Protein AF-A0A939VZP8-F1 (afdb_monomer_lite)

Structure (mmCIF, N/CA/C/O backbone):
data_AF-A0A939VZP8-F1
#
_entry.id   AF-A0A939VZP8-F1
#
loop_
_atom_site.group_PDB
_atom_site.id
_atom_site.type_symbol
_atom_site.label_atom_id
_atom_site.label_alt_id
_atom_site.label_comp_id
_atom_site.label_asym_id
_atom_site.label_entity_id
_atom_site.label_seq_id
_atom_site.pdbx_PDB_ins_code
_atom_site.Cartn_x
_atom_site.Cartn_y
_atom_site.Cartn_z
_atom_site.occupancy
_atom_site.B_iso_or_equiv
_atom_site.auth_seq_id
_atom_site.auth_comp_id
_atom_site.auth_asym_id
_atom_site.auth_atom_id
_atom_site.pdbx_PDB_model_num
ATOM 1 N N . MET A 1 1 ? -38.531 -3.475 15.238 1.00 26.56 1 MET A N 1
ATOM 2 C CA . MET A 1 1 ? -37.245 -4.009 14.740 1.00 26.56 1 MET A CA 1
ATOM 3 C C . MET A 1 1 ? -37.173 -3.787 13.235 1.00 26.56 1 MET A C 1
ATOM 5 O O . MET A 1 1 ? -37.754 -4.555 12.481 1.00 26.56 1 MET A O 1
ATOM 9 N N . LYS A 1 2 ? -36.566 -2.677 12.797 1.00 20.72 2 LYS A N 1
ATOM 10 C CA . LYS A 1 2 ? -36.339 -2.378 11.374 1.00 20.72 2 LYS A CA 1
ATOM 11 C C . LYS A 1 2 ? -34.938 -2.865 11.003 1.00 20.72 2 LYS A C 1
ATOM 13 O O . LYS A 1 2 ? -33.983 -2.537 11.697 1.00 20.72 2 LYS A O 1
ATOM 18 N N . LYS A 1 3 ? -34.860 -3.680 9.948 1.00 22.08 3 LYS A N 1
ATOM 19 C CA . LYS A 1 3 ? -33.626 -4.169 9.321 1.00 22.08 3 LYS A CA 1
ATOM 20 C C . LYS A 1 3 ? -32.741 -2.976 8.938 1.00 22.08 3 LYS A C 1
ATOM 22 O O . LYS A 1 3 ? -33.220 -2.079 8.250 1.00 22.08 3 LYS A O 1
ATOM 27 N N . SER A 1 4 ? -31.482 -2.981 9.372 1.00 24.23 4 SER A N 1
ATOM 28 C CA . SER A 1 4 ? -30.448 -2.058 8.899 1.00 24.23 4 SER A CA 1
ATOM 29 C C . SER A 1 4 ? -30.115 -2.394 7.443 1.00 24.23 4 SER A C 1
ATOM 31 O O . SER A 1 4 ? -29.445 -3.386 7.159 1.00 24.23 4 SER A O 1
ATOM 33 N N . SER A 1 5 ? -30.633 -1.607 6.505 1.00 23.59 5 SER A N 1
ATOM 34 C CA . SER A 1 5 ? -30.216 -1.654 5.108 1.00 23.59 5 SER A CA 1
ATOM 35 C C . SER A 1 5 ? -28.930 -0.841 4.951 1.00 23.59 5 SER A C 1
ATOM 37 O O . SER A 1 5 ? -28.985 0.381 4.851 1.00 23.59 5 SER A O 1
ATOM 39 N N . CYS A 1 6 ? -27.777 -1.514 4.913 1.00 29.03 6 CYS A N 1
ATOM 40 C CA . CYS A 1 6 ? -26.582 -0.971 4.263 1.00 29.03 6 CYS A CA 1
ATOM 41 C C . CYS A 1 6 ? -26.843 -0.983 2.754 1.00 29.03 6 CYS A C 1
ATOM 43 O O . CYS A 1 6 ? -26.518 -1.936 2.048 1.00 29.03 6 CYS A O 1
ATOM 45 N N . THR A 1 7 ? -27.506 0.056 2.267 1.00 28.31 7 THR A N 1
ATOM 46 C CA . THR A 1 7 ? -27.626 0.341 0.841 1.00 28.31 7 THR A CA 1
ATOM 47 C C . THR A 1 7 ? -27.040 1.713 0.609 1.00 28.31 7 THR A C 1
ATOM 49 O O . THR A 1 7 ? -27.760 2.695 0.707 1.00 28.31 7 THR A O 1
ATOM 52 N N . ASP A 1 8 ? -25.753 1.754 0.285 1.00 28.25 8 ASP A N 1
ATOM 53 C CA . ASP A 1 8 ? -25.244 2.772 -0.620 1.00 28.25 8 ASP A CA 1
ATOM 54 C C . ASP A 1 8 ? -24.133 2.175 -1.482 1.00 28.25 8 ASP A C 1
ATOM 56 O O . ASP A 1 8 ? -23.032 1.855 -1.039 1.00 28.25 8 ASP A O 1
ATOM 60 N N . ARG A 1 9 ? -24.480 1.971 -2.756 1.00 32.31 9 ARG A N 1
ATOM 61 C CA . ARG A 1 9 ? -23.527 1.775 -3.846 1.00 32.31 9 ARG A CA 1
ATOM 62 C C . ARG A 1 9 ? -22.980 3.155 -4.207 1.00 32.31 9 ARG A C 1
ATOM 64 O O . ARG A 1 9 ? -23.351 3.710 -5.236 1.00 32.31 9 ARG A O 1
ATOM 71 N N . THR A 1 10 ? -22.146 3.734 -3.349 1.00 28.09 10 THR A N 1
ATOM 72 C CA . THR A 1 10 ? -21.361 4.914 -3.715 1.00 28.09 10 THR A CA 1
ATOM 73 C C . THR A 1 10 ? -20.030 4.447 -4.291 1.00 28.09 10 THR A C 1
ATOM 75 O O . THR A 1 10 ? -19.220 3.765 -3.663 1.00 28.09 10 THR A O 1
ATOM 78 N N . SER A 1 11 ? -19.828 4.782 -5.559 1.00 32.97 11 SER A N 1
ATOM 79 C CA . SER A 1 11 ? -18.558 4.668 -6.258 1.00 32.97 11 SER A CA 1
ATOM 80 C C . SER A 1 11 ? -17.462 5.411 -5.476 1.00 32.97 11 SER A C 1
ATOM 82 O O . SER A 1 11 ? -17.441 6.638 -5.474 1.00 32.97 11 SER A O 1
ATOM 84 N N . GLY A 1 12 ? -16.557 4.673 -4.820 1.00 44.28 12 GLY A N 1
ATOM 85 C CA . GLY A 1 12 ? -15.256 5.181 -4.352 1.00 44.28 12 GLY A CA 1
ATOM 86 C C . GLY A 1 12 ? -14.894 4.951 -2.877 1.00 44.28 12 GLY A C 1
ATOM 87 O O . GLY A 1 12 ? -13.707 4.900 -2.574 1.00 44.28 12 GLY A O 1
ATOM 88 N N . GLY A 1 13 ? -15.863 4.761 -1.973 1.00 66.06 13 GLY A N 1
ATOM 89 C CA . GLY A 1 13 ? -15.610 4.677 -0.521 1.00 66.06 13 GLY A CA 1
ATOM 90 C C . GLY A 1 13 ? -15.287 3.274 0.017 1.00 66.06 13 GLY A C 1
ATOM 91 O O . GLY A 1 13 ? -15.599 2.253 -0.607 1.00 66.06 13 GLY A O 1
ATOM 92 N N . PHE A 1 14 ? -14.660 3.207 1.196 1.00 85.25 14 PHE A N 1
ATOM 93 C CA . PHE A 1 14 ? -14.549 1.966 1.975 1.00 85.25 14 PHE A CA 1
ATOM 94 C C . PHE A 1 14 ? -15.890 1.616 2.639 1.00 85.25 14 PHE A C 1
ATOM 96 O O . PHE A 1 14 ? -16.567 2.525 3.100 1.00 85.25 14 PHE A O 1
ATOM 103 N N . PRO A 1 15 ? -16.269 0.324 2.740 1.00 82.12 15 PRO A N 1
ATOM 104 C CA . PRO A 1 15 ? -17.435 -0.119 3.500 1.00 82.12 15 PRO A CA 1
ATOM 105 C C . PRO A 1 15 ? -17.515 0.507 4.894 1.00 82.12 15 PRO A C 1
ATOM 107 O O . PRO A 1 15 ? -16.595 0.357 5.709 1.00 82.12 15 PRO A O 1
ATOM 110 N N . GLU A 1 16 ? -18.636 1.169 5.159 1.00 88.94 16 GLU A N 1
ATOM 111 C CA . GLU A 1 16 ? -18.912 1.865 6.411 1.00 88.94 16 GLU A CA 1
ATOM 112 C C . GLU A 1 16 ? -19.887 1.082 7.286 1.00 88.94 16 GLU A C 1
ATOM 114 O O . GLU A 1 16 ? -20.702 0.292 6.804 1.00 88.94 16 GLU A O 1
ATOM 119 N N . TYR A 1 17 ? -19.809 1.321 8.590 1.00 91.88 17 TYR A N 1
ATOM 120 C CA . TYR A 1 17 ? -20.759 0.803 9.561 1.00 91.88 17 TYR A CA 1
ATOM 121 C C . TYR A 1 17 ? -21.048 1.850 10.636 1.00 91.88 17 TYR A C 1
ATOM 123 O O . TYR A 1 17 ? -20.248 2.757 10.892 1.00 91.88 17 TYR A O 1
ATOM 131 N N . GLU A 1 18 ? -22.219 1.719 11.254 1.00 94.06 18 GLU A N 1
ATOM 132 C CA . GLU A 1 18 ? -22.702 2.635 12.281 1.00 94.06 18 GLU A CA 1
ATOM 133 C C . GLU A 1 18 ? -22.386 2.106 13.687 1.00 94.06 18 GLU A C 1
ATOM 135 O O . GLU A 1 18 ? -22.563 0.924 13.988 1.00 94.06 18 GLU A O 1
ATOM 140 N N . ARG A 1 19 ? -21.969 3.011 14.576 1.00 94.00 19 ARG A N 1
ATOM 141 C CA . ARG A 1 19 ? -21.853 2.798 16.024 1.00 94.00 19 ARG A CA 1
ATOM 142 C C . ARG A 1 19 ? -22.579 3.916 16.765 1.00 94.00 19 ARG A C 1
ATOM 144 O O . ARG A 1 19 ? -22.535 5.070 16.343 1.00 94.00 19 ARG A O 1
ATOM 151 N N . ILE A 1 20 ? -23.174 3.597 17.912 1.00 97.31 20 ILE A N 1
ATOM 152 C CA . ILE A 1 20 ? -23.727 4.603 18.826 1.00 97.31 20 ILE A CA 1
ATOM 153 C C . ILE A 1 20 ? -22.775 4.785 20.003 1.00 97.31 20 ILE A C 1
ATOM 155 O O . ILE A 1 20 ? -22.608 3.879 20.816 1.00 97.31 20 ILE A O 1
ATOM 159 N N . LEU A 1 21 ? -22.170 5.967 20.091 1.00 98.19 21 LEU A N 1
ATOM 160 C CA . LEU A 1 21 ? -21.396 6.424 21.235 1.00 98.19 21 LEU A CA 1
ATOM 161 C C . LEU A 1 21 ? -22.333 7.077 22.257 1.00 98.19 21 LEU A C 1
ATOM 163 O O . LEU A 1 21 ? -23.021 8.049 21.957 1.00 98.19 21 LEU A O 1
ATOM 167 N N . ILE A 1 22 ? -22.309 6.577 23.484 1.00 98.44 22 ILE A N 1
ATOM 168 C CA . ILE A 1 22 ? -23.006 7.148 24.635 1.00 98.44 22 ILE A CA 1
ATOM 169 C C . ILE A 1 22 ? -21.953 7.783 25.537 1.00 98.44 22 ILE A C 1
ATOM 171 O O . ILE A 1 22 ? -21.051 7.086 26.008 1.00 98.44 22 ILE A O 1
ATOM 175 N N . VAL A 1 23 ? -22.069 9.088 25.782 1.00 98.56 23 VAL A N 1
ATOM 176 C CA . VAL A 1 23 ? -21.157 9.856 26.641 1.00 98.56 23 VAL A CA 1
ATOM 177 C C . VAL A 1 23 ? -21.916 10.381 27.850 1.00 98.56 23 VAL A C 1
ATOM 179 O O . VAL A 1 23 ? -22.925 11.067 27.711 1.00 98.56 23 VAL A O 1
ATOM 182 N N . GLU A 1 24 ? -21.431 10.053 29.040 1.00 98.31 24 GLU A N 1
ATOM 183 C CA . GLU A 1 24 ? -22.008 10.446 30.318 1.00 98.31 24 GLU A CA 1
ATOM 184 C C . GLU A 1 24 ? -21.317 11.694 30.879 1.00 98.31 24 GLU A C 1
ATOM 186 O O . GLU A 1 24 ? -20.086 11.770 30.947 1.00 98.31 24 GLU A O 1
ATOM 191 N N . TYR A 1 25 ? -22.135 12.642 31.333 1.00 98.19 25 TYR A N 1
ATOM 192 C CA . TYR A 1 25 ? -21.726 13.916 31.917 1.00 98.19 25 TYR A CA 1
ATOM 193 C C . TYR A 1 25 ? -22.224 14.056 33.362 1.00 98.19 25 TYR A C 1
ATOM 195 O O . TYR A 1 25 ? -22.988 13.234 33.872 1.00 98.19 25 TYR A O 1
ATOM 203 N N . SER A 1 26 ? -21.816 15.125 34.052 1.00 97.44 26 SER A N 1
ATOM 204 C CA . SER A 1 26 ? -22.234 15.365 35.443 1.00 97.44 26 SER A CA 1
ATOM 205 C C . SER A 1 26 ? -23.695 15.797 35.569 1.00 97.44 26 SER A C 1
ATOM 207 O O . SER A 1 26 ? -24.272 15.657 36.643 1.00 97.44 26 SER A O 1
ATOM 209 N N . SER A 1 27 ? -24.295 16.341 34.506 1.00 97.81 27 SER A N 1
ATOM 210 C CA . SER A 1 27 ? -25.680 16.813 34.520 1.00 97.81 27 SER A CA 1
ATOM 211 C C . SER A 1 27 ? -26.345 16.735 33.148 1.00 97.81 27 SER A C 1
ATOM 213 O O . SER A 1 27 ? -25.686 16.713 32.106 1.00 97.81 27 SER A O 1
ATOM 215 N N . THR A 1 28 ? -27.677 16.787 33.144 1.00 97.69 28 THR A N 1
ATOM 216 C CA . THR A 1 28 ? -28.491 16.915 31.926 1.00 97.69 28 THR A CA 1
ATOM 217 C C . THR A 1 28 ? -28.139 18.161 31.115 1.00 97.69 28 THR A C 1
ATOM 219 O O . THR A 1 28 ? -28.192 18.138 29.888 1.00 97.69 28 THR A O 1
ATOM 222 N N . LEU A 1 29 ? -27.769 19.263 31.776 1.00 97.50 29 LEU A N 1
ATOM 223 C CA . LEU A 1 29 ? -27.396 20.497 31.085 1.00 97.50 29 LEU A CA 1
ATOM 224 C C . LEU A 1 29 ? -26.080 20.332 30.315 1.00 97.50 29 LEU A C 1
ATOM 226 O O . LEU A 1 29 ? -26.013 20.739 29.156 1.00 97.50 29 LEU A O 1
ATOM 230 N N . GLN A 1 30 ? -25.078 19.690 30.924 1.00 97.81 30 GLN A N 1
ATOM 231 C CA . GLN A 1 30 ? -23.823 19.356 30.242 1.00 97.81 30 GLN A CA 1
ATOM 232 C C . GLN A 1 30 ? -24.084 18.414 29.068 1.00 97.81 30 GLN A C 1
ATOM 234 O O . GLN A 1 30 ? -23.675 18.706 27.952 1.00 97.81 30 GLN A O 1
ATOM 239 N N . ALA A 1 31 ? -24.875 17.356 29.267 1.00 97.94 31 ALA A N 1
ATOM 240 C CA . ALA A 1 31 ? -25.236 16.440 28.187 1.00 97.94 31 ALA A CA 1
ATOM 241 C C . ALA A 1 31 ? -25.955 17.144 27.023 1.00 97.94 31 ALA A C 1
ATOM 243 O O . ALA A 1 31 ? -25.702 16.838 25.859 1.00 97.94 31 ALA A O 1
ATOM 244 N N . LYS A 1 32 ? -26.806 18.143 27.298 1.00 97.69 32 LYS A N 1
ATOM 245 C CA . LYS A 1 32 ? -27.442 18.979 26.264 1.00 97.69 32 LYS A CA 1
ATOM 246 C C . LYS A 1 32 ? -26.443 19.855 25.505 1.00 97.69 32 LYS A C 1
ATOM 248 O O . LYS A 1 32 ? -26.542 19.923 24.282 1.00 97.69 32 LYS A O 1
ATOM 253 N N . ARG A 1 33 ? -25.471 20.461 26.190 1.00 97.56 33 ARG A N 1
ATOM 254 C CA . ARG A 1 33 ? -24.450 21.352 25.600 1.00 97.56 33 ARG A CA 1
ATOM 255 C C . ARG A 1 33 ? -23.281 20.627 24.941 1.00 97.56 33 ARG A C 1
ATOM 257 O O . ARG A 1 33 ? -22.609 21.211 24.095 1.00 97.56 33 ARG A O 1
ATOM 264 N N . ALA A 1 34 ? -23.071 19.369 25.310 1.00 97.62 34 ALA A N 1
ATOM 265 C CA . ALA A 1 34 ? -21.962 18.564 24.845 1.00 97.62 34 ALA A CA 1
ATOM 266 C C . ALA A 1 34 ? -21.901 18.484 23.316 1.00 97.62 34 ALA A C 1
ATOM 268 O O . ALA A 1 34 ? -22.893 18.156 22.660 1.00 97.62 34 ALA A O 1
ATOM 269 N N . GLN A 1 35 ? -20.719 18.734 22.781 1.00 97.75 35 GLN A N 1
ATOM 270 C CA . GLN A 1 35 ? -20.321 18.521 21.401 1.00 97.75 35 GLN A CA 1
ATOM 271 C C . GLN A 1 35 ? -19.017 17.738 21.413 1.00 97.75 35 GLN A C 1
ATOM 273 O O . GLN A 1 35 ? -18.198 17.911 22.318 1.00 97.75 35 GLN A O 1
ATOM 278 N N . VAL A 1 36 ? -18.828 16.892 20.406 1.00 97.56 36 VAL A N 1
ATOM 279 C CA . VAL A 1 36 ? -17.583 16.148 20.216 1.00 97.56 36 VAL A CA 1
ATOM 280 C C . VAL A 1 36 ? -16.974 16.499 18.868 1.00 97.56 36 VAL A C 1
ATOM 282 O O . VAL A 1 36 ? -17.684 16.596 17.868 1.00 97.56 36 VAL A O 1
ATOM 285 N N . THR A 1 37 ? -15.661 16.686 18.833 1.00 97.44 37 THR A N 1
ATOM 286 C CA . THR A 1 37 ? -14.907 16.972 17.607 1.00 97.44 37 THR A CA 1
ATOM 287 C C . THR A 1 37 ? -13.810 15.937 17.404 1.00 97.44 37 THR A C 1
ATOM 289 O O . THR A 1 37 ? -13.283 15.368 18.358 1.00 97.44 37 THR A O 1
ATOM 292 N N . LYS A 1 38 ? -13.472 15.649 16.143 1.00 97.25 38 LYS A N 1
ATOM 293 C CA . LYS A 1 38 ? -12.389 14.718 15.798 1.00 97.25 38 LYS A CA 1
ATOM 294 C C . LYS A 1 38 ? -11.032 15.367 16.079 1.00 97.25 38 LYS A C 1
ATOM 296 O O . LYS A 1 38 ? -10.821 16.531 15.749 1.00 97.25 38 LYS A O 1
ATOM 301 N N . ARG A 1 39 ? -10.095 14.600 16.638 1.00 96.38 39 ARG A N 1
ATOM 302 C CA . ARG A 1 39 ? -8.705 15.022 16.873 1.00 96.38 39 ARG A CA 1
ATOM 303 C C . ARG A 1 39 ? -7.788 14.504 15.771 1.00 96.38 39 ARG A C 1
ATOM 305 O O . ARG A 1 39 ? -7.888 13.350 15.373 1.00 96.38 39 ARG A O 1
ATOM 312 N N . ASN A 1 40 ? -6.840 15.341 15.351 1.00 94.44 40 ASN A N 1
ATOM 313 C CA . ASN A 1 40 ? -5.842 14.998 14.328 1.00 94.44 40 ASN A CA 1
ATOM 314 C C . ASN A 1 40 ? -4.778 13.987 14.788 1.00 94.44 40 ASN A C 1
ATOM 316 O O . ASN A 1 40 ? -4.026 13.490 13.955 1.00 94.44 40 ASN A O 1
ATOM 320 N N . LEU A 1 41 ? -4.688 13.711 16.091 1.00 97.31 41 LEU A N 1
ATOM 321 C CA . LEU A 1 41 ? -3.761 12.761 16.705 1.00 97.31 41 LEU A CA 1
ATOM 322 C C . LEU A 1 41 ? -4.359 12.200 18.009 1.00 97.31 41 LEU A C 1
ATOM 324 O O . LEU A 1 41 ? -5.272 12.824 18.568 1.00 97.31 41 LEU A O 1
ATOM 328 N N . PRO A 1 42 ? -3.821 11.079 18.533 1.00 97.62 42 PRO A N 1
ATOM 329 C CA . PRO A 1 42 ? -4.196 10.560 19.845 1.00 97.62 42 PRO A CA 1
ATOM 330 C C . PRO A 1 42 ? -4.022 11.581 20.988 1.00 97.62 42 PRO A C 1
ATOM 332 O O . PRO A 1 42 ? -3.269 12.554 20.850 1.00 97.62 42 PRO A O 1
ATOM 335 N N . PRO A 1 43 ? -4.678 11.368 22.147 1.00 96.38 43 PRO A N 1
ATOM 336 C CA . PRO A 1 43 ? -4.625 12.302 23.271 1.00 96.38 43 PRO A CA 1
ATOM 337 C C . PRO A 1 43 ? -3.188 12.623 23.709 1.00 96.38 43 PRO A C 1
ATOM 339 O O . PRO A 1 43 ? -2.357 11.729 23.863 1.00 96.38 43 PRO A O 1
ATOM 342 N N . GLY A 1 44 ? -2.895 13.912 23.901 1.00 95.44 44 GLY A N 1
ATOM 343 C CA . GLY A 1 44 ? -1.579 14.402 24.335 1.00 95.44 44 GLY A CA 1
ATOM 344 C C . GLY A 1 44 ? -0.472 14.376 23.273 1.00 95.44 44 GLY A C 1
ATOM 345 O O . GLY A 1 44 ? 0.648 14.787 23.566 1.00 95.44 44 GLY A O 1
ATOM 346 N N . LYS A 1 45 ? -0.750 13.917 22.045 1.00 97.50 45 LYS A N 1
ATOM 347 C CA . LYS A 1 45 ? 0.255 13.792 20.980 1.00 97.50 45 LYS A CA 1
ATOM 348 C C . LYS A 1 45 ? 0.253 15.000 20.047 1.00 97.50 45 LYS A C 1
ATOM 350 O O . LYS A 1 45 ? -0.801 15.542 19.718 1.00 97.50 45 LYS A O 1
ATOM 355 N N . LYS A 1 46 ? 1.451 15.399 19.618 1.00 96.19 46 LYS A N 1
ATOM 356 C CA . LYS A 1 46 ? 1.714 16.539 18.725 1.00 96.19 46 LYS A CA 1
ATOM 357 C C . LYS A 1 46 ? 2.253 16.119 17.361 1.00 96.19 46 LYS A C 1
ATOM 359 O O . LYS A 1 46 ? 1.999 16.807 16.381 1.00 96.19 46 LYS A O 1
ATOM 364 N N . ILE A 1 47 ? 2.978 15.002 17.304 1.00 97.31 47 ILE A N 1
ATOM 365 C CA . ILE A 1 47 ? 3.609 14.473 16.090 1.00 97.31 47 ILE A CA 1
ATOM 366 C C . ILE A 1 47 ? 3.354 12.971 16.012 1.00 97.31 47 ILE A C 1
ATOM 368 O O . ILE A 1 47 ? 3.485 12.273 17.018 1.00 97.31 47 ILE A O 1
ATOM 372 N N . ALA A 1 48 ? 3.026 12.468 14.826 1.00 98.25 48 ALA A N 1
ATOM 373 C CA . ALA A 1 48 ? 3.144 11.053 14.505 1.00 98.25 48 ALA A CA 1
ATOM 374 C C . ALA A 1 48 ? 4.523 10.780 13.900 1.00 98.25 48 ALA A C 1
ATOM 376 O O . ALA A 1 48 ? 4.976 11.515 13.021 1.00 98.25 48 ALA A O 1
ATOM 377 N N . PHE A 1 49 ? 5.186 9.728 14.371 1.00 98.19 49 PHE A N 1
ATOM 378 C CA . PHE A 1 49 ? 6.529 9.374 13.932 1.00 98.19 49 PHE A CA 1
ATOM 379 C C . PHE A 1 49 ? 6.625 7.878 13.646 1.00 98.19 49 PHE A C 1
ATOM 381 O O . PHE A 1 49 ? 6.269 7.059 14.495 1.00 98.19 49 PHE A O 1
ATOM 388 N N . SER A 1 50 ? 7.151 7.522 12.476 1.00 97.75 50 SER A N 1
ATOM 389 C CA . SER A 1 50 ? 7.416 6.132 12.103 1.00 97.75 50 SER A CA 1
ATOM 390 C C . SER A 1 50 ? 8.805 5.959 11.505 1.00 97.75 50 SER A C 1
ATOM 392 O O . SER A 1 50 ? 9.402 6.895 10.971 1.00 97.75 50 SER A O 1
ATOM 394 N N . LEU A 1 51 ? 9.297 4.725 11.524 1.00 97.38 51 LEU A N 1
ATOM 395 C CA . LEU A 1 51 ? 10.455 4.318 10.733 1.00 97.38 51 LEU A CA 1
ATOM 396 C C . LEU A 1 51 ? 10.016 3.608 9.444 1.00 97.38 51 LEU A C 1
ATOM 398 O O . LEU A 1 51 ? 8.951 2.987 9.410 1.00 97.38 51 LEU A O 1
ATOM 402 N N . ARG A 1 52 ? 10.838 3.689 8.397 1.00 94.94 52 ARG A N 1
ATOM 403 C CA . ARG A 1 52 ? 10.672 2.979 7.119 1.00 94.94 52 ARG A CA 1
ATOM 404 C C . ARG A 1 52 ? 11.949 2.213 6.790 1.00 94.94 52 ARG A C 1
ATOM 406 O O . ARG A 1 52 ? 13.034 2.783 6.883 1.00 94.94 52 ARG A O 1
ATOM 413 N N . TRP A 1 53 ? 11.794 0.956 6.378 1.00 94.94 53 TRP A N 1
ATOM 414 C CA . TRP A 1 53 ? 12.881 0.118 5.875 1.00 94.94 53 TRP A CA 1
ATOM 415 C C . TRP A 1 53 ? 12.412 -0.713 4.684 1.00 94.94 53 TRP A C 1
ATOM 417 O O . TRP A 1 53 ? 11.478 -1.504 4.808 1.00 94.94 53 TRP A O 1
ATOM 427 N N . ASP A 1 54 ? 13.073 -0.558 3.550 1.00 92.88 54 ASP A N 1
ATOM 428 C CA . ASP A 1 54 ? 12.664 -1.182 2.297 1.00 92.88 54 ASP A CA 1
ATOM 429 C C . ASP A 1 54 ? 13.409 -2.499 2.042 1.00 92.88 54 ASP A C 1
ATOM 431 O O . ASP A 1 54 ? 14.405 -2.834 2.694 1.00 92.88 54 ASP A O 1
ATOM 435 N N . ASP A 1 55 ? 12.902 -3.254 1.074 1.00 88.69 55 ASP A N 1
ATOM 436 C CA . ASP A 1 55 ? 13.404 -4.545 0.616 1.00 88.69 55 ASP A CA 1
ATOM 437 C C . ASP A 1 55 ? 13.323 -5.699 1.632 1.00 88.69 55 ASP A C 1
ATOM 439 O O . ASP A 1 55 ? 12.810 -5.602 2.747 1.00 88.69 55 ASP A O 1
ATOM 443 N N . ALA A 1 56 ? 13.859 -6.855 1.235 1.00 80.75 56 ALA A N 1
ATOM 444 C CA . ALA A 1 56 ? 13.986 -8.057 2.060 1.00 80.75 56 ALA A CA 1
ATOM 445 C C . ALA A 1 56 ? 15.417 -8.245 2.611 1.00 80.75 56 ALA A C 1
ATOM 447 O O . ALA A 1 56 ? 15.983 -9.342 2.540 1.00 80.75 56 ALA A O 1
ATOM 448 N N . ASN A 1 57 ? 16.020 -7.176 3.139 1.00 85.69 57 ASN A N 1
ATOM 449 C CA . ASN A 1 57 ? 17.403 -7.178 3.616 1.00 85.69 57 ASN A CA 1
ATOM 450 C C . ASN A 1 57 ? 17.553 -7.916 4.969 1.00 85.69 57 ASN A C 1
ATOM 452 O O . ASN A 1 57 ? 16.875 -7.567 5.934 1.00 85.69 57 ASN A O 1
ATOM 456 N N . PRO A 1 58 ? 18.466 -8.899 5.110 1.00 88.44 58 PRO A N 1
ATOM 457 C CA . PRO A 1 58 ? 18.722 -9.560 6.396 1.00 88.44 58 PRO A CA 1
ATOM 458 C C . PRO A 1 58 ? 19.144 -8.608 7.528 1.00 88.44 58 PRO A C 1
ATOM 460 O O . PRO A 1 58 ? 18.892 -8.897 8.699 1.00 88.44 58 PRO A O 1
ATOM 463 N N . LYS A 1 59 ? 19.745 -7.454 7.198 1.00 91.75 59 LYS A N 1
ATOM 464 C CA . LYS A 1 59 ? 20.117 -6.417 8.174 1.00 91.75 59 LYS A CA 1
ATOM 465 C C . LYS A 1 59 ? 18.915 -5.779 8.880 1.00 91.75 59 LYS A C 1
ATOM 467 O O . LYS A 1 59 ? 19.108 -5.158 9.923 1.00 91.75 59 LYS A O 1
ATOM 472 N N . HIS A 1 60 ? 17.687 -5.998 8.401 1.00 94.50 60 HIS A N 1
ATOM 473 C CA . HIS A 1 60 ? 16.463 -5.598 9.104 1.00 94.50 60 HIS A CA 1
ATOM 474 C C . HIS A 1 60 ? 16.408 -6.117 10.541 1.00 94.50 60 HIS A C 1
ATOM 476 O O . HIS A 1 60 ? 15.905 -5.422 11.416 1.00 94.50 60 HIS A O 1
ATOM 482 N N . VAL A 1 61 ? 16.977 -7.297 10.817 1.00 95.50 61 VAL A N 1
ATOM 483 C CA . VAL A 1 61 ? 17.051 -7.848 12.182 1.00 95.50 61 VAL A CA 1
ATOM 484 C C . VAL A 1 61 ? 17.882 -6.946 13.094 1.00 95.50 61 VAL A C 1
ATOM 486 O O . VAL A 1 61 ? 17.428 -6.570 14.173 1.00 95.50 61 VAL A O 1
ATOM 489 N N . ARG A 1 62 ? 19.075 -6.552 12.636 1.00 94.94 62 ARG A N 1
ATOM 490 C CA . ARG A 1 62 ? 19.976 -5.665 13.380 1.00 94.94 62 ARG A CA 1
ATOM 491 C C . ARG A 1 62 ? 19.367 -4.274 13.556 1.00 94.94 62 ARG A C 1
ATOM 493 O O . ARG A 1 62 ? 19.486 -3.691 14.632 1.00 94.94 62 ARG A O 1
ATOM 500 N N . GLN A 1 63 ? 18.679 -3.778 12.529 1.00 94.69 63 GLN A N 1
ATOM 501 C CA . GLN A 1 63 ? 17.963 -2.505 12.561 1.00 94.69 63 GLN A CA 1
ATOM 502 C C . GLN A 1 63 ? 16.804 -2.525 13.570 1.00 94.69 63 GLN A C 1
ATOM 504 O O . GLN A 1 63 ? 16.659 -1.589 14.350 1.00 94.69 63 GLN A O 1
ATOM 509 N N . TYR A 1 64 ? 16.008 -3.596 13.600 1.00 96.44 64 TYR A N 1
ATOM 510 C CA . TYR A 1 64 ? 14.930 -3.783 14.574 1.00 96.44 64 TYR A CA 1
ATOM 511 C C . TYR A 1 64 ? 15.456 -3.794 16.013 1.00 96.44 64 TYR A C 1
ATOM 513 O O . TYR A 1 64 ? 14.939 -3.071 16.864 1.00 96.44 64 TYR A O 1
ATOM 521 N N . GLN A 1 65 ? 16.532 -4.545 16.268 1.00 95.94 65 GLN A N 1
ATOM 522 C CA . GLN A 1 65 ? 17.191 -4.586 17.578 1.00 95.94 65 GLN A CA 1
ATOM 523 C C . GLN A 1 65 ? 17.676 -3.203 18.037 1.00 95.94 65 GLN A C 1
ATOM 525 O O . GLN A 1 65 ? 17.624 -2.916 19.229 1.00 95.94 65 GLN A O 1
ATOM 530 N N . ALA A 1 66 ? 18.096 -2.345 17.100 1.00 95.06 66 ALA A N 1
ATOM 531 C CA . ALA A 1 66 ? 18.576 -1.001 17.400 1.00 95.06 66 ALA A CA 1
ATOM 532 C C . ALA A 1 66 ? 17.470 -0.048 17.879 1.00 95.06 66 ALA A C 1
ATOM 534 O O . ALA A 1 66 ? 17.681 0.708 18.822 1.00 95.06 66 ALA A O 1
ATOM 535 N N . PHE A 1 67 ? 16.299 -0.038 17.232 1.00 96.38 67 PHE A N 1
ATOM 536 C CA . PHE A 1 67 ? 15.270 0.972 17.520 1.00 96.38 67 PHE A CA 1
ATOM 537 C C . PHE A 1 67 ? 14.195 0.504 18.507 1.00 96.38 67 PHE A C 1
ATOM 539 O O . PHE A 1 67 ? 13.623 1.329 19.223 1.00 96.38 67 PHE A O 1
ATOM 546 N N . HIS A 1 68 ? 13.884 -0.797 18.531 1.00 97.00 68 HIS A N 1
ATOM 547 C CA . HIS A 1 68 ? 12.725 -1.324 19.255 1.00 97.00 68 HIS A CA 1
ATOM 548 C C . HIS A 1 68 ? 12.770 -1.063 20.774 1.00 97.00 68 HIS A C 1
ATOM 550 O O . HIS A 1 68 ? 11.752 -0.621 21.314 1.00 97.00 68 HIS A O 1
ATOM 556 N N . PRO A 1 69 ? 13.920 -1.207 21.471 1.00 96.81 69 PRO A N 1
ATOM 557 C CA . PRO A 1 69 ? 14.016 -0.905 22.905 1.00 96.81 69 PRO A CA 1
ATOM 558 C C . PRO A 1 69 ? 13.673 0.545 23.275 1.00 96.81 69 PRO A C 1
ATOM 560 O O . PRO A 1 69 ? 13.335 0.832 24.421 1.00 96.81 69 PRO A O 1
ATOM 563 N N . TYR A 1 70 ? 13.746 1.462 22.310 1.00 97.25 70 TYR A N 1
ATOM 564 C CA . TYR A 1 70 ? 13.496 2.889 22.506 1.00 97.25 70 TYR A CA 1
ATOM 565 C C . TYR A 1 70 ? 12.068 3.316 22.124 1.00 97.25 70 TYR A C 1
ATOM 567 O O . TYR A 1 70 ? 11.780 4.509 22.018 1.00 97.25 70 TYR A O 1
ATOM 575 N N . GLY A 1 71 ? 11.169 2.351 21.897 1.00 96.50 71 GLY A N 1
ATOM 576 C CA . GLY A 1 71 ? 9.745 2.589 21.648 1.00 96.50 71 GLY A CA 1
ATOM 577 C C . GLY A 1 71 ? 9.391 2.977 20.209 1.00 96.50 71 GLY A C 1
ATOM 578 O O . GLY A 1 71 ? 8.222 3.228 19.917 1.00 96.50 71 GLY A O 1
ATOM 579 N N . PHE A 1 72 ? 10.363 3.006 19.292 1.00 97.69 72 PHE A N 1
ATOM 580 C CA . PHE A 1 72 ? 10.085 3.253 17.878 1.00 97.69 72 PHE A CA 1
ATOM 581 C C . PHE A 1 72 ? 9.345 2.075 17.240 1.00 97.69 72 PHE A C 1
ATOM 583 O O . PHE A 1 72 ? 9.588 0.908 17.552 1.00 97.69 72 PHE A O 1
ATOM 590 N N . LYS A 1 73 ? 8.489 2.400 16.271 1.00 97.81 73 LYS A N 1
ATOM 591 C CA . LYS A 1 73 ? 7.814 1.440 15.400 1.00 97.81 73 LYS A CA 1
ATOM 592 C C . LYS A 1 73 ? 8.203 1.689 13.950 1.00 97.81 73 LYS A C 1
ATOM 594 O O . LYS A 1 73 ? 8.444 2.830 13.551 1.00 97.81 73 LYS A O 1
ATOM 599 N N . ALA A 1 74 ? 8.253 0.618 13.167 1.00 97.56 74 ALA A N 1
ATOM 600 C CA . ALA A 1 74 ? 8.634 0.668 11.765 1.00 97.56 74 ALA A CA 1
ATOM 601 C C . ALA A 1 74 ? 7.592 0.023 10.854 1.00 97.56 74 ALA A C 1
ATOM 603 O O . ALA A 1 74 ? 6.893 -0.914 11.248 1.00 97.56 74 ALA A O 1
ATOM 604 N N . ASN A 1 75 ? 7.578 0.481 9.607 1.00 97.75 75 ASN A N 1
ATOM 605 C CA . ASN A 1 75 ? 7.100 -0.295 8.477 1.00 97.75 75 ASN A CA 1
ATOM 606 C C . ASN A 1 75 ? 8.278 -0.894 7.720 1.00 97.75 75 ASN A C 1
ATOM 608 O O . ASN A 1 75 ? 9.201 -0.170 7.345 1.00 97.75 75 ASN A O 1
ATOM 612 N N . PHE A 1 76 ? 8.202 -2.197 7.454 1.00 97.31 76 PHE A N 1
ATOM 613 C CA . PHE A 1 76 ? 9.101 -2.870 6.524 1.00 97.31 76 PHE A CA 1
ATOM 614 C C . PHE A 1 76 ? 8.384 -3.083 5.188 1.00 97.31 76 PHE A C 1
ATOM 616 O O . PHE A 1 76 ? 7.361 -3.771 5.148 1.00 97.31 76 PHE A O 1
ATOM 623 N N . TYR A 1 77 ? 8.886 -2.484 4.111 1.00 96.56 77 TYR A N 1
ATOM 624 C CA . TYR A 1 77 ? 8.280 -2.559 2.781 1.00 96.56 77 TYR A CA 1
ATOM 625 C C . TYR A 1 77 ? 8.871 -3.734 2.009 1.00 96.56 77 TYR A C 1
ATOM 627 O O . TYR A 1 77 ? 10.025 -3.717 1.590 1.00 96.56 77 TYR A O 1
ATOM 635 N N . VAL A 1 78 ? 8.075 -4.791 1.858 1.00 94.25 78 VAL A N 1
ATOM 636 C CA . VAL A 1 78 ? 8.567 -6.099 1.421 1.00 94.25 78 VAL A CA 1
ATOM 637 C C . VAL A 1 78 ? 8.450 -6.252 -0.092 1.00 94.25 78 VAL A C 1
ATOM 639 O O . VAL A 1 78 ? 7.378 -6.061 -0.671 1.00 94.25 78 VAL A O 1
ATOM 642 N N . CYS A 1 79 ? 9.558 -6.661 -0.707 1.00 91.44 79 CYS A N 1
ATOM 643 C CA . CYS A 1 79 ? 9.630 -7.202 -2.060 1.00 91.44 79 CYS A CA 1
ATOM 644 C C . CYS A 1 79 ? 10.163 -8.647 -2.027 1.00 91.44 79 CYS A C 1
ATOM 646 O O . CYS A 1 79 ? 10.685 -9.116 -1.009 1.00 91.44 79 CYS A O 1
ATOM 648 N N . TYR A 1 80 ? 10.022 -9.375 -3.136 1.00 88.06 80 TYR A N 1
ATOM 649 C CA . TYR A 1 80 ? 10.360 -10.796 -3.267 1.00 88.06 80 TYR A CA 1
ATOM 650 C C . TYR A 1 80 ? 9.608 -11.702 -2.281 1.00 88.06 80 TYR A C 1
ATOM 652 O O . TYR A 1 80 ? 8.596 -11.339 -1.688 1.00 88.06 80 TYR A O 1
ATOM 660 N N . LYS A 1 81 ? 10.083 -12.943 -2.111 1.00 87.19 81 LYS A N 1
ATOM 661 C CA . LYS A 1 81 ? 9.509 -13.867 -1.130 1.00 87.19 81 LYS A CA 1
ATOM 662 C C . LYS A 1 81 ? 9.689 -13.299 0.289 1.00 87.19 81 LYS A C 1
ATOM 664 O O . LYS A 1 81 ? 10.846 -13.183 0.721 1.00 87.19 81 LYS A O 1
ATOM 669 N N . PRO A 1 82 ? 8.595 -13.047 1.038 1.00 88.75 82 PRO A N 1
ATOM 670 C CA . PRO A 1 82 ? 8.698 -12.565 2.406 1.00 88.75 82 PRO A CA 1
ATOM 671 C C . PRO A 1 82 ? 9.479 -13.534 3.300 1.00 88.75 82 PRO A C 1
ATOM 673 O O . PRO A 1 82 ? 9.446 -14.753 3.111 1.00 88.75 82 PRO A O 1
ATOM 676 N N . LYS A 1 83 ? 10.226 -12.984 4.258 1.00 92.00 83 LYS A N 1
ATOM 677 C CA . LYS A 1 83 ? 11.118 -13.737 5.149 1.00 92.00 83 LYS A CA 1
ATOM 678 C C . LYS A 1 83 ? 10.475 -13.940 6.521 1.00 92.00 83 LYS A C 1
ATOM 680 O O . LYS A 1 83 ? 9.828 -13.038 7.037 1.00 92.00 83 LYS A O 1
ATOM 685 N N . GLU A 1 84 ? 10.710 -15.091 7.149 1.00 92.62 84 GLU A N 1
ATOM 686 C CA . GLU A 1 84 ? 10.064 -15.443 8.428 1.00 92.62 84 GLU A CA 1
ATOM 687 C C . GLU A 1 84 ? 10.377 -14.483 9.585 1.00 92.62 84 GLU A C 1
ATOM 689 O O . GLU A 1 84 ? 9.536 -14.297 10.463 1.00 92.62 84 GLU A O 1
ATOM 694 N N . PHE A 1 85 ? 11.540 -13.818 9.583 1.00 93.31 85 PHE A N 1
ATOM 695 C CA . PHE A 1 85 ? 11.904 -12.875 10.649 1.00 93.31 85 PHE A CA 1
ATOM 696 C C . PHE A 1 85 ? 10.918 -11.701 10.787 1.00 93.31 85 PHE A C 1
ATOM 698 O O . PHE A 1 85 ? 10.807 -11.129 11.868 1.00 93.31 85 PHE A O 1
ATOM 705 N N . PHE A 1 86 ? 10.141 -11.380 9.745 1.00 96.06 86 PHE A N 1
ATOM 706 C CA . PHE A 1 86 ? 9.109 -10.345 9.817 1.00 96.06 86 PHE A CA 1
ATOM 707 C C . PHE A 1 86 ? 8.016 -10.658 10.845 1.00 96.06 86 PHE A C 1
ATOM 709 O O . PHE A 1 86 ? 7.457 -9.737 11.438 1.00 96.06 86 PHE A O 1
ATOM 716 N N . ARG A 1 87 ? 7.749 -11.943 11.127 1.00 95.94 87 ARG A N 1
ATOM 717 C CA . ARG A 1 87 ? 6.795 -12.348 12.170 1.00 95.94 87 ARG A CA 1
ATOM 718 C C . ARG A 1 87 ? 7.194 -11.799 13.540 1.00 95.94 87 ARG A C 1
ATOM 720 O O . ARG A 1 87 ? 6.332 -11.335 14.281 1.00 95.94 87 ARG A O 1
ATOM 727 N N . HIS A 1 88 ? 8.491 -11.804 13.847 1.00 95.88 88 HIS A N 1
ATOM 728 C CA . HIS A 1 88 ? 9.012 -11.255 15.096 1.00 95.88 88 HIS A CA 1
ATOM 729 C C . HIS A 1 88 ? 8.816 -9.735 15.175 1.00 95.88 88 HIS A C 1
ATOM 731 O O . HIS A 1 88 ? 8.423 -9.219 16.217 1.00 95.88 88 HIS A O 1
ATOM 737 N N . PHE A 1 89 ? 9.007 -9.016 14.065 1.00 96.88 89 PHE A N 1
ATOM 738 C CA . PHE A 1 89 ? 8.824 -7.561 14.041 1.00 96.88 89 PHE A CA 1
ATOM 739 C C . PHE A 1 89 ? 7.354 -7.170 14.227 1.00 96.88 89 PHE A C 1
ATOM 741 O O . PHE A 1 89 ? 7.061 -6.226 14.960 1.00 96.88 89 PHE A O 1
ATOM 748 N N . ILE A 1 90 ? 6.426 -7.920 13.618 1.00 97.06 90 ILE A N 1
ATOM 749 C CA . ILE A 1 90 ? 4.980 -7.720 13.804 1.00 97.06 90 ILE A CA 1
ATOM 750 C C . ILE A 1 90 ? 4.590 -7.919 15.273 1.00 97.06 90 ILE A C 1
ATOM 752 O O . ILE A 1 90 ? 3.866 -7.102 15.836 1.00 97.06 90 ILE A O 1
ATOM 756 N N . GLN A 1 91 ? 5.102 -8.970 15.921 1.00 95.88 91 GLN A N 1
ATOM 757 C CA . GLN A 1 91 ? 4.877 -9.208 17.354 1.00 95.88 91 GLN A CA 1
ATOM 758 C C . GLN A 1 91 ? 5.421 -8.066 18.229 1.00 95.88 91 GLN A C 1
ATOM 760 O O . GLN A 1 91 ? 4.834 -7.758 19.262 1.00 95.88 91 GLN A O 1
ATOM 765 N N . GLY A 1 92 ? 6.493 -7.403 17.789 1.00 96.25 92 GLY A N 1
ATOM 766 C CA . GLY A 1 92 ? 7.043 -6.187 18.394 1.00 96.25 92 GLY A CA 1
ATOM 767 C C . GLY A 1 92 ? 6.295 -4.890 18.074 1.00 96.25 92 GLY A C 1
ATOM 768 O O . GLY A 1 92 ? 6.788 -3.808 18.388 1.00 96.25 92 GLY A O 1
ATOM 769 N N . GLY A 1 93 ? 5.135 -4.953 17.417 1.00 96.25 93 GLY A N 1
ATOM 770 C CA . GLY A 1 93 ? 4.326 -3.779 17.090 1.00 96.25 93 GLY A CA 1
ATOM 771 C C . GLY A 1 93 ? 4.785 -2.998 15.855 1.00 96.25 93 GLY A C 1
ATOM 772 O O . GLY A 1 93 ? 4.322 -1.876 15.656 1.00 96.25 93 GLY A O 1
ATOM 773 N N . CYS A 1 94 ? 5.677 -3.559 15.032 1.00 98.00 94 CYS A N 1
ATOM 774 C CA . CYS A 1 94 ? 5.937 -3.056 13.680 1.00 98.00 94 CYS A CA 1
ATOM 775 C C . CYS A 1 94 ? 4.881 -3.578 12.690 1.00 98.00 94 CYS A C 1
ATOM 777 O O . CYS A 1 94 ? 4.081 -4.457 13.013 1.00 98.00 94 CYS A O 1
ATOM 779 N N . ALA A 1 95 ? 4.887 -3.052 11.468 1.00 97.81 95 ALA A N 1
ATOM 780 C CA . ALA A 1 95 ? 3.987 -3.482 10.402 1.00 97.81 95 ALA A CA 1
ATOM 781 C C . ALA A 1 95 ? 4.744 -3.770 9.107 1.00 97.81 95 ALA A C 1
ATOM 783 O O . ALA A 1 95 ? 5.911 -3.401 8.941 1.00 97.81 95 ALA A O 1
ATOM 784 N N . LEU A 1 96 ? 4.054 -4.428 8.180 1.00 97.69 96 LEU A N 1
ATOM 785 C CA . LEU A 1 96 ? 4.548 -4.660 6.829 1.00 97.69 96 LEU A CA 1
ATOM 786 C C . LEU A 1 96 ? 3.795 -3.782 5.831 1.00 97.69 96 LEU A C 1
ATOM 788 O O . LEU A 1 96 ? 2.578 -3.604 5.928 1.00 97.69 96 LEU A O 1
ATOM 792 N N . GLY A 1 97 ? 4.544 -3.252 4.870 1.00 97.00 97 GLY A N 1
ATOM 793 C CA . GLY A 1 97 ? 4.041 -2.570 3.685 1.00 97.00 97 GLY A CA 1
ATOM 794 C C . GLY A 1 97 ? 4.413 -3.332 2.413 1.00 97.00 97 GLY A C 1
ATOM 795 O O . GLY A 1 97 ? 5.298 -4.191 2.421 1.00 97.00 97 GLY A O 1
ATOM 796 N N . SER A 1 98 ? 3.749 -3.011 1.309 1.00 95.81 98 SER A N 1
ATOM 797 C CA . SER A 1 98 ? 4.032 -3.607 -0.001 1.00 95.81 98 SER A CA 1
ATOM 798 C C . SER A 1 98 ? 5.122 -2.831 -0.745 1.00 95.81 98 SER A C 1
ATOM 800 O O . SER A 1 98 ? 5.074 -1.604 -0.796 1.00 95.81 98 SER A O 1
ATOM 802 N N . HIS A 1 99 ? 6.046 -3.547 -1.391 1.00 94.62 99 HIS A N 1
ATOM 803 C CA . HIS A 1 99 ? 7.092 -2.970 -2.248 1.00 94.62 99 HIS A CA 1
ATOM 804 C C . HIS A 1 99 ? 7.206 -3.677 -3.607 1.00 94.62 99 HIS A C 1
ATOM 806 O O . HIS A 1 99 ? 8.282 -3.757 -4.192 1.00 94.62 99 HIS A O 1
ATOM 812 N N . THR A 1 100 ? 6.078 -4.195 -4.112 1.00 93.38 100 THR A N 1
ATOM 813 C CA . THR A 1 100 ? 5.936 -5.043 -5.319 1.00 93.38 100 THR A CA 1
ATOM 814 C C . THR A 1 100 ? 6.608 -6.415 -5.244 1.00 93.38 100 THR A C 1
ATOM 816 O O . THR A 1 100 ? 7.479 -6.644 -4.416 1.00 93.38 100 THR A O 1
ATOM 819 N N . VAL A 1 101 ? 6.202 -7.358 -6.103 1.00 91.06 101 VAL A N 1
ATOM 820 C CA . VAL A 1 101 ? 6.716 -8.740 -6.083 1.00 91.06 101 VAL A CA 1
ATOM 821 C C . VAL A 1 101 ? 8.196 -8.799 -6.441 1.00 91.06 101 VAL A C 1
ATOM 823 O O . VAL A 1 101 ? 8.957 -9.435 -5.722 1.00 91.06 101 VAL A O 1
ATOM 826 N N . ASP A 1 102 ? 8.602 -8.139 -7.523 1.00 83.69 102 ASP A N 1
ATOM 827 C CA . ASP A 1 102 ? 9.937 -8.322 -8.113 1.00 83.69 102 ASP A CA 1
ATOM 828 C C . ASP A 1 102 ? 10.777 -7.036 -8.129 1.00 83.69 102 ASP A C 1
ATOM 830 O O . ASP A 1 102 ? 11.804 -6.991 -8.800 1.00 83.69 102 ASP A O 1
ATOM 834 N N . HIS A 1 103 ? 10.326 -5.986 -7.433 1.00 85.06 103 HIS A N 1
ATOM 835 C CA . HIS A 1 103 ? 10.953 -4.662 -7.426 1.00 85.06 103 HIS A CA 1
ATOM 836 C C . HIS A 1 103 ? 11.205 -4.087 -8.851 1.00 85.06 103 HIS A C 1
ATOM 838 O O . HIS A 1 103 ? 12.311 -3.630 -9.156 1.00 85.06 103 HIS A O 1
ATOM 844 N N . PRO A 1 104 ? 10.224 -4.112 -9.785 1.00 78.50 104 PRO A N 1
ATOM 845 C CA . PRO A 1 104 ? 10.441 -3.569 -11.117 1.00 78.50 104 PRO A CA 1
ATOM 846 C C . PRO A 1 104 ? 10.311 -2.044 -11.125 1.00 78.50 104 PRO A C 1
ATOM 848 O O . PRO A 1 104 ? 9.551 -1.459 -10.355 1.00 78.50 104 PRO A O 1
ATOM 851 N N . TYR A 1 105 ? 10.906 -1.402 -12.127 1.00 76.88 105 TYR A N 1
ATOM 852 C CA . TYR A 1 105 ? 10.513 -0.052 -12.522 1.00 76.88 105 TYR A CA 1
ATOM 853 C C . TYR A 1 105 ? 9.077 -0.062 -13.071 1.00 76.88 105 TYR A C 1
ATOM 855 O O . TYR A 1 105 ? 8.834 -0.352 -14.248 1.00 76.88 105 TYR A O 1
ATOM 863 N N . MET A 1 106 ? 8.104 0.251 -12.212 1.00 79.50 106 MET A N 1
ATOM 864 C CA . MET A 1 106 ? 6.673 0.171 -12.542 1.00 79.50 106 MET A CA 1
ATOM 865 C C . MET A 1 106 ? 6.285 1.040 -13.741 1.00 79.50 106 MET A C 1
ATOM 867 O O . MET A 1 106 ? 5.429 0.646 -14.527 1.00 79.50 106 MET A O 1
ATOM 871 N N . ILE A 1 107 ? 6.968 2.168 -13.943 1.00 75.94 107 ILE A N 1
ATOM 872 C CA . ILE A 1 107 ? 6.744 3.080 -15.073 1.00 75.94 107 ILE A CA 1
ATOM 873 C C . ILE A 1 107 ? 6.999 2.446 -16.453 1.00 75.94 107 ILE A C 1
ATOM 875 O O . ILE A 1 107 ? 6.527 2.960 -17.466 1.00 75.94 107 ILE A O 1
ATOM 879 N N . PHE A 1 108 ? 7.723 1.325 -16.511 1.00 74.06 108 PHE A N 1
ATOM 880 C CA . PHE A 1 108 ? 7.964 0.570 -17.744 1.00 74.06 108 PHE A CA 1
ATOM 881 C C . PHE A 1 108 ? 7.086 -0.675 -17.858 1.00 74.06 108 PHE A C 1
ATOM 883 O O . PHE A 1 108 ? 7.228 -1.427 -18.819 1.00 74.06 108 PHE A O 1
ATOM 890 N N . SER A 1 109 ? 6.208 -0.922 -16.889 1.00 76.94 109 SER A N 1
ATOM 891 C CA . SER A 1 109 ? 5.362 -2.111 -16.836 1.00 76.94 109 SER A CA 1
ATOM 892 C C . SER A 1 109 ? 4.009 -1.876 -17.503 1.00 76.94 109 SER A C 1
ATOM 894 O O . SER A 1 109 ? 3.462 -0.775 -17.479 1.00 76.94 109 SER A O 1
ATOM 896 N N . GLU A 1 110 ? 3.450 -2.925 -18.106 1.00 78.62 110 GLU A N 1
ATOM 897 C CA . GLU A 1 110 ? 2.082 -2.879 -18.631 1.00 78.62 110 GLU A CA 1
ATOM 898 C C . GLU A 1 110 ? 1.066 -2.758 -17.480 1.00 78.62 110 GLU A C 1
ATOM 900 O O . GLU A 1 110 ? 1.323 -3.271 -16.386 1.00 78.62 110 GLU A O 1
ATOM 905 N N . PRO A 1 111 ? -0.125 -2.169 -17.697 1.00 85.56 111 PRO A N 1
ATOM 906 C CA . PRO A 1 111 ? -1.125 -1.986 -16.639 1.00 85.56 111 PRO A CA 1
ATOM 907 C C . PRO A 1 111 ? -1.498 -3.259 -15.866 1.00 85.56 111 PRO A C 1
ATOM 909 O O . PRO A 1 111 ? -1.632 -3.227 -14.643 1.00 85.56 111 PRO A O 1
ATOM 912 N N . ASN A 1 112 ? -1.647 -4.393 -16.561 1.00 86.88 112 ASN A N 1
ATOM 913 C CA . ASN A 1 112 ? -1.959 -5.674 -15.917 1.00 86.88 112 ASN A CA 1
ATOM 914 C C . ASN A 1 112 ? -0.789 -6.196 -15.069 1.00 86.88 112 ASN A C 1
ATOM 916 O O . ASN A 1 112 ? -1.021 -6.830 -14.040 1.00 86.88 112 ASN A O 1
ATOM 920 N N . GLU A 1 113 ? 0.452 -5.899 -15.459 1.00 86.00 113 GLU A N 1
ATOM 921 C CA . GLU A 1 113 ? 1.628 -6.244 -14.662 1.00 86.00 113 GLU A CA 1
ATOM 922 C C . GLU A 1 113 ? 1.746 -5.357 -13.424 1.00 86.00 113 GLU A C 1
ATOM 924 O O . GLU A 1 113 ? 1.985 -5.880 -12.342 1.00 86.00 113 GLU A O 1
ATOM 929 N N . ILE A 1 114 ? 1.522 -4.044 -13.543 1.00 89.69 114 ILE A N 1
ATOM 930 C CA . ILE A 1 114 ? 1.475 -3.134 -12.384 1.00 89.69 114 ILE A CA 1
ATOM 931 C C . ILE A 1 114 ? 0.454 -3.650 -11.366 1.00 89.69 114 ILE A C 1
ATOM 933 O O . ILE A 1 114 ? 0.763 -3.781 -10.181 1.00 89.69 114 ILE A O 1
ATOM 937 N N . PHE A 1 115 ? -0.741 -4.017 -11.835 1.00 94.44 115 PHE A N 1
ATOM 938 C CA . PHE A 1 115 ? -1.778 -4.564 -10.969 1.00 94.44 115 PHE A CA 1
ATOM 939 C C . PHE A 1 115 ? -1.343 -5.869 -10.293 1.00 94.44 115 PHE A C 1
ATOM 941 O O . PHE A 1 115 ? -1.531 -6.014 -9.085 1.00 94.44 115 PHE A O 1
ATOM 948 N N . ARG A 1 116 ? -0.700 -6.784 -11.034 1.00 94.31 116 ARG A N 1
ATOM 949 C CA . ARG A 1 116 ? -0.140 -8.022 -10.475 1.00 94.31 116 ARG A CA 1
ATOM 950 C C . ARG A 1 116 ? 0.918 -7.739 -9.413 1.00 94.31 116 ARG A C 1
ATOM 952 O O . ARG A 1 116 ? 0.836 -8.292 -8.324 1.00 94.31 116 ARG A O 1
ATOM 959 N N . GLN A 1 117 ? 1.896 -6.896 -9.727 1.00 93.25 117 GLN A N 1
ATOM 960 C CA . GLN A 1 117 ? 3.024 -6.561 -8.859 1.00 93.25 117 GLN A CA 1
ATOM 961 C C . GLN A 1 117 ? 2.559 -6.024 -7.503 1.00 93.25 117 GLN A C 1
ATOM 963 O O . GLN A 1 117 ? 3.089 -6.419 -6.466 1.00 93.25 117 GLN A O 1
ATOM 968 N N . VAL A 1 118 ? 1.538 -5.167 -7.501 1.00 96.12 118 VAL A N 1
ATOM 969 C CA . VAL A 1 118 ? 0.977 -4.593 -6.272 1.00 96.12 118 VAL A CA 1
ATOM 970 C C . VAL A 1 118 ? 0.111 -5.611 -5.522 1.00 96.12 118 VAL A C 1
ATOM 972 O O . VAL A 1 118 ? 0.304 -5.827 -4.324 1.00 96.12 118 VAL A O 1
ATOM 975 N N . MET A 1 119 ? -0.830 -6.266 -6.208 1.00 97.50 119 MET A N 1
ATOM 976 C CA . MET A 1 119 ? -1.808 -7.144 -5.555 1.00 97.50 119 MET A CA 1
ATOM 977 C C . MET A 1 119 ? -1.223 -8.478 -5.087 1.00 97.50 119 MET A C 1
ATOM 979 O O . MET A 1 119 ? -1.553 -8.927 -3.991 1.00 97.50 119 MET A O 1
ATOM 983 N N . ASP A 1 120 ? -0.359 -9.119 -5.879 1.00 97.19 120 ASP A N 1
ATOM 984 C CA . ASP A 1 120 ? 0.246 -10.399 -5.492 1.00 97.19 120 ASP A CA 1
ATOM 985 C C . ASP A 1 120 ? 1.140 -10.227 -4.255 1.00 97.19 120 ASP A C 1
ATOM 987 O O . ASP A 1 120 ? 1.125 -11.091 -3.379 1.00 97.19 120 ASP A O 1
ATOM 991 N N . MET A 1 121 ? 1.871 -9.108 -4.140 1.00 97.06 121 MET A N 1
ATOM 992 C CA . MET A 1 121 ? 2.681 -8.827 -2.951 1.00 97.06 121 MET A CA 1
ATOM 993 C C . MET A 1 121 ? 1.803 -8.614 -1.715 1.00 97.06 121 MET A C 1
ATOM 995 O O . MET A 1 121 ? 2.044 -9.243 -0.683 1.00 97.06 121 MET A O 1
ATOM 999 N N . ARG A 1 122 ? 0.729 -7.820 -1.830 1.00 97.19 122 ARG A N 1
ATOM 1000 C CA . ARG A 1 122 ? -0.249 -7.662 -0.744 1.00 97.19 122 ARG A CA 1
ATOM 1001 C C . ARG A 1 122 ? -0.762 -9.024 -0.267 1.00 97.19 122 ARG A C 1
ATOM 1003 O O . ARG A 1 122 ? -0.673 -9.332 0.917 1.00 97.19 122 ARG A O 1
ATOM 1010 N N . LEU A 1 123 ? -1.245 -9.867 -1.180 1.00 97.25 123 LEU A N 1
ATOM 1011 C CA . LEU A 1 123 ? -1.747 -11.204 -0.846 1.00 97.25 123 LEU A CA 1
ATOM 1012 C C . LEU A 1 123 ? -0.671 -12.093 -0.212 1.00 97.25 123 LEU A C 1
ATOM 1014 O O . LEU A 1 123 ? -0.970 -12.821 0.736 1.00 97.25 123 LEU A O 1
ATOM 1018 N N . ALA A 1 124 ? 0.565 -12.046 -0.714 1.00 97.12 124 ALA A N 1
ATOM 1019 C CA . ALA A 1 124 ? 1.676 -12.814 -0.164 1.00 97.12 124 ALA A CA 1
ATOM 1020 C C . ALA A 1 124 ? 1.964 -12.419 1.290 1.00 97.12 124 ALA A C 1
ATOM 1022 O O . ALA A 1 124 ? 2.085 -13.300 2.141 1.00 97.12 124 ALA A O 1
ATOM 1023 N N . ILE A 1 125 ? 2.014 -11.120 1.594 1.00 97.38 125 ILE A N 1
ATOM 1024 C CA . ILE A 1 125 ? 2.213 -10.621 2.960 1.00 97.38 125 ILE A CA 1
ATOM 1025 C C . ILE A 1 125 ? 1.031 -11.018 3.851 1.00 97.38 125 ILE A C 1
ATOM 1027 O O . ILE A 1 125 ? 1.234 -11.660 4.886 1.00 97.38 125 ILE A O 1
ATOM 1031 N N . GLU A 1 126 ? -0.195 -10.685 3.432 1.00 97.88 126 GLU A N 1
ATOM 1032 C CA . GLU A 1 126 ? -1.390 -10.901 4.250 1.00 97.88 126 GLU A CA 1
ATOM 1033 C C . GLU A 1 126 ? -1.575 -12.384 4.589 1.00 97.88 126 GLU A C 1
ATOM 1035 O O . GLU A 1 126 ? -1.773 -12.731 5.752 1.00 97.88 126 GLU A O 1
ATOM 1040 N N . SER A 1 127 ? -1.438 -13.276 3.604 1.00 97.00 127 SER A N 1
ATOM 1041 C CA . SER A 1 127 ? -1.624 -14.718 3.814 1.00 97.00 127 SER A CA 1
ATOM 1042 C C . SER A 1 127 ? -0.478 -15.397 4.572 1.00 97.00 127 SER A C 1
ATOM 1044 O O . SER A 1 127 ? -0.722 -16.366 5.289 1.00 97.00 127 SER A O 1
ATOM 1046 N N . THR A 1 128 ? 0.759 -14.900 4.461 1.00 96.81 128 THR A N 1
ATOM 1047 C CA . THR A 1 128 ? 1.917 -15.498 5.155 1.00 96.81 128 THR A CA 1
ATOM 1048 C C . THR A 1 128 ? 1.928 -15.140 6.641 1.00 96.81 128 THR A C 1
ATOM 1050 O O . THR A 1 128 ? 2.222 -15.984 7.495 1.00 96.81 128 THR A O 1
ATOM 1053 N N . PHE A 1 129 ? 1.600 -13.889 6.972 1.00 97.12 129 PHE A N 1
ATOM 1054 C CA . PHE A 1 129 ? 1.737 -13.374 8.337 1.00 97.12 129 PHE A CA 1
ATOM 1055 C C . PHE A 1 129 ? 0.415 -13.129 9.060 1.00 97.12 129 PHE A C 1
ATOM 1057 O O . PHE A 1 129 ? 0.454 -12.786 10.238 1.00 97.12 129 PHE A O 1
ATOM 1064 N N . HIS A 1 130 ? -0.727 -13.317 8.392 1.00 96.94 130 HIS A N 1
ATOM 1065 C CA . HIS A 1 130 ? -2.047 -12.928 8.904 1.00 96.94 130 HIS A CA 1
ATOM 1066 C C . HIS A 1 130 ? -2.067 -11.448 9.321 1.00 96.94 130 HIS A C 1
ATOM 1068 O O . HIS A 1 130 ? -2.558 -11.079 10.383 1.00 96.94 130 HIS A O 1
ATOM 1074 N N . HIS A 1 131 ? -1.466 -10.602 8.483 1.00 95.56 131 HIS A N 1
ATOM 1075 C CA . HIS A 1 131 ? -1.240 -9.187 8.758 1.00 95.56 131 HIS A CA 1
ATOM 1076 C C . HIS A 1 131 ? -1.753 -8.349 7.594 1.00 95.56 131 HIS A C 1
ATOM 1078 O O . HIS A 1 131 ? -1.242 -8.481 6.487 1.00 95.56 131 HIS A O 1
ATOM 1084 N N . CYS A 1 132 ? -2.758 -7.503 7.828 1.00 96.31 132 CYS A N 1
ATOM 1085 C CA . CYS A 1 132 ? -3.308 -6.642 6.782 1.00 96.31 132 CYS A CA 1
ATOM 1086 C C . CYS A 1 132 ? -2.296 -5.584 6.330 1.00 96.31 132 CYS A C 1
ATOM 1088 O O . CYS A 1 132 ? -1.532 -5.056 7.137 1.00 96.31 132 CYS A O 1
ATOM 1090 N N . VAL A 1 133 ? -2.329 -5.256 5.038 1.00 94.81 133 VAL A N 1
ATOM 1091 C CA . VAL A 1 133 ? -1.426 -4.272 4.433 1.00 94.81 133 VAL A CA 1
ATOM 1092 C C . VAL A 1 133 ? -2.234 -3.152 3.800 1.00 94.81 133 VAL A C 1
ATOM 1094 O O . VAL A 1 133 ? -3.144 -3.407 3.013 1.00 94.81 133 VAL A O 1
ATOM 1097 N N . ASN A 1 134 ? -1.875 -1.917 4.137 1.00 96.50 134 ASN A N 1
ATOM 1098 C CA . ASN A 1 134 ? -2.496 -0.701 3.611 1.00 96.50 134 ASN A CA 1
ATOM 1099 C C . ASN A 1 134 ? -1.451 0.371 3.208 1.00 96.50 134 ASN A C 1
ATOM 1101 O O . ASN A 1 134 ? -1.798 1.351 2.556 1.00 96.50 134 ASN A O 1
ATOM 1105 N N . ALA A 1 135 ? -0.173 0.186 3.556 1.00 96.62 135 ALA A N 1
ATOM 1106 C CA . ALA A 1 135 ? 0.924 1.056 3.154 1.00 96.62 135 ALA A CA 1
ATOM 1107 C C . ALA A 1 135 ? 1.693 0.439 1.985 1.00 96.62 135 ALA A C 1
ATOM 1109 O O . ALA A 1 135 ? 1.919 -0.775 1.927 1.00 96.62 135 ALA A O 1
ATOM 1110 N N . PHE A 1 136 ? 2.116 1.288 1.061 1.00 94.88 136 PHE A N 1
ATOM 1111 C CA . PHE A 1 136 ? 2.877 0.911 -0.121 1.00 94.88 136 PHE A CA 1
ATOM 1112 C C . PHE A 1 136 ? 4.068 1.850 -0.271 1.00 94.88 136 PHE A C 1
ATOM 1114 O O . PHE A 1 136 ? 3.977 2.989 0.156 1.00 94.88 136 PHE A O 1
ATOM 1121 N N . VAL A 1 137 ? 5.146 1.393 -0.897 1.00 91.81 137 VAL A N 1
ATOM 1122 C CA . VAL A 1 137 ? 6.246 2.250 -1.351 1.00 91.81 137 VAL A CA 1
ATOM 1123 C C . VAL A 1 137 ? 6.618 1.869 -2.777 1.00 91.81 137 VAL A C 1
ATOM 1125 O O . VAL A 1 137 ? 6.703 0.682 -3.107 1.00 91.81 137 VAL A O 1
ATOM 1128 N N . MET A 1 138 ? 6.880 2.871 -3.615 1.00 86.88 138 MET A N 1
ATOM 1129 C CA . MET A 1 138 ? 7.286 2.681 -5.003 1.00 86.88 138 MET A CA 1
ATOM 1130 C C . MET A 1 138 ? 8.694 2.080 -5.103 1.00 86.88 138 MET A C 1
ATOM 1132 O O . MET A 1 138 ? 9.647 2.693 -4.611 1.00 86.88 138 MET A O 1
ATOM 1136 N N . PRO A 1 139 ? 8.870 0.924 -5.773 1.00 81.69 139 PRO A N 1
ATOM 1137 C CA . PRO A 1 139 ? 10.200 0.410 -6.087 1.00 81.69 139 PRO A CA 1
ATOM 1138 C C . PRO A 1 139 ? 10.963 1.422 -6.939 1.00 81.69 139 PRO A C 1
ATOM 1140 O O . PRO A 1 139 ? 10.417 2.014 -7.874 1.00 81.69 139 PRO A O 1
ATOM 1143 N N . SER A 1 140 ? 12.232 1.631 -6.586 1.00 72.06 140 SER A N 1
ATOM 1144 C CA . SER A 1 140 ? 13.117 2.609 -7.233 1.00 72.06 140 SER A CA 1
ATOM 1145 C C . SER A 1 140 ? 12.628 4.074 -7.177 1.00 72.06 140 SER A C 1
ATOM 1147 O O . SER A 1 140 ? 13.087 4.901 -7.970 1.00 72.06 140 SER A O 1
ATOM 1149 N N . GLY A 1 141 ? 11.736 4.405 -6.232 1.00 67.12 141 GLY A N 1
ATOM 1150 C CA . GLY A 1 141 ? 11.185 5.746 -6.000 1.00 67.12 141 GLY A CA 1
ATOM 1151 C C . GLY A 1 141 ? 10.231 6.247 -7.094 1.00 67.12 141 GLY A C 1
ATOM 1152 O O . GLY A 1 141 ? 9.948 5.554 -8.076 1.00 67.12 141 GLY A O 1
ATOM 1153 N N . LEU A 1 142 ? 9.745 7.491 -6.953 1.00 63.28 142 LEU A N 1
ATOM 1154 C CA . LEU A 1 142 ? 9.084 8.222 -8.044 1.00 63.28 142 LEU A CA 1
ATOM 1155 C C . LEU A 1 142 ? 10.096 8.439 -9.159 1.00 63.28 142 LEU A C 1
ATOM 1157 O O . LEU A 1 142 ? 10.864 9.400 -9.173 1.00 63.28 142 LEU A O 1
ATOM 1161 N N . THR A 1 143 ? 10.142 7.516 -10.105 1.00 54.84 143 THR A N 1
ATOM 1162 C CA . THR A 1 143 ? 11.039 7.645 -11.238 1.00 54.84 143 THR A CA 1
ATOM 1163 C C . THR A 1 143 ? 10.497 8.737 -12.159 1.00 54.84 143 THR A C 1
ATOM 1165 O O . THR A 1 143 ? 9.712 8.488 -13.069 1.00 54.84 143 THR A O 1
ATOM 1168 N N . TYR A 1 144 ? 10.985 9.966 -11.962 1.00 53.00 144 TYR A N 1
ATOM 1169 C CA . TYR A 1 144 ? 10.773 11.155 -12.804 1.00 53.00 144 TYR A CA 1
ATOM 1170 C C . TYR A 1 144 ? 11.165 10.963 -14.290 1.00 53.00 144 TYR A C 1
ATOM 1172 O O . TYR A 1 144 ? 11.115 11.895 -15.084 1.00 53.00 144 TYR A O 1
ATOM 1180 N N . GLY A 1 145 ? 11.561 9.759 -14.710 1.00 49.62 145 GLY A N 1
ATOM 1181 C CA . GLY A 1 145 ? 12.039 9.460 -16.057 1.00 49.62 145 GLY A CA 1
ATOM 1182 C C . GLY A 1 145 ? 11.005 9.635 -17.169 1.00 49.62 145 GLY A C 1
ATOM 1183 O O . GLY A 1 145 ? 11.391 9.859 -18.313 1.00 49.62 145 GLY A O 1
ATOM 1184 N N . LEU A 1 146 ? 9.706 9.547 -16.859 1.00 51.03 146 LEU A N 1
ATOM 1185 C CA . LEU A 1 146 ? 8.631 9.762 -17.837 1.00 51.03 146 LEU A CA 1
ATOM 1186 C C . LEU A 1 146 ? 7.856 11.066 -17.636 1.00 51.03 146 LEU A C 1
ATOM 1188 O O . LEU A 1 146 ? 7.073 11.408 -18.523 1.00 51.03 146 LEU A O 1
ATOM 1192 N N . SER A 1 147 ? 8.068 11.808 -16.541 1.00 51.03 147 SER A N 1
ATOM 1193 C CA . SER A 1 147 ? 7.296 13.025 -16.227 1.00 51.03 147 SER A CA 1
ATOM 1194 C C . SER A 1 147 ? 7.449 14.121 -17.289 1.00 51.03 147 SER A C 1
ATOM 1196 O O . SER A 1 147 ? 6.529 14.906 -17.491 1.00 51.03 147 SER A O 1
ATOM 1198 N N . GLY A 1 148 ? 8.558 14.123 -18.038 1.00 49.19 148 GLY A N 1
ATOM 1199 C CA . GLY A 1 148 ? 8.771 14.996 -19.197 1.00 49.19 148 GLY A CA 1
ATOM 1200 C C . GLY A 1 148 ? 8.097 14.545 -20.506 1.00 49.19 148 GLY A C 1
ATOM 1201 O O . GLY A 1 148 ? 8.286 15.197 -21.529 1.00 49.19 148 GLY A O 1
ATOM 1202 N N . THR A 1 149 ? 7.347 13.436 -20.521 1.00 52.38 149 THR A N 1
ATOM 1203 C CA . THR A 1 149 ? 6.665 12.901 -21.718 1.00 52.38 149 THR A CA 1
ATOM 1204 C C . THR A 1 149 ? 5.144 12.956 -21.558 1.00 52.38 149 THR A C 1
ATOM 1206 O O . THR A 1 149 ? 4.637 12.787 -20.451 1.00 52.38 149 THR A O 1
ATOM 1209 N N . LYS A 1 150 ? 4.379 13.065 -22.658 1.00 51.06 150 LYS A N 1
ATOM 1210 C CA . LYS A 1 150 ? 2.897 12.982 -22.622 1.00 51.06 150 LYS A CA 1
ATOM 1211 C C . LYS A 1 150 ? 2.356 11.675 -22.020 1.00 51.06 150 LYS A C 1
ATOM 1213 O O . LYS A 1 150 ? 1.190 11.610 -21.644 1.00 51.06 150 LYS A O 1
ATOM 1218 N N . SER A 1 151 ? 3.186 10.633 -21.930 1.00 52.44 151 SER A N 1
ATOM 1219 C CA . SER A 1 151 ? 2.806 9.318 -21.391 1.00 52.44 151 SER A CA 1
ATOM 1220 C C . SER A 1 151 ? 3.093 9.167 -19.902 1.00 52.44 151 SER A C 1
ATOM 1222 O O . SER A 1 151 ? 2.471 8.318 -19.266 1.00 52.44 151 SER A O 1
ATOM 1224 N N . GLY A 1 152 ? 3.972 10.008 -19.342 1.00 59.03 152 GLY A N 1
ATOM 1225 C CA . GLY A 1 152 ? 4.238 10.077 -17.904 1.00 59.03 152 GLY A CA 1
ATOM 1226 C C . GLY A 1 152 ? 2.962 10.247 -17.084 1.00 59.03 152 GLY A C 1
ATOM 1227 O O . GLY A 1 152 ? 2.691 9.399 -16.237 1.00 59.03 152 GLY A O 1
ATOM 1228 N N . PRO A 1 153 ? 2.105 11.238 -17.397 1.00 63.16 153 PRO A N 1
ATOM 1229 C CA . PRO A 1 153 ? 0.824 11.392 -16.716 1.00 63.16 153 PRO A CA 1
ATOM 1230 C C . PRO A 1 153 ? -0.054 10.136 -16.814 1.00 63.16 153 PRO A C 1
ATOM 1232 O O . PRO A 1 153 ? -0.596 9.671 -15.819 1.00 63.16 153 PRO A O 1
ATOM 1235 N N . LYS A 1 154 ? -0.142 9.504 -17.994 1.00 76.69 154 LYS A N 1
ATOM 1236 C CA . LYS A 1 154 ? -1.007 8.330 -18.194 1.00 76.69 154 LYS A CA 1
ATOM 1237 C C . LYS A 1 154 ? -0.571 7.124 -17.353 1.00 76.69 154 LYS A C 1
ATOM 1239 O O . LYS A 1 154 ? -1.429 6.490 -16.743 1.00 76.69 154 LYS A O 1
ATOM 1244 N N . ILE A 1 155 ? 0.723 6.792 -17.319 1.00 79.62 155 ILE A N 1
ATOM 1245 C CA . ILE A 1 155 ? 1.212 5.640 -16.543 1.00 79.62 155 ILE A CA 1
ATOM 1246 C C . ILE A 1 155 ? 1.124 5.898 -15.038 1.00 79.62 155 ILE A C 1
ATOM 1248 O O . ILE A 1 155 ? 0.692 5.011 -14.307 1.00 79.62 155 ILE A O 1
ATOM 1252 N N . HIS A 1 156 ? 1.422 7.118 -14.580 1.00 81.81 156 HIS A N 1
ATOM 1253 C CA . HIS A 1 156 ? 1.253 7.472 -13.174 1.00 81.81 156 HIS A CA 1
ATOM 1254 C C . HIS A 1 156 ? -0.219 7.371 -12.761 1.00 81.81 156 HIS A C 1
ATOM 1256 O O . HIS A 1 156 ? -0.519 6.759 -11.745 1.00 81.81 156 HIS A O 1
ATOM 1262 N N . HIS A 1 157 ? -1.164 7.834 -13.582 1.00 86.44 157 HIS A N 1
ATOM 1263 C CA . HIS A 1 157 ? -2.588 7.681 -13.265 1.00 86.44 157 HIS A CA 1
ATOM 1264 C C . HIS A 1 157 ? -3.021 6.207 -13.197 1.00 86.44 157 HIS A C 1
ATOM 1266 O O . HIS A 1 157 ? -3.872 5.854 -12.385 1.00 86.44 157 HIS A O 1
ATOM 1272 N N . VAL A 1 158 ? -2.438 5.322 -14.016 1.00 88.06 158 VAL A N 1
ATOM 1273 C CA . VAL A 1 158 ? -2.672 3.871 -13.892 1.00 88.06 158 VAL A CA 1
ATOM 1274 C C . VAL A 1 158 ? -2.095 3.324 -12.591 1.00 88.06 158 VAL A C 1
ATOM 1276 O O . VAL A 1 158 ? -2.755 2.525 -11.932 1.00 88.06 158 VAL A O 1
ATOM 1279 N N . MET A 1 159 ? -0.890 3.746 -12.207 1.00 88.88 159 MET A N 1
ATOM 1280 C CA . MET A 1 159 ? -0.291 3.367 -10.927 1.00 88.88 159 MET A CA 1
ATOM 1281 C C . MET A 1 159 ? -1.176 3.830 -9.764 1.00 88.88 159 MET A C 1
ATOM 1283 O O . MET A 1 159 ? -1.474 3.029 -8.883 1.00 88.88 159 MET A O 1
ATOM 1287 N N . GLY A 1 160 ? -1.682 5.064 -9.813 1.00 89.44 160 GLY A N 1
ATOM 1288 C CA . GLY A 1 160 ? -2.610 5.598 -8.822 1.00 89.44 160 GLY A CA 1
ATOM 1289 C C . GLY A 1 160 ? -3.917 4.813 -8.721 1.00 89.44 160 GLY A C 1
ATOM 1290 O O . GLY A 1 160 ? -4.310 4.381 -7.639 1.00 89.44 160 GLY A O 1
ATOM 1291 N N . ASP A 1 161 ? -4.550 4.544 -9.865 1.00 91.06 161 ASP A N 1
ATOM 1292 C CA . ASP A 1 161 ? -5.762 3.721 -9.964 1.00 91.06 161 ASP A CA 1
ATOM 1293 C C . ASP A 1 161 ? -5.534 2.313 -9.381 1.00 91.06 161 ASP A C 1
ATOM 1295 O O . ASP A 1 161 ? -6.360 1.798 -8.628 1.00 91.06 161 ASP A O 1
ATOM 1299 N N . VAL A 1 162 ? -4.376 1.697 -9.652 1.00 94.00 162 VAL A N 1
ATOM 1300 C CA . VAL A 1 162 ? -3.993 0.409 -9.054 1.00 94.00 162 VAL A CA 1
ATOM 1301 C C . VAL A 1 162 ? -3.831 0.508 -7.539 1.00 94.00 162 VAL A C 1
ATOM 1303 O O . VAL A 1 162 ? -4.346 -0.363 -6.836 1.00 94.00 162 VAL A O 1
ATOM 1306 N N . LEU A 1 163 ? -3.162 1.542 -7.024 1.00 92.44 163 LEU A N 1
ATOM 1307 C CA . LEU A 1 163 ? -2.954 1.724 -5.585 1.00 92.44 163 LEU A CA 1
ATOM 1308 C C . LEU A 1 163 ? -4.287 1.834 -4.837 1.00 92.44 163 LEU A C 1
ATOM 1310 O O . LEU A 1 163 ? -4.516 1.063 -3.903 1.00 92.44 163 LEU A O 1
ATOM 1314 N N . ILE A 1 164 ? -5.214 2.662 -5.325 1.00 91.12 164 ILE A N 1
ATOM 1315 C CA . ILE A 1 164 ? -6.554 2.796 -4.737 1.00 91.12 164 ILE A CA 1
ATOM 1316 C C . ILE A 1 164 ? -7.335 1.482 -4.811 1.00 91.12 164 ILE A C 1
ATOM 1318 O O . ILE A 1 164 ? -7.842 0.998 -3.796 1.00 91.12 164 ILE A O 1
ATOM 1322 N N . ARG A 1 165 ? -7.385 0.835 -5.984 1.00 92.38 165 ARG A N 1
ATOM 1323 C CA . ARG A 1 165 ? -8.079 -0.459 -6.139 1.00 92.38 165 ARG A CA 1
ATOM 1324 C C . ARG A 1 165 ? -7.520 -1.520 -5.209 1.00 92.38 165 ARG A C 1
ATOM 1326 O O . ARG A 1 165 ? -8.266 -2.344 -4.682 1.00 92.38 165 ARG A O 1
ATOM 1333 N N . SER A 1 166 ? -6.208 -1.497 -5.008 1.00 93.94 166 SER A N 1
ATOM 1334 C CA . SER A 1 166 ? -5.497 -2.439 -4.157 1.00 93.94 166 SER A CA 1
ATOM 1335 C C . SER A 1 166 ? -5.656 -2.183 -2.664 1.00 93.94 166 SER A C 1
ATOM 1337 O O . SER A 1 166 ? -5.144 -2.982 -1.890 1.00 93.94 166 SER A O 1
ATOM 1339 N N . GLY A 1 167 ? -6.390 -1.146 -2.246 1.00 92.69 167 GLY A N 1
ATOM 1340 C CA . GLY A 1 167 ? -6.621 -0.820 -0.837 1.00 92.69 167 GLY A CA 1
ATOM 1341 C C . GLY A 1 167 ? -5.391 -0.270 -0.115 1.00 92.69 167 GLY A C 1
ATOM 1342 O O . GLY A 1 167 ? -5.371 -0.266 1.112 1.00 92.69 167 GLY A O 1
ATOM 1343 N N . HIS A 1 168 ? -4.369 0.174 -0.852 1.00 94.69 168 HIS A N 1
ATOM 1344 C CA . HIS A 1 168 ? -3.287 0.944 -0.253 1.00 94.69 168 HIS A CA 1
ATOM 1345 C C . HIS A 1 168 ? -3.742 2.399 -0.115 1.00 94.69 168 HIS A C 1
ATOM 1347 O O . HIS A 1 168 ? -4.288 2.970 -1.055 1.00 94.69 168 HIS A O 1
ATOM 1353 N N . ILE A 1 169 ? -3.509 2.988 1.053 1.00 93.50 169 ILE A N 1
ATOM 1354 C CA . ILE A 1 169 ? -4.016 4.307 1.462 1.00 93.50 169 ILE A CA 1
ATOM 1355 C C . ILE A 1 169 ? -2.897 5.315 1.729 1.00 93.50 169 ILE A C 1
ATOM 1357 O O . ILE A 1 169 ? -3.169 6.449 2.107 1.00 93.50 169 ILE A O 1
ATOM 1361 N N . GLY A 1 170 ? -1.637 4.928 1.548 1.00 92.62 170 GLY A N 1
ATOM 1362 C CA . GLY A 1 170 ? -0.544 5.887 1.576 1.00 92.62 170 GLY A CA 1
ATOM 1363 C C . GLY A 1 170 ? 0.823 5.309 1.243 1.00 92.62 170 GLY A C 1
ATOM 1364 O O . GLY A 1 170 ? 1.008 4.087 1.214 1.00 92.62 170 GLY A O 1
ATOM 1365 N N . SER A 1 171 ? 1.766 6.220 1.006 1.00 91.75 171 SER A N 1
ATOM 1366 C CA . SER A 1 171 ? 3.192 5.947 0.831 1.00 91.75 171 SER A CA 1
ATOM 1367 C C . SER A 1 171 ? 4.042 7.064 1.435 1.00 91.75 171 SER A C 1
ATOM 1369 O O . SER A 1 171 ? 3.891 8.218 1.037 1.00 91.75 171 SER A O 1
ATOM 1371 N N . PRO A 1 172 ? 4.970 6.762 2.356 1.00 89.75 172 PRO A N 1
ATOM 1372 C CA . PRO A 1 172 ? 5.925 7.741 2.860 1.00 89.75 172 PRO A CA 1
ATOM 1373 C C . PRO A 1 172 ? 7.071 7.954 1.855 1.00 89.75 172 PRO A C 1
ATOM 1375 O O . PRO A 1 172 ? 8.186 7.500 2.101 1.00 89.75 172 PRO A O 1
ATOM 1378 N N . GLU A 1 173 ? 6.825 8.592 0.705 1.00 85.38 173 GLU A N 1
ATOM 1379 C CA . GLU A 1 173 ? 7.885 8.862 -0.283 1.00 85.38 173 GLU A CA 1
ATOM 1380 C C . GLU A 1 173 ? 8.762 10.066 0.097 1.00 85.38 173 GLU A C 1
ATOM 1382 O O . GLU A 1 173 ? 8.276 11.051 0.663 1.00 85.38 173 GLU A O 1
ATOM 1387 N N . PRO A 1 174 ? 10.061 10.051 -0.253 1.00 73.50 174 PRO A N 1
ATOM 1388 C CA . PRO A 1 174 ? 10.886 11.246 -0.185 1.00 73.50 174 PRO A CA 1
ATOM 1389 C C . PRO A 1 174 ? 10.347 12.330 -1.132 1.00 73.50 174 PRO A C 1
ATOM 1391 O O . PRO A 1 174 ? 9.920 12.037 -2.245 1.00 73.50 174 PRO A O 1
ATOM 1394 N N . THR A 1 175 ? 10.507 13.596 -0.743 1.00 58.84 175 THR A N 1
ATOM 1395 C CA . THR A 1 175 ? 10.560 14.768 -1.645 1.00 58.84 175 THR A CA 1
ATOM 1396 C C . THR A 1 175 ? 9.264 15.346 -2.226 1.00 58.84 175 THR A C 1
ATOM 1398 O O . THR A 1 175 ? 9.371 16.301 -2.991 1.00 58.84 175 THR A O 1
ATOM 1401 N N . ASP A 1 176 ? 8.068 14.901 -1.825 1.00 66.06 176 ASP A N 1
ATOM 1402 C CA . ASP A 1 176 ? 6.834 15.452 -2.409 1.00 66.06 176 ASP A CA 1
ATOM 1403 C C . ASP A 1 176 ? 5.692 15.698 -1.407 1.00 66.06 176 ASP A C 1
ATOM 1405 O O . ASP A 1 176 ? 5.145 14.770 -0.804 1.00 66.06 176 ASP A O 1
ATOM 1409 N N . LEU A 1 177 ? 5.329 16.976 -1.245 1.00 71.06 177 LEU A N 1
ATOM 1410 C CA . LEU A 1 177 ? 4.230 17.423 -0.384 1.00 71.06 177 LEU A CA 1
ATOM 1411 C C . LEU A 1 177 ? 2.851 17.290 -1.042 1.00 71.06 177 LEU A C 1
ATOM 1413 O O . LEU A 1 177 ? 1.863 17.370 -0.318 1.00 71.06 177 LEU A O 1
ATOM 1417 N N . ASP A 1 178 ? 2.772 17.078 -2.359 1.00 76.94 178 ASP A N 1
ATOM 1418 C CA . ASP A 1 178 ? 1.521 16.914 -3.117 1.00 76.94 178 ASP A CA 1
ATOM 1419 C C . ASP A 1 178 ? 1.542 15.638 -3.976 1.00 76.94 178 ASP A C 1
ATOM 1421 O O . ASP A 1 178 ? 1.029 15.559 -5.090 1.00 76.94 178 ASP A O 1
ATOM 1425 N N . LEU A 1 179 ? 2.126 14.580 -3.417 1.00 78.69 179 LEU A N 1
ATOM 1426 C CA . LEU A 1 179 ? 2.264 13.293 -4.085 1.00 78.69 179 LEU A CA 1
ATOM 1427 C C . LEU A 1 179 ? 0.974 12.720 -4.735 1.00 78.69 179 LEU A C 1
ATOM 1429 O O . LEU A 1 179 ? 1.074 12.135 -5.816 1.00 78.69 179 LEU A O 1
ATOM 1433 N N . PRO A 1 180 ? -0.237 12.848 -4.148 1.00 84.50 180 PRO A N 1
ATOM 1434 C CA . PRO A 1 180 ? -1.459 12.301 -4.741 1.00 84.50 180 PRO A CA 1
ATOM 1435 C C . PRO A 1 180 ? -1.798 12.917 -6.104 1.00 84.50 180 PRO A C 1
ATOM 1437 O O . PRO A 1 180 ? -2.307 12.207 -6.980 1.00 84.50 180 PRO A O 1
ATOM 1440 N N . SER A 1 181 ? -1.475 14.198 -6.329 1.00 82.06 181 SER A N 1
ATOM 1441 C CA . SER A 1 181 ? -1.788 14.881 -7.588 1.00 82.06 181 SER A CA 1
ATOM 1442 C C . SER A 1 181 ? -1.007 14.296 -8.767 1.00 82.06 181 SER A C 1
ATOM 1444 O O . SER A 1 181 ? -1.563 14.140 -9.857 1.00 82.06 181 SER A O 1
ATOM 1446 N N . HIS A 1 182 ? 0.222 13.821 -8.535 1.00 78.69 182 HIS A N 1
ATOM 1447 C CA . HIS A 1 182 ? 1.020 13.101 -9.533 1.00 78.69 182 HIS A CA 1
ATOM 1448 C C . HIS A 1 182 ? 0.366 11.804 -10.025 1.00 78.69 182 HIS A C 1
ATOM 1450 O O . HIS A 1 182 ? 0.623 11.366 -11.149 1.00 78.69 182 HIS A O 1
ATOM 1456 N N . PHE A 1 183 ? -0.486 11.200 -9.198 1.00 82.62 183 PHE A N 1
ATOM 1457 C CA . PHE A 1 183 ? -1.197 9.959 -9.487 1.00 82.62 183 PHE A CA 1
ATOM 1458 C C . PHE A 1 183 ? -2.669 10.177 -9.851 1.00 82.62 183 PHE A C 1
ATOM 1460 O O . PHE A 1 183 ? -3.378 9.200 -10.096 1.00 82.62 183 PHE A O 1
ATOM 1467 N N . ASN A 1 184 ? -3.126 11.435 -9.917 1.00 84.88 184 ASN A N 1
ATOM 1468 C CA . ASN A 1 184 ? -4.535 11.796 -10.075 1.00 84.88 184 ASN A CA 1
ATOM 1469 C C . ASN A 1 184 ? -5.426 11.106 -9.023 1.00 84.88 184 ASN A C 1
ATOM 1471 O O . ASN A 1 184 ? -6.498 10.581 -9.334 1.00 84.88 184 ASN A O 1
ATOM 1475 N N . ILE A 1 185 ? -4.944 11.082 -7.778 1.00 86.12 185 ILE A N 1
ATOM 1476 C CA . ILE A 1 185 ? -5.678 10.597 -6.612 1.00 86.12 185 ILE A CA 1
ATOM 1477 C C . ILE A 1 185 ? -6.085 11.805 -5.751 1.00 86.12 185 ILE A C 1
ATOM 1479 O O . ILE A 1 185 ? -5.251 12.678 -5.508 1.00 86.12 185 ILE A O 1
ATOM 1483 N N . PRO A 1 186 ? -7.331 11.868 -5.246 1.00 84.81 186 PRO A N 1
ATOM 1484 C CA . PRO A 1 186 ? -7.724 12.863 -4.251 1.00 84.81 186 PRO A CA 1
ATOM 1485 C C . PRO A 1 186 ? -6.870 12.784 -2.972 1.00 84.81 186 PRO A C 1
ATOM 1487 O O . PRO A 1 186 ? -6.645 11.701 -2.430 1.00 84.81 186 PRO A O 1
ATOM 1490 N N . GLY A 1 187 ? -6.418 13.929 -2.450 1.00 84.12 187 GLY A N 1
ATOM 1491 C CA . GLY A 1 187 ? -5.539 13.982 -1.270 1.00 84.12 187 GLY A CA 1
ATOM 1492 C C . GLY A 1 187 ? -6.168 13.461 0.030 1.00 84.12 187 GLY A C 1
ATOM 1493 O O . GLY A 1 187 ? -5.462 13.171 0.991 1.00 84.12 187 GLY A O 1
ATOM 1494 N N . ASP A 1 188 ? -7.488 13.296 0.075 1.00 89.19 188 ASP A N 1
ATOM 1495 C CA . ASP A 1 188 ? -8.199 12.668 1.188 1.00 89.19 188 ASP A CA 1
ATOM 1496 C C . ASP A 1 188 ? -8.291 11.135 1.070 1.00 89.19 188 ASP A C 1
ATOM 1498 O O . ASP A 1 188 ? -8.722 10.487 2.019 1.00 89.19 188 ASP A O 1
ATOM 1502 N N . GLN A 1 189 ? -7.871 10.530 -0.046 1.00 87.94 189 GLN A N 1
ATOM 1503 C CA . GLN A 1 189 ? -7.933 9.077 -0.265 1.00 87.94 189 GLN A CA 1
ATOM 1504 C C . GLN A 1 189 ? -6.580 8.373 -0.149 1.00 87.94 189 GLN A C 1
ATOM 1506 O O . GLN A 1 189 ? -6.546 7.163 0.085 1.00 87.94 189 GLN A O 1
ATOM 1511 N N . TRP A 1 190 ? -5.474 9.100 -0.323 1.00 90.31 190 TRP A N 1
ATOM 1512 C CA . TRP A 1 190 ? -4.136 8.520 -0.285 1.00 90.31 190 TRP A CA 1
ATOM 1513 C C . TRP A 1 190 ? -3.118 9.505 0.285 1.00 90.31 190 TRP A C 1
ATOM 1515 O O . TRP A 1 190 ? -3.034 10.646 -0.162 1.00 90.31 190 TRP A O 1
ATOM 1525 N N . PHE A 1 191 ? -2.362 9.068 1.292 1.00 91.69 191 PHE A N 1
ATOM 1526 C CA . PHE A 1 191 ? -1.562 9.943 2.147 1.00 91.69 191 PHE A CA 1
ATOM 1527 C C . PHE A 1 191 ? -0.056 9.736 1.990 1.00 91.69 191 PHE A C 1
ATOM 1529 O O . PHE A 1 191 ? 0.412 8.643 1.685 1.00 91.69 191 PHE A O 1
ATOM 1536 N N . SER A 1 192 ? 0.707 10.788 2.271 1.00 90.62 192 SER A N 1
ATOM 1537 C CA . SER A 1 192 ? 2.170 10.757 2.332 1.00 90.62 192 SER A CA 1
ATOM 1538 C C . SER A 1 192 ? 2.670 11.069 3.746 1.00 90.62 192 SER A C 1
ATOM 1540 O O . SER A 1 192 ? 1.900 11.090 4.711 1.00 90.62 192 SER A O 1
ATOM 1542 N N . SER A 1 193 ? 3.973 11.286 3.883 1.00 92.38 193 SER A N 1
ATOM 1543 C CA . SER A 1 193 ? 4.609 11.772 5.100 1.00 92.38 193 SER A CA 1
ATOM 1544 C C . SER A 1 193 ? 5.801 12.666 4.778 1.00 92.38 193 SER A C 1
ATOM 1546 O O . SER A 1 193 ? 6.349 12.660 3.674 1.00 92.38 193 SER A O 1
ATOM 1548 N N . LEU A 1 194 ? 6.259 13.413 5.779 1.00 93.31 194 LEU A N 1
ATOM 1549 C CA . LEU A 1 194 ? 7.526 14.127 5.706 1.00 93.31 194 LEU A CA 1
ATOM 1550 C C . LEU A 1 194 ? 8.694 13.153 5.896 1.00 93.31 194 LEU A C 1
ATOM 1552 O O . LEU A 1 194 ? 9.234 13.009 6.996 1.00 93.31 194 LEU A O 1
ATOM 1556 N N . THR A 1 195 ? 9.071 12.472 4.815 1.00 92.12 195 THR A N 1
ATOM 1557 C CA . THR A 1 195 ? 10.125 11.451 4.836 1.00 92.12 195 THR A CA 1
ATOM 1558 C C . THR A 1 195 ? 11.525 12.057 4.769 1.00 92.12 195 THR A C 1
ATOM 1560 O O . THR A 1 195 ? 11.795 12.994 4.010 1.00 92.12 195 THR A O 1
ATOM 1563 N N . PHE A 1 196 ? 12.450 11.511 5.559 1.00 92.75 196 PHE A N 1
ATOM 1564 C CA . PHE A 1 196 ? 13.869 11.850 5.497 1.00 92.75 196 PHE A CA 1
ATOM 1565 C C . PHE A 1 196 ? 14.778 10.678 5.896 1.00 92.75 196 PHE A C 1
ATOM 1567 O O . PHE A 1 196 ? 14.333 9.704 6.498 1.00 92.75 196 PHE A O 1
ATOM 1574 N N . SER A 1 197 ? 16.073 10.773 5.580 1.00 90.31 197 SER A N 1
ATOM 1575 C CA . SER A 1 197 ? 17.084 9.793 6.003 1.00 90.31 197 SER A CA 1
ATOM 1576 C C . SER A 1 197 ? 18.303 10.502 6.609 1.00 90.31 197 SER A C 1
ATOM 1578 O O . SER A 1 197 ? 18.815 11.452 6.000 1.00 90.31 197 SER A O 1
ATOM 1580 N N . PRO A 1 198 ? 18.807 10.038 7.773 1.00 89.31 198 PRO A N 1
ATOM 1581 C CA . PRO A 1 198 ? 20.064 10.515 8.347 1.00 89.31 198 PRO A CA 1
ATOM 1582 C C . PRO A 1 198 ? 21.299 10.007 7.581 1.00 89.31 198 PRO A C 1
ATOM 1584 O O . PRO A 1 198 ? 22.416 10.380 7.930 1.00 89.31 198 PRO A O 1
ATOM 1587 N N . GLY A 1 199 ? 21.110 9.182 6.543 1.00 85.62 199 GLY A N 1
ATOM 1588 C CA . GLY A 1 199 ? 22.153 8.530 5.754 1.00 85.62 199 GLY A CA 1
ATOM 1589 C C . GLY A 1 199 ? 22.048 7.008 5.865 1.00 85.62 199 GLY A C 1
ATOM 1590 O O . GLY A 1 199 ? 22.129 6.464 6.963 1.00 85.62 199 GLY A O 1
ATOM 1591 N N . ASP A 1 200 ? 21.880 6.324 4.730 1.00 78.94 200 ASP A N 1
ATOM 1592 C CA . ASP A 1 200 ? 21.600 4.880 4.712 1.00 78.94 200 ASP A CA 1
ATOM 1593 C C . ASP A 1 200 ? 22.822 4.044 5.123 1.00 78.94 200 ASP A C 1
ATOM 1595 O O . ASP A 1 200 ? 22.722 3.212 6.016 1.00 78.94 200 ASP A O 1
ATOM 1599 N N . SER A 1 201 ? 24.000 4.273 4.536 1.00 80.75 201 SER A N 1
ATOM 1600 C CA . SER A 1 201 ? 25.209 3.514 4.911 1.00 80.75 201 SER A CA 1
ATOM 1601 C C . SER A 1 201 ? 25.955 4.133 6.097 1.00 80.75 201 SER A C 1
ATOM 1603 O O . SER A 1 201 ? 26.436 3.415 6.972 1.00 80.75 201 SER A O 1
ATOM 1605 N N . ASN A 1 202 ? 26.031 5.469 6.123 1.00 85.88 202 ASN A N 1
ATOM 1606 C CA . ASN A 1 202 ? 26.804 6.257 7.086 1.00 85.88 202 ASN A CA 1
ATOM 1607 C C . ASN A 1 202 ? 25.893 7.316 7.732 1.00 85.88 202 ASN A C 1
ATOM 1609 O O . ASN A 1 202 ? 25.854 8.456 7.258 1.00 85.88 202 ASN A O 1
ATOM 1613 N N . PRO A 1 203 ? 25.110 6.944 8.758 1.00 91.56 203 PRO A N 1
ATOM 1614 C CA . PRO A 1 203 ? 24.196 7.866 9.418 1.00 91.56 203 PRO A CA 1
ATOM 1615 C C . PRO A 1 203 ? 24.943 9.021 10.100 1.00 91.56 203 PRO A C 1
ATOM 1617 O O . PRO A 1 203 ? 26.004 8.829 10.692 1.00 91.56 203 PRO A O 1
ATOM 1620 N N . ASN A 1 204 ? 24.373 10.227 10.030 1.00 93.62 204 ASN A N 1
ATOM 1621 C CA . ASN A 1 204 ? 24.945 11.453 10.586 1.00 93.62 204 ASN A CA 1
ATOM 1622 C C . ASN A 1 204 ? 23.943 12.142 11.546 1.00 93.62 204 ASN A C 1
ATOM 1624 O O . ASN A 1 204 ? 22.872 12.564 11.095 1.00 93.62 204 ASN A O 1
ATOM 1628 N N . PRO A 1 205 ? 24.272 12.314 12.845 1.00 93.50 205 PRO A N 1
ATOM 1629 C CA . PRO A 1 205 ? 23.370 12.930 13.825 1.00 93.50 205 PRO A CA 1
ATOM 1630 C C . PRO A 1 205 ? 23.074 14.412 13.567 1.00 93.50 205 PRO A C 1
ATOM 1632 O O . PRO A 1 205 ? 21.971 14.874 13.846 1.00 93.50 205 PRO A O 1
ATOM 1635 N N . VAL A 1 206 ? 24.035 15.162 13.018 1.00 95.00 206 VAL A N 1
ATOM 1636 C CA . VAL A 1 206 ? 23.844 16.584 12.684 1.00 95.00 206 VAL A CA 1
ATOM 1637 C C . VAL A 1 206 ? 22.799 16.705 11.581 1.00 95.00 206 VAL A C 1
ATOM 1639 O O . VAL A 1 206 ? 21.801 17.402 11.747 1.00 95.00 206 VAL A O 1
ATOM 1642 N N . ARG A 1 207 ? 22.956 15.908 10.516 1.00 94.56 207 ARG A N 1
ATOM 1643 C CA . ARG A 1 207 ? 21.975 15.819 9.428 1.00 94.56 207 ARG A CA 1
ATOM 1644 C C . ARG A 1 207 ? 20.596 15.394 9.936 1.00 94.56 207 ARG A C 1
ATOM 1646 O O . ARG A 1 207 ? 19.593 15.945 9.495 1.00 94.56 207 ARG A O 1
ATOM 1653 N N . PHE A 1 208 ? 20.528 14.423 10.852 1.00 95.31 208 PHE A N 1
ATOM 1654 C CA . PHE A 1 208 ? 19.261 14.025 11.473 1.00 95.31 208 PHE A CA 1
ATOM 1655 C C . PHE A 1 208 ? 18.558 15.222 12.123 1.00 95.31 208 PHE A C 1
ATOM 1657 O O . PHE A 1 208 ? 17.389 15.472 11.835 1.00 95.31 208 PHE A O 1
ATOM 1664 N N . GLN A 1 209 ? 19.268 15.966 12.974 1.00 96.06 209 GLN A N 1
ATOM 1665 C CA . GLN A 1 209 ? 18.698 17.092 13.709 1.00 96.06 209 GLN A CA 1
ATOM 1666 C C . GLN A 1 209 ? 18.246 18.219 12.773 1.00 96.06 209 GLN A C 1
ATOM 1668 O O . GLN A 1 209 ? 17.169 18.781 12.973 1.00 96.06 209 GLN A O 1
ATOM 1673 N N . GLU A 1 210 ? 19.045 18.536 11.753 1.00 96.31 210 GLU A N 1
ATOM 1674 C CA . GLU A 1 210 ? 18.702 19.528 10.729 1.00 96.31 210 GLU A CA 1
ATOM 1675 C C . GLU A 1 210 ? 17.410 19.147 9.999 1.00 96.31 210 GLU A C 1
ATOM 1677 O O . GLU A 1 210 ? 16.465 19.937 9.964 1.00 96.31 210 GLU A O 1
ATOM 1682 N N . MET A 1 211 ? 17.328 17.914 9.489 1.00 95.06 211 MET A N 1
ATOM 1683 C CA . MET A 1 211 ? 16.154 17.442 8.751 1.00 95.06 211 MET A CA 1
ATOM 1684 C C . MET A 1 211 ? 14.917 17.330 9.649 1.00 95.06 211 MET A C 1
ATOM 1686 O O . MET A 1 211 ? 13.828 17.720 9.233 1.00 95.06 211 MET A O 1
ATOM 1690 N N . LEU A 1 212 ? 15.061 16.854 10.891 1.00 95.75 212 LEU A N 1
ATOM 1691 C CA . LEU A 1 212 ? 13.956 16.801 11.851 1.00 95.75 212 LEU A CA 1
ATOM 1692 C C . LEU A 1 212 ? 13.398 18.203 12.129 1.00 95.75 212 LEU A C 1
ATOM 1694 O O . LEU A 1 212 ? 12.185 18.398 12.072 1.00 95.75 212 LEU A O 1
ATOM 1698 N N . ASN A 1 213 ? 14.268 19.184 12.384 1.00 96.25 213 ASN A N 1
ATOM 1699 C CA . ASN A 1 213 ? 13.855 20.571 12.607 1.00 96.25 213 ASN A CA 1
ATOM 1700 C C . ASN A 1 213 ? 13.138 21.154 11.386 1.00 96.25 213 ASN A C 1
ATOM 1702 O O . ASN A 1 213 ? 12.120 21.831 11.534 1.00 96.25 213 ASN A O 1
ATOM 1706 N N . GLU A 1 214 ? 13.630 20.861 10.182 1.00 94.69 214 GLU A N 1
ATOM 1707 C CA . GLU A 1 214 ? 12.977 21.263 8.937 1.00 94.69 214 GLU A CA 1
ATOM 1708 C C . GLU A 1 214 ? 11.566 20.664 8.822 1.00 94.69 214 GLU A C 1
ATOM 1710 O O . GLU A 1 214 ? 10.618 21.391 8.519 1.00 94.69 214 GLU A O 1
ATOM 1715 N N . ARG A 1 215 ? 11.391 19.367 9.120 1.00 94.25 215 ARG A N 1
ATOM 1716 C CA . ARG A 1 215 ? 10.073 18.706 9.060 1.00 94.25 215 ARG A CA 1
ATOM 1717 C C . ARG A 1 215 ? 9.108 19.243 10.109 1.00 94.25 215 ARG A C 1
ATOM 1719 O O . ARG A 1 215 ? 7.948 19.499 9.796 1.00 94.25 215 ARG A O 1
ATOM 1726 N N . LEU A 1 216 ? 9.579 19.474 11.333 1.00 94.69 216 LEU A N 1
ATOM 1727 C CA . LEU A 1 216 ? 8.766 20.083 12.388 1.00 94.69 216 LEU A CA 1
ATOM 1728 C C . LEU A 1 216 ? 8.308 21.494 12.000 1.00 94.69 216 LEU A C 1
ATOM 1730 O O . LEU A 1 216 ? 7.139 21.828 12.190 1.00 94.69 216 LEU A O 1
ATOM 1734 N N . LYS A 1 217 ? 9.193 22.294 11.391 1.00 94.38 217 LYS A N 1
ATOM 1735 C CA . LYS A 1 217 ? 8.838 23.612 10.854 1.00 94.38 217 LYS A CA 1
ATOM 1736 C C . LYS A 1 217 ? 7.786 23.499 9.746 1.00 94.38 217 LYS A C 1
ATOM 1738 O O . LYS A 1 217 ? 6.800 24.222 9.792 1.00 94.38 217 LYS A O 1
ATOM 1743 N N . GLN A 1 218 ? 7.951 22.570 8.802 1.00 91.38 218 GLN A N 1
ATOM 1744 C CA . GLN A 1 218 ? 6.990 22.347 7.711 1.00 91.38 218 GLN A CA 1
ATOM 1745 C C . GLN A 1 218 ? 5.590 21.976 8.222 1.00 91.38 218 GLN A C 1
ATOM 1747 O O . GLN A 1 218 ? 4.603 22.476 7.691 1.00 91.38 218 GLN A O 1
ATOM 1752 N N . ILE A 1 219 ? 5.485 21.154 9.274 1.00 91.81 219 ILE A N 1
ATOM 1753 C CA . ILE A 1 219 ? 4.193 20.830 9.907 1.00 91.81 219 ILE A CA 1
ATOM 1754 C C . ILE A 1 219 ? 3.523 22.083 10.473 1.00 91.81 219 ILE A C 1
ATOM 1756 O O . ILE A 1 219 ? 2.319 22.254 10.308 1.00 91.81 219 ILE A O 1
ATOM 1760 N N . GLN A 1 220 ? 4.296 22.949 11.132 1.00 88.62 220 GLN A N 1
ATOM 1761 C CA . GLN A 1 220 ? 3.777 24.166 11.758 1.00 88.62 220 GLN A CA 1
ATOM 1762 C C . GLN A 1 220 ? 3.361 25.227 10.736 1.00 88.62 220 GLN A C 1
ATOM 1764 O O . GLN A 1 220 ? 2.421 25.968 10.997 1.00 88.62 220 GLN A O 1
ATOM 1769 N N . THR A 1 221 ? 4.060 25.331 9.601 1.00 87.56 221 THR A N 1
ATOM 1770 C CA . THR A 1 221 ? 3.828 26.412 8.630 1.00 87.56 221 THR A CA 1
ATOM 1771 C C . THR A 1 221 ? 2.861 26.051 7.512 1.00 87.56 221 THR A C 1
ATOM 1773 O O . THR A 1 221 ? 2.211 26.951 6.989 1.00 87.56 221 THR A O 1
ATOM 1776 N N . ASN A 1 222 ? 2.789 24.778 7.106 1.00 83.81 222 ASN A N 1
ATOM 1777 C CA . ASN A 1 222 ? 2.130 24.399 5.850 1.00 83.81 222 ASN A CA 1
ATOM 1778 C C . ASN A 1 222 ? 0.842 23.589 6.033 1.00 83.81 222 ASN A C 1
ATOM 1780 O O . ASN A 1 222 ? 0.189 23.325 5.031 1.00 83.81 222 ASN A O 1
ATOM 1784 N N . GLU A 1 223 ? 0.516 23.153 7.257 1.00 84.88 223 GLU A N 1
ATOM 1785 C CA . GLU A 1 223 ? -0.642 22.289 7.555 1.00 84.88 223 GLU A CA 1
ATOM 1786 C C . GLU A 1 223 ? -0.864 21.190 6.490 1.00 84.88 223 GLU A C 1
ATOM 1788 O O . GLU A 1 223 ? -1.888 21.172 5.804 1.00 84.88 223 GLU A O 1
ATOM 1793 N N . PRO A 1 224 ? 0.110 20.279 6.292 1.00 87.88 224 PRO A N 1
ATOM 1794 C CA . PRO A 1 224 ? 0.072 19.326 5.187 1.00 87.88 224 PRO A CA 1
ATOM 1795 C C . PRO A 1 224 ? -1.212 18.488 5.192 1.00 87.88 224 PRO A C 1
ATOM 1797 O O . PRO A 1 224 ? -1.708 18.088 6.249 1.00 87.88 224 PRO A O 1
ATOM 1800 N N . TYR A 1 225 ? -1.716 18.147 4.002 1.00 88.44 225 TYR A N 1
ATOM 1801 C CA . TYR A 1 225 ? -2.981 17.417 3.841 1.00 88.44 225 TYR A CA 1
ATOM 1802 C C . TYR A 1 225 ? -2.988 16.058 4.568 1.00 88.44 225 TYR A C 1
ATOM 1804 O O . TYR A 1 225 ? -4.032 15.599 5.040 1.00 88.44 225 TYR A O 1
ATOM 1812 N N . PHE A 1 226 ? -1.821 15.423 4.710 1.00 90.38 226 PHE A N 1
ATOM 1813 C CA . PHE A 1 226 ? -1.647 14.166 5.436 1.00 90.38 226 PHE A CA 1
ATOM 1814 C C . PHE A 1 226 ? -1.533 14.343 6.958 1.00 90.38 226 PHE A C 1
ATOM 1816 O O . PHE A 1 226 ? -1.583 13.348 7.669 1.00 90.38 226 PHE A O 1
ATOM 1823 N N . GLY A 1 227 ? -1.455 15.571 7.478 1.00 92.75 227 GLY A N 1
ATOM 1824 C CA . GLY A 1 227 ? -1.347 15.868 8.907 1.00 92.75 227 GLY A CA 1
ATOM 1825 C C . GLY A 1 227 ? 0.094 15.857 9.450 1.00 92.75 227 GLY A C 1
ATOM 1826 O O . GLY A 1 227 ? 1.059 15.813 8.688 1.00 92.75 227 GLY A O 1
ATOM 1827 N N . PRO A 1 228 ? 0.274 15.933 10.782 1.00 95.31 228 PRO A N 1
ATOM 1828 C CA . PRO A 1 228 ? 1.584 16.085 11.424 1.00 95.31 228 PRO A CA 1
ATOM 1829 C C . PRO A 1 228 ? 2.381 14.764 11.478 1.00 95.31 228 PRO A C 1
ATOM 1831 O O . PRO A 1 228 ? 2.620 14.221 12.560 1.00 95.31 228 PRO A O 1
ATOM 1834 N N . TYR A 1 229 ? 2.773 14.234 10.315 1.00 96.31 229 TYR A N 1
ATOM 1835 C CA . TYR A 1 229 ? 3.413 12.922 10.176 1.00 96.31 229 TYR A CA 1
ATOM 1836 C C . TYR A 1 229 ? 4.809 12.980 9.571 1.00 96.31 229 TYR A C 1
ATOM 1838 O O . TYR A 1 229 ? 5.019 13.517 8.482 1.00 96.31 229 TYR A O 1
ATOM 1846 N N . ILE A 1 230 ? 5.754 12.373 10.283 1.00 96.50 230 ILE A N 1
ATOM 1847 C CA . ILE A 1 230 ? 7.161 12.286 9.911 1.00 96.50 230 ILE A CA 1
ATOM 1848 C C . ILE A 1 230 ? 7.564 10.815 9.796 1.00 96.50 230 ILE A C 1
ATOM 1850 O O . ILE A 1 230 ? 7.230 9.992 10.653 1.00 96.50 230 ILE A O 1
ATOM 1854 N N . THR A 1 231 ? 8.343 10.497 8.763 1.00 96.38 231 THR A N 1
ATOM 1855 C CA . THR A 1 231 ? 8.947 9.172 8.593 1.00 96.38 231 THR A CA 1
ATOM 1856 C C . THR A 1 231 ? 10.461 9.285 8.468 1.00 96.38 231 THR A C 1
ATOM 1858 O O . THR A 1 231 ? 10.968 10.135 7.737 1.00 96.38 231 THR A O 1
ATOM 1861 N N . MET A 1 232 ? 11.194 8.415 9.163 1.00 95.31 232 MET A N 1
ATOM 1862 C CA . MET A 1 232 ? 12.649 8.321 9.038 1.00 95.31 232 MET A CA 1
ATOM 1863 C C . MET A 1 232 ? 13.088 6.972 8.460 1.00 95.31 232 MET A C 1
ATOM 1865 O O . MET A 1 232 ? 12.645 5.923 8.924 1.00 95.31 232 MET A O 1
ATOM 1869 N N . GLY A 1 233 ? 14.048 7.011 7.538 1.00 88.62 233 GLY A N 1
ATOM 1870 C CA . GLY A 1 233 ? 14.733 5.833 7.003 1.00 88.62 233 GLY A CA 1
ATOM 1871 C C . GLY A 1 233 ? 14.257 5.452 5.604 1.00 88.62 233 GLY A C 1
ATOM 1872 O O . GLY A 1 233 ? 13.160 5.822 5.186 1.00 88.62 233 GLY A O 1
ATOM 1873 N N . ILE A 1 234 ? 15.131 4.755 4.872 1.00 82.94 234 ILE A N 1
ATOM 1874 C CA . ILE A 1 234 ? 14.831 4.175 3.556 1.00 82.94 234 ILE A CA 1
ATOM 1875 C C . ILE A 1 234 ? 15.381 2.746 3.522 1.00 82.94 234 ILE A C 1
ATOM 1877 O O . ILE A 1 234 ? 14.602 1.803 3.572 1.00 82.94 234 ILE A O 1
ATOM 1881 N N . HIS A 1 235 ? 16.707 2.557 3.560 1.00 88.31 235 HIS A N 1
ATOM 1882 C CA . HIS A 1 235 ? 17.315 1.218 3.548 1.00 88.31 235 HIS A CA 1
ATOM 1883 C C . HIS A 1 235 ? 18.114 0.895 4.817 1.00 88.31 235 HIS A C 1
ATOM 1885 O O . HIS A 1 235 ? 18.689 1.766 5.474 1.00 88.31 235 HIS A O 1
ATOM 1891 N N . SER A 1 236 ? 18.220 -0.401 5.124 1.00 88.50 236 SER A N 1
ATOM 1892 C CA . SER A 1 236 ? 19.007 -0.933 6.245 1.00 88.50 236 SER A CA 1
ATOM 1893 C C . SER A 1 236 ? 20.463 -1.245 5.840 1.00 88.50 236 SER A C 1
ATOM 1895 O O . SER A 1 236 ? 20.928 -2.387 5.948 1.00 88.50 236 SER A O 1
ATOM 1897 N N . TRP A 1 237 ? 21.178 -0.281 5.255 1.00 88.69 237 TRP A N 1
ATOM 1898 C CA . TRP A 1 237 ? 22.532 -0.490 4.707 1.00 88.69 237 TRP A CA 1
ATOM 1899 C C . TRP A 1 237 ? 23.670 -0.168 5.679 1.00 88.69 237 TRP A C 1
ATOM 1901 O O . TRP A 1 237 ? 24.839 -0.322 5.319 1.00 88.69 237 TRP A O 1
ATOM 1911 N N . GLN A 1 238 ? 23.348 0.186 6.921 1.00 89.44 238 GLN A N 1
ATOM 1912 C CA . GLN A 1 238 ? 24.304 0.665 7.912 1.00 89.44 238 GLN A CA 1
ATOM 1913 C C . GLN A 1 238 ? 25.419 -0.358 8.199 1.00 89.44 238 GLN A C 1
ATOM 1915 O O . GLN A 1 238 ? 25.234 -1.582 8.110 1.00 89.44 238 GLN A O 1
ATOM 1920 N N . SER A 1 239 ? 26.606 0.154 8.527 1.00 90.19 239 SER A N 1
ATOM 1921 C CA . SER A 1 239 ? 27.682 -0.616 9.164 1.00 90.19 239 SER A CA 1
ATOM 1922 C C . SER A 1 239 ? 27.374 -0.850 10.651 1.00 90.19 239 SER A C 1
ATOM 1924 O O . SER A 1 239 ? 26.476 -0.219 11.203 1.00 90.19 239 SER A O 1
ATOM 1926 N N . GLU A 1 240 ? 28.131 -1.718 11.331 1.00 90.44 240 GLU A N 1
ATOM 1927 C CA . GLU A 1 240 ? 27.968 -1.913 12.784 1.00 90.44 240 GLU A CA 1
ATOM 1928 C C . GLU A 1 240 ? 28.191 -0.627 13.585 1.00 90.44 240 GLU A C 1
ATOM 1930 O O . GLU A 1 240 ? 27.445 -0.343 14.521 1.00 90.44 240 GLU A O 1
ATOM 1935 N N . ASP A 1 241 ? 29.164 0.194 13.189 1.00 91.44 241 ASP A N 1
ATOM 1936 C CA . ASP A 1 241 ? 29.374 1.501 13.817 1.00 91.44 241 ASP A CA 1
ATOM 1937 C C . ASP A 1 241 ? 28.240 2.475 13.479 1.00 91.44 241 ASP A C 1
ATOM 1939 O O . ASP A 1 241 ? 27.807 3.238 14.343 1.00 91.44 241 ASP A O 1
ATOM 1943 N N . GLY A 1 242 ? 27.683 2.387 12.266 1.00 92.44 242 GLY A N 1
ATOM 1944 C CA . GLY A 1 242 ? 26.467 3.101 11.888 1.00 92.44 242 GLY A CA 1
ATOM 1945 C C . GLY A 1 242 ? 25.274 2.730 12.773 1.00 92.44 242 GLY A C 1
ATOM 1946 O O . GLY A 1 242 ? 24.582 3.621 13.261 1.00 92.44 242 GLY A O 1
ATOM 1947 N N . PHE A 1 243 ? 25.058 1.439 13.051 1.00 93.00 243 PHE A N 1
ATOM 1948 C CA . PHE A 1 243 ? 23.993 0.995 13.956 1.00 93.00 243 PHE A CA 1
ATOM 1949 C C . PHE A 1 243 ? 24.199 1.501 15.388 1.00 93.00 243 PHE A C 1
ATOM 1951 O O . PHE A 1 243 ? 23.262 2.042 15.970 1.00 93.00 243 PHE A O 1
ATOM 1958 N N . LYS A 1 244 ? 25.415 1.398 15.942 1.00 93.31 244 LYS A N 1
ATOM 1959 C CA . LYS A 1 244 ? 25.728 1.932 17.284 1.00 93.31 244 LYS A CA 1
ATOM 1960 C C . LYS A 1 244 ? 25.477 3.437 17.372 1.00 93.31 244 LYS A C 1
ATOM 1962 O O . LYS A 1 244 ? 24.971 3.928 18.380 1.00 93.31 244 LYS A O 1
ATOM 1967 N N . LEU A 1 245 ? 25.827 4.174 16.318 1.00 94.25 245 LEU A N 1
ATOM 1968 C CA . LEU A 1 245 ? 25.578 5.607 16.239 1.00 94.25 245 LEU A CA 1
ATOM 1969 C C . LEU A 1 245 ? 24.075 5.908 16.201 1.00 94.25 245 LEU A C 1
ATOM 1971 O O . LEU A 1 245 ? 23.630 6.780 16.945 1.00 94.25 245 LEU A O 1
ATOM 1975 N N . LEU A 1 246 ? 23.285 5.182 15.398 1.00 94.50 246 LEU A N 1
ATOM 1976 C CA . LEU A 1 246 ? 21.824 5.329 15.382 1.00 94.50 246 LEU A CA 1
ATOM 1977 C C . LEU A 1 246 ? 21.217 5.064 16.764 1.00 94.50 246 LEU A C 1
ATOM 1979 O O . LEU A 1 246 ? 20.413 5.864 17.236 1.00 94.50 246 LEU A O 1
ATOM 1983 N N . GLU A 1 247 ? 21.618 3.976 17.423 1.00 95.56 247 GLU A N 1
ATOM 1984 C CA . GLU A 1 247 ? 21.154 3.621 18.770 1.00 95.56 247 GLU A CA 1
ATOM 1985 C C . GLU A 1 247 ? 21.430 4.729 19.775 1.00 95.56 247 GLU A C 1
ATOM 1987 O O . GLU A 1 247 ? 20.518 5.194 20.452 1.00 95.56 247 GLU A O 1
ATOM 1992 N N . LYS A 1 248 ? 22.681 5.180 19.858 1.00 95.56 248 LYS A N 1
ATOM 1993 C CA . LYS A 1 248 ? 23.102 6.122 20.891 1.00 95.56 248 LYS A CA 1
ATOM 1994 C C . LYS A 1 248 ? 22.621 7.546 20.620 1.00 95.56 248 LYS A C 1
ATOM 1996 O O . LYS A 1 248 ? 22.125 8.217 21.522 1.00 95.56 248 LYS A O 1
ATOM 2001 N N . GLU A 1 249 ? 22.809 8.028 19.396 1.00 95.44 249 GLU A N 1
ATOM 2002 C CA . GLU A 1 249 ? 22.674 9.451 19.072 1.00 95.44 249 GLU A CA 1
ATOM 2003 C C . GLU A 1 249 ? 21.297 9.814 18.511 1.00 95.44 249 GLU A C 1
ATOM 2005 O O . GLU A 1 249 ? 20.957 10.995 18.472 1.00 95.44 249 GLU A O 1
ATOM 2010 N N . ILE A 1 250 ? 20.491 8.828 18.101 1.00 95.12 250 ILE A N 1
ATOM 2011 C CA . ILE A 1 250 ? 19.142 9.058 17.575 1.00 95.12 250 ILE A CA 1
ATOM 2012 C C . ILE A 1 250 ? 18.112 8.313 18.426 1.00 95.12 250 ILE A C 1
ATOM 2014 O O . ILE A 1 250 ? 17.338 8.943 19.143 1.00 95.12 250 ILE A O 1
ATOM 2018 N N . TYR A 1 251 ? 18.095 6.982 18.422 1.00 96.50 251 TYR A N 1
ATOM 2019 C CA . TYR A 1 251 ? 17.035 6.245 19.115 1.00 96.50 251 TYR A CA 1
ATOM 2020 C C . TYR A 1 251 ? 17.045 6.490 20.628 1.00 96.50 251 TYR A C 1
ATOM 2022 O O . TYR A 1 251 ? 15.999 6.771 21.206 1.00 96.50 251 TYR A O 1
ATOM 2030 N N . GLY A 1 252 ? 18.221 6.506 21.253 1.00 96.50 252 GLY A N 1
ATOM 2031 C CA . GLY A 1 252 ? 18.379 6.780 22.679 1.00 96.50 252 GLY A CA 1
ATOM 2032 C C . GLY A 1 252 ? 17.986 8.194 23.100 1.00 96.50 252 GLY A C 1
ATOM 2033 O O . GLY A 1 252 ? 17.516 8.378 24.219 1.00 96.50 252 GLY A O 1
ATOM 2034 N N . LYS A 1 253 ? 18.137 9.190 22.217 1.00 95.44 253 LYS A N 1
ATOM 2035 C CA . LYS A 1 253 ? 17.822 10.597 22.520 1.00 95.44 253 LYS A CA 1
ATOM 2036 C C . LYS A 1 253 ? 16.370 10.967 22.237 1.00 95.44 253 LYS A C 1
ATOM 2038 O O . LYS A 1 253 ? 15.789 11.746 22.985 1.00 95.44 253 LYS A O 1
ATOM 2043 N N . TYR A 1 254 ? 15.802 10.439 21.155 1.00 95.50 254 TYR A N 1
ATOM 2044 C CA . TYR A 1 254 ? 14.463 10.812 20.688 1.00 95.50 254 TYR A CA 1
ATOM 2045 C C . TYR A 1 254 ? 13.431 9.715 20.899 1.00 95.50 254 TYR A C 1
ATOM 2047 O O . TYR A 1 254 ? 12.306 9.898 20.461 1.00 95.50 254 TYR A O 1
ATOM 2055 N N . GLY A 1 255 ? 13.778 8.576 21.495 1.00 95.44 255 GLY A N 1
ATOM 2056 C CA . GLY A 1 255 ? 12.829 7.521 21.841 1.00 95.44 255 GLY A CA 1
ATOM 2057 C C . GLY A 1 255 ? 11.946 7.892 23.027 1.00 95.44 255 GLY A C 1
ATOM 2058 O O . GLY A 1 255 ? 12.313 8.727 23.851 1.00 95.44 255 GLY A O 1
ATOM 2059 N N . ASN A 1 256 ? 10.778 7.256 23.122 1.00 94.50 256 ASN A N 1
ATOM 2060 C CA . ASN A 1 256 ? 9.832 7.415 24.235 1.00 94.50 256 ASN A CA 1
ATOM 2061 C C . ASN A 1 256 ? 9.415 8.869 24.558 1.00 94.50 256 ASN A C 1
ATOM 2063 O O . ASN A 1 256 ? 8.986 9.154 25.676 1.00 94.50 256 ASN A O 1
ATOM 2067 N N . ASN A 1 257 ? 9.491 9.795 23.597 1.00 96.19 257 ASN A N 1
ATOM 2068 C CA . ASN A 1 257 ? 9.008 11.159 23.782 1.00 96.19 257 ASN A CA 1
ATOM 2069 C C . ASN A 1 257 ? 7.483 11.142 24.041 1.00 96.19 257 ASN A C 1
ATOM 2071 O O . ASN A 1 257 ? 6.721 10.656 23.195 1.00 96.19 257 ASN A O 1
ATOM 2075 N N . PRO A 1 258 ? 6.999 11.681 25.177 1.00 95.62 258 PRO A N 1
ATOM 2076 C CA . PRO A 1 258 ? 5.585 11.626 25.542 1.00 95.62 258 PRO A CA 1
ATOM 2077 C C . PRO A 1 258 ? 4.685 12.424 24.593 1.00 95.62 258 PRO A C 1
ATOM 2079 O O . PRO A 1 258 ? 3.500 12.108 24.482 1.00 95.62 258 PRO A O 1
ATOM 2082 N N . GLU A 1 259 ? 5.225 13.401 23.865 1.00 96.81 259 GLU A N 1
ATOM 2083 C CA . GLU A 1 259 ? 4.477 14.212 22.901 1.00 96.81 259 GLU A CA 1
ATOM 2084 C C . GLU A 1 259 ? 4.409 13.567 21.512 1.00 96.81 259 GLU A C 1
ATOM 2086 O O . GLU A 1 259 ? 3.657 14.026 20.649 1.00 96.81 259 GLU A O 1
ATOM 2091 N N . TRP A 1 260 ? 5.182 12.507 21.267 1.00 97.94 260 TRP A N 1
ATOM 2092 C CA . TRP A 1 260 ? 5.205 11.807 19.987 1.00 97.94 260 TRP A CA 1
ATOM 2093 C C . TRP A 1 260 ? 4.358 10.540 20.050 1.00 97.94 260 TRP A C 1
ATOM 2095 O O . TRP A 1 260 ? 4.289 9.828 21.061 1.00 97.94 260 TRP A O 1
ATOM 2105 N N . TRP A 1 261 ? 3.670 10.267 18.949 1.00 98.31 261 TRP A N 1
ATOM 2106 C CA . TRP A 1 261 ? 3.015 9.000 18.693 1.00 98.31 261 TRP A CA 1
ATOM 2107 C C . TRP A 1 261 ? 3.917 8.155 17.797 1.00 98.31 261 TRP A C 1
ATOM 2109 O O . TRP A 1 261 ? 3.924 8.315 16.576 1.00 98.31 261 TRP A O 1
ATOM 2119 N N . TYR A 1 262 ? 4.680 7.252 18.414 1.00 98.25 262 TYR A N 1
ATOM 2120 C CA . TYR A 1 262 ? 5.423 6.233 17.680 1.00 98.25 262 TYR A CA 1
ATOM 2121 C C . TYR A 1 262 ? 4.431 5.221 17.118 1.00 98.25 262 TYR A C 1
ATOM 2123 O O . TYR A 1 262 ? 3.771 4.491 17.864 1.00 98.25 262 TYR A O 1
ATOM 2131 N N . CYS A 1 263 ? 4.300 5.224 15.800 1.00 98.19 263 CYS A N 1
ATOM 2132 C CA . CYS A 1 263 ? 3.335 4.429 15.060 1.00 98.19 263 CYS A CA 1
ATOM 2133 C C . CYS A 1 263 ? 3.986 3.799 13.835 1.00 98.19 263 CYS A C 1
ATOM 2135 O O . CYS A 1 263 ? 5.071 4.172 13.394 1.00 98.19 263 CYS A O 1
ATOM 2137 N N . THR A 1 264 ? 3.307 2.805 13.298 1.00 98.38 264 THR A N 1
ATOM 2138 C CA . THR A 1 264 ? 3.540 2.295 11.953 1.00 98.38 264 THR A CA 1
ATOM 2139 C C . THR A 1 264 ? 2.832 3.205 10.944 1.00 98.38 264 THR A C 1
ATOM 2141 O O . THR A 1 264 ? 1.828 3.843 11.264 1.00 98.38 264 THR A O 1
ATOM 2144 N N . ALA A 1 265 ? 3.313 3.241 9.704 1.00 97.75 265 ALA A N 1
ATOM 2145 C CA . ALA A 1 265 ? 2.594 3.853 8.591 1.00 97.75 265 ALA A CA 1
ATOM 2146 C C . ALA A 1 265 ? 1.203 3.227 8.409 1.00 97.75 265 ALA A C 1
ATOM 2148 O O . ALA A 1 265 ? 0.246 3.950 8.139 1.00 97.75 265 ALA A O 1
ATOM 2149 N N . ASN A 1 266 ? 1.055 1.914 8.655 1.00 97.88 266 ASN A N 1
ATOM 2150 C CA . ASN A 1 266 ? -0.257 1.270 8.565 1.00 97.88 266 ASN A CA 1
ATOM 2151 C C . ASN A 1 266 ? -1.255 1.844 9.578 1.00 97.88 266 ASN A C 1
ATOM 2153 O O . ASN A 1 266 ? -2.407 2.106 9.231 1.00 97.88 266 ASN A O 1
ATOM 2157 N N . GLU A 1 267 ? -0.822 2.052 10.825 1.00 98.12 267 GLU A N 1
ATOM 2158 C CA . GLU A 1 267 ? -1.630 2.709 11.857 1.00 98.12 267 GLU A CA 1
ATOM 2159 C C . GLU A 1 267 ? -1.919 4.170 11.495 1.00 98.12 267 GLU A C 1
ATOM 2161 O O . GLU A 1 267 ? -3.068 4.598 11.596 1.00 98.12 267 GLU A O 1
ATOM 2166 N N . TYR A 1 268 ? -0.913 4.935 11.057 1.00 98.19 268 TYR A N 1
ATOM 2167 C CA . TYR A 1 268 ? -1.101 6.358 10.781 1.00 98.19 268 TYR A CA 1
ATOM 2168 C C . TYR A 1 268 ? -2.058 6.611 9.617 1.00 98.19 268 TYR A C 1
ATOM 2170 O O . TYR A 1 268 ? -2.993 7.399 9.752 1.00 98.19 268 TYR A O 1
ATOM 2178 N N . PHE A 1 269 ? -1.873 5.929 8.485 1.00 97.31 269 PHE A N 1
ATOM 2179 C CA . PHE A 1 269 ? -2.733 6.145 7.326 1.00 97.31 269 PHE A CA 1
ATOM 2180 C C . PHE A 1 269 ? -4.181 5.736 7.611 1.00 97.31 269 PHE A C 1
ATOM 2182 O O . PHE A 1 269 ? -5.103 6.462 7.241 1.00 97.31 269 PHE A O 1
ATOM 2189 N N . ALA A 1 270 ? -4.398 4.638 8.343 1.00 97.06 270 ALA A N 1
ATOM 2190 C CA . ALA A 1 270 ? -5.735 4.239 8.776 1.00 97.06 270 ALA A CA 1
ATOM 2191 C C . ALA A 1 270 ? -6.362 5.271 9.727 1.00 97.06 270 ALA A C 1
ATOM 2193 O O . ALA A 1 270 ? -7.545 5.589 9.609 1.00 97.06 270 ALA A O 1
ATOM 2194 N N . PHE A 1 271 ? -5.576 5.828 10.652 1.00 97.56 271 PHE A N 1
ATOM 2195 C CA . PHE A 1 271 ? -6.026 6.889 11.552 1.00 97.56 271 PHE A CA 1
ATOM 2196 C C . PHE A 1 271 ? -6.402 8.154 10.776 1.00 97.56 271 PHE A C 1
ATOM 2198 O O . PHE A 1 271 ? -7.461 8.734 11.016 1.00 97.56 271 PHE A O 1
ATOM 2205 N N . ARG A 1 272 ? -5.566 8.568 9.815 1.00 96.88 272 ARG A N 1
ATOM 2206 C CA . ARG A 1 272 ? -5.811 9.750 8.983 1.00 96.88 272 ARG A CA 1
ATOM 2207 C C . ARG A 1 272 ? -7.062 9.580 8.126 1.00 96.88 272 ARG A C 1
ATOM 2209 O O . ARG A 1 272 ? -7.880 10.495 8.079 1.00 96.88 272 ARG A O 1
ATOM 2216 N N . TYR A 1 273 ? -7.250 8.399 7.536 1.00 95.75 273 TYR A N 1
ATOM 2217 C CA . TYR A 1 273 ? -8.464 8.068 6.795 1.00 95.75 273 TYR A CA 1
ATOM 2218 C C . TYR A 1 273 ? -9.702 8.173 7.694 1.00 95.75 273 TYR A C 1
ATOM 2220 O O . TYR A 1 273 ? -10.658 8.861 7.348 1.00 95.75 273 TYR A O 1
ATOM 2228 N N . GLN A 1 274 ? -9.667 7.568 8.890 1.00 94.88 274 GLN A N 1
ATOM 2229 C CA . GLN A 1 274 ? -10.765 7.678 9.856 1.00 94.88 274 GLN A CA 1
ATOM 2230 C C . GLN A 1 274 ? -11.043 9.131 10.253 1.00 94.88 274 GLN A C 1
ATOM 2232 O O . GLN A 1 274 ? -12.205 9.530 10.320 1.00 94.88 274 GLN A O 1
ATOM 2237 N N . PHE A 1 275 ? -10.006 9.933 10.499 1.00 96.19 275 PHE A N 1
ATOM 2238 C CA . PHE A 1 275 ? -10.157 11.346 10.837 1.00 96.19 275 PHE A CA 1
ATOM 2239 C C . PHE A 1 275 ? -10.901 12.122 9.742 1.00 96.19 275 PHE A C 1
ATOM 2241 O O . PHE A 1 275 ? -11.788 12.914 10.062 1.00 96.19 275 PHE A O 1
ATOM 2248 N N . LEU A 1 276 ? -10.588 11.888 8.466 1.00 94.56 276 LEU A N 1
ATOM 2249 C CA . LEU A 1 276 ? -11.221 12.606 7.358 1.00 94.56 276 LEU A CA 1
ATOM 2250 C C . LEU A 1 276 ? -12.637 12.094 7.074 1.00 94.56 276 LEU A C 1
ATOM 2252 O O . LEU A 1 276 ? -13.565 12.898 7.018 1.00 94.56 276 LEU A O 1
ATOM 2256 N N . HIS A 1 277 ? -12.819 10.774 7.007 1.00 94.56 277 HIS A N 1
ATOM 2257 C CA . HIS A 1 277 ? -14.038 10.155 6.468 1.00 94.56 277 HIS A CA 1
ATOM 2258 C C . HIS A 1 277 ? -15.069 9.729 7.515 1.00 94.56 277 HIS A C 1
ATOM 2260 O O . HIS A 1 277 ? -16.198 9.414 7.166 1.00 94.56 277 HIS A O 1
ATOM 2266 N N . THR A 1 278 ? -14.737 9.744 8.811 1.00 95.06 278 THR A N 1
ATOM 2267 C CA . THR A 1 278 ? -15.736 9.423 9.845 1.00 95.06 278 THR A CA 1
ATOM 2268 C C . THR A 1 278 ? -16.681 10.598 10.076 1.00 95.06 278 THR A C 1
ATOM 2270 O O . THR A 1 278 ? -16.239 11.715 10.374 1.00 95.06 278 THR A O 1
ATOM 2273 N N . ILE A 1 279 ? -17.981 10.327 10.030 1.00 96.50 279 ILE A N 1
ATOM 2274 C CA . ILE A 1 279 ? -19.046 11.269 10.371 1.00 96.50 279 ILE A CA 1
ATOM 2275 C C . ILE A 1 279 ? -19.459 11.037 11.828 1.00 96.50 279 ILE A C 1
ATOM 2277 O O . ILE A 1 279 ? -19.640 9.896 12.255 1.00 96.50 279 ILE A O 1
ATOM 2281 N N . VAL A 1 280 ? -19.591 12.121 12.599 1.00 97.00 280 VAL A N 1
ATOM 2282 C CA . VAL A 1 280 ? -20.041 12.081 13.997 1.00 97.00 280 VAL A CA 1
ATOM 2283 C C . VAL A 1 280 ? -21.190 13.060 14.184 1.00 97.00 280 VAL A C 1
ATOM 2285 O O . VAL A 1 280 ? -21.019 14.263 14.004 1.00 97.00 280 VAL A O 1
ATOM 2288 N N . GLU A 1 281 ? -22.354 12.547 14.571 1.00 98.00 281 GLU A N 1
ATOM 2289 C CA . GLU A 1 281 ? -23.585 13.326 14.700 1.00 98.00 281 GLU A CA 1
ATOM 2290 C C . GLU A 1 281 ? -24.182 13.147 16.086 1.00 98.00 281 GLU A C 1
ATOM 2292 O O . GLU A 1 281 ? -24.393 12.025 16.538 1.00 98.00 281 GLU A O 1
ATOM 2297 N N . LYS A 1 282 ? -24.528 14.240 16.765 1.00 98.19 282 LYS A N 1
ATOM 2298 C CA . LYS A 1 282 ? -25.308 14.152 18.001 1.00 98.19 282 LYS A CA 1
ATOM 2299 C C . LYS A 1 282 ? -26.762 13.834 17.662 1.00 98.19 282 LYS A C 1
ATOM 2301 O O . LYS A 1 282 ? -27.428 14.628 17.008 1.00 98.19 282 LYS A O 1
ATOM 2306 N N . ILE A 1 283 ? -27.264 12.702 18.144 1.00 98.12 283 ILE A N 1
ATOM 2307 C CA . ILE A 1 283 ? -28.611 12.209 17.810 1.00 98.12 283 ILE A CA 1
ATOM 2308 C C . ILE A 1 283 ? -29.616 12.341 18.953 1.00 98.12 283 ILE A C 1
ATOM 2310 O O . ILE A 1 283 ? -30.816 12.193 18.737 1.00 98.12 283 ILE A O 1
ATOM 2314 N N . GLY A 1 284 ? -29.159 12.612 20.177 1.00 97.62 284 GLY A N 1
ATOM 2315 C CA . GLY A 1 284 ? -30.072 12.771 21.300 1.00 97.62 284 GLY A CA 1
ATOM 2316 C C . GLY A 1 284 ? -29.395 12.963 22.647 1.00 97.62 284 GLY A C 1
ATOM 2317 O O . GLY A 1 284 ? -28.169 12.972 22.769 1.00 97.62 284 GLY A O 1
ATOM 2318 N N . VAL A 1 285 ? -30.235 13.125 23.666 1.00 98.00 285 VAL A N 1
ATOM 2319 C CA . VAL A 1 285 ? -29.847 13.230 25.075 1.00 98.00 285 VAL A CA 1
ATOM 2320 C C . VAL A 1 285 ? -30.827 12.411 25.906 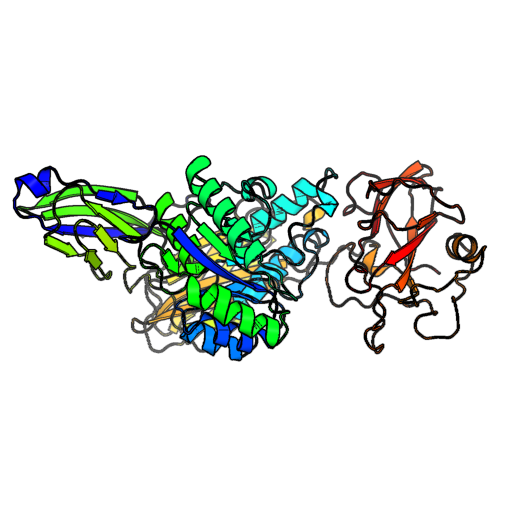1.00 98.00 285 VAL A C 1
ATOM 2322 O O . VAL A 1 285 ? -32.036 12.506 25.702 1.00 98.00 285 VAL A O 1
ATOM 2325 N N . GLN A 1 286 ? -30.311 11.633 26.853 1.00 97.25 286 GLN A N 1
ATOM 2326 C CA . GLN A 1 286 ? -31.087 10.849 27.812 1.00 97.25 286 GLN A CA 1
ATOM 2327 C C . GLN A 1 286 ? -30.550 11.127 29.219 1.00 97.25 286 GLN A C 1
ATOM 2329 O O . GLN A 1 286 ? -29.476 10.661 29.588 1.00 97.25 286 GLN A O 1
ATOM 2334 N N . GLY A 1 287 ? -31.261 11.944 30.001 1.00 97.44 287 GLY A N 1
ATOM 2335 C CA . GLY A 1 287 ? -30.766 12.392 31.308 1.00 97.44 287 GLY A CA 1
ATOM 2336 C C . GLY A 1 287 ? -29.410 13.097 31.185 1.00 97.44 287 GLY A C 1
ATOM 2337 O O . GLY A 1 287 ? -29.278 14.060 30.432 1.00 97.44 287 GLY A O 1
ATOM 2338 N N . ASN A 1 288 ? -28.399 12.599 31.898 1.00 97.88 288 ASN A N 1
ATOM 2339 C CA . ASN A 1 288 ? -27.021 13.094 31.852 1.00 97.88 288 ASN A CA 1
ATOM 2340 C C . ASN A 1 288 ? -26.162 12.471 30.731 1.00 97.88 288 ASN A C 1
ATOM 2342 O O . ASN A 1 288 ? -24.946 12.662 30.733 1.00 97.88 288 ASN A O 1
ATOM 2346 N N . GLN A 1 289 ? -26.760 11.747 29.783 1.00 98.50 289 GLN A N 1
ATOM 2347 C CA . GLN A 1 289 ? -26.052 11.115 28.672 1.00 98.50 289 GLN A CA 1
ATOM 2348 C C . GLN A 1 289 ? -26.346 11.815 27.345 1.00 98.50 289 GLN A C 1
ATOM 2350 O O . GLN A 1 289 ? -27.505 12.073 27.020 1.00 98.50 289 GLN A O 1
ATOM 2355 N N . ALA A 1 290 ? -25.311 12.088 26.555 1.00 98.56 290 ALA A N 1
ATOM 2356 C CA . ALA A 1 290 ? -25.442 12.478 25.154 1.00 98.56 290 ALA A CA 1
ATOM 2357 C C . ALA A 1 290 ? -25.158 11.273 24.252 1.00 98.56 290 ALA A C 1
ATOM 2359 O O . ALA A 1 290 ? -24.230 10.504 24.506 1.00 98.56 290 ALA A O 1
ATOM 2360 N N . LEU A 1 291 ? -25.958 11.120 23.199 1.00 98.56 291 LEU A N 1
ATOM 2361 C CA . LEU A 1 291 ? -25.832 10.039 22.231 1.00 98.56 291 LEU A CA 1
ATOM 2362 C C . LEU A 1 291 ? -25.311 10.610 20.914 1.00 98.56 291 LEU A C 1
ATOM 2364 O O . LEU A 1 291 ? -25.884 11.565 20.380 1.00 98.56 291 LEU A O 1
ATOM 2368 N N . PHE A 1 292 ? -24.264 9.992 20.379 1.00 98.50 292 PHE A N 1
ATOM 2369 C CA . PHE A 1 292 ? -23.658 10.340 19.103 1.00 98.50 292 PHE A CA 1
ATOM 2370 C C . PHE A 1 292 ? -23.659 9.127 18.172 1.00 98.50 292 PHE A C 1
ATOM 2372 O O . PHE A 1 292 ? -23.228 8.041 18.556 1.00 98.50 292 PHE A O 1
ATOM 2379 N N . ARG A 1 293 ? -24.124 9.312 16.939 1.00 97.94 293 ARG A N 1
ATOM 2380 C CA . ARG A 1 293 ? -23.943 8.358 15.847 1.00 97.94 293 ARG A CA 1
ATOM 2381 C C . ARG A 1 293 ? -22.561 8.560 15.244 1.00 97.94 293 ARG A C 1
ATOM 2383 O O . ARG A 1 293 ? -22.176 9.691 14.962 1.00 97.94 293 ARG A O 1
ATOM 2390 N N . ILE A 1 294 ? -21.838 7.467 15.043 1.00 96.62 294 ILE A N 1
ATOM 2391 C CA . ILE A 1 294 ? -20.543 7.436 14.371 1.00 96.62 294 ILE A CA 1
ATOM 2392 C C . ILE A 1 294 ? -20.666 6.523 13.158 1.00 96.62 294 ILE A C 1
ATOM 2394 O O . ILE A 1 294 ? -20.881 5.322 13.325 1.00 96.62 294 ILE A O 1
ATOM 2398 N N . THR A 1 295 ? -20.467 7.076 11.967 1.00 95.62 295 THR A N 1
ATOM 2399 C CA . THR A 1 295 ? -20.441 6.326 10.705 1.00 95.62 295 THR A CA 1
ATOM 2400 C C . THR A 1 295 ? -19.042 6.411 10.118 1.00 95.62 295 THR A C 1
ATOM 2402 O O . THR A 1 295 ? -18.517 7.508 9.937 1.00 95.62 295 THR A O 1
ATOM 2405 N N . GLY A 1 296 ? -18.405 5.268 9.873 1.00 93.50 296 GLY A N 1
ATOM 2406 C CA . GLY A 1 296 ? -17.059 5.233 9.301 1.00 93.50 296 GLY A CA 1
ATOM 2407 C C . GLY A 1 296 ? -16.621 3.832 8.892 1.00 93.50 296 GLY A C 1
ATOM 2408 O O . GLY A 1 296 ? -17.341 2.853 9.094 1.00 93.50 296 GLY A O 1
ATOM 2409 N N . SER A 1 297 ? -15.429 3.740 8.307 1.00 92.69 297 SER A N 1
ATOM 2410 C CA . SER A 1 297 ? -14.933 2.515 7.675 1.00 92.69 297 SER A CA 1
ATOM 2411 C C . SER A 1 297 ? -14.626 1.381 8.661 1.00 92.69 297 SER A C 1
ATOM 2413 O O . SER A 1 297 ? -14.188 1.599 9.794 1.00 92.69 297 SER A O 1
ATOM 2415 N N . SER A 1 298 ? -14.817 0.141 8.209 1.00 91.44 298 SER A N 1
ATOM 2416 C CA . SER A 1 298 ? -14.445 -1.062 8.970 1.00 91.44 298 SER A CA 1
ATOM 2417 C C . SER A 1 298 ? -12.925 -1.294 9.018 1.00 91.44 298 SER A C 1
ATOM 2419 O O . SER A 1 298 ? -12.195 -0.895 8.106 1.00 91.44 298 SER A O 1
ATOM 2421 N N . ALA A 1 299 ? -12.430 -1.961 10.070 1.00 93.50 299 ALA A N 1
ATOM 2422 C CA . ALA A 1 299 ? -10.993 -2.206 10.228 1.00 93.50 299 ALA A CA 1
ATOM 2423 C C . ALA A 1 299 ? -10.381 -3.068 9.105 1.00 93.50 299 ALA A C 1
ATOM 2425 O O . ALA A 1 299 ? -9.284 -2.729 8.657 1.00 93.50 299 ALA A O 1
ATOM 2426 N N . PRO A 1 300 ? -11.045 -4.133 8.597 1.00 92.81 300 PRO A N 1
ATOM 2427 C CA . PRO A 1 300 ? -10.529 -4.937 7.487 1.00 92.81 300 PRO A CA 1
ATOM 2428 C C . PRO A 1 300 ? -10.179 -4.129 6.232 1.00 92.81 300 PRO A C 1
ATOM 2430 O O . PRO A 1 300 ? -9.231 -4.484 5.528 1.00 92.81 300 PRO A O 1
ATOM 2433 N N . GLU A 1 301 ? -10.922 -3.060 5.952 1.00 90.62 301 GLU A N 1
ATOM 2434 C CA . GLU A 1 301 ? -10.698 -2.185 4.794 1.00 90.62 301 GLU A CA 1
ATOM 2435 C C . GLU A 1 301 ? -9.599 -1.161 5.075 1.00 90.62 301 GLU A C 1
ATOM 2437 O O . GLU A 1 301 ? -8.734 -0.935 4.234 1.00 90.62 301 GLU A O 1
ATOM 2442 N N . LEU A 1 302 ? -9.573 -0.612 6.293 1.00 94.31 302 LEU A N 1
ATOM 2443 C CA . LEU A 1 302 ? -8.515 0.293 6.737 1.00 94.31 302 LEU A CA 1
ATOM 2444 C C . LEU A 1 302 ? -7.157 -0.397 6.871 1.00 94.31 302 LEU A C 1
ATOM 2446 O O . LEU A 1 302 ? -6.142 0.276 6.770 1.00 94.31 302 LEU A O 1
ATOM 2450 N N . GLY A 1 303 ? -7.116 -1.701 7.153 1.00 95.12 303 GLY A N 1
ATOM 2451 C CA . GLY A 1 303 ? -5.887 -2.458 7.402 1.00 95.12 303 GLY A CA 1
ATOM 2452 C C . GLY A 1 303 ? -5.248 -2.216 8.777 1.00 95.12 303 GLY A C 1
ATOM 2453 O O . GLY A 1 303 ? -4.129 -2.663 9.013 1.00 95.12 303 GLY A O 1
ATOM 2454 N N . SER A 1 304 ? -5.947 -1.542 9.697 1.00 95.62 304 SER A N 1
ATOM 2455 C CA . SER A 1 304 ? -5.517 -1.331 11.084 1.00 95.62 304 SER A CA 1
ATOM 2456 C C . SER A 1 304 ? -6.717 -1.282 12.037 1.00 95.62 304 SER A C 1
ATOM 2458 O O . SER A 1 304 ? -7.776 -0.788 11.664 1.00 95.62 304 SER A O 1
ATOM 2460 N N . ASN A 1 305 ? -6.532 -1.738 13.281 1.00 94.56 305 ASN A N 1
ATOM 2461 C CA . ASN A 1 305 ? -7.491 -1.574 14.387 1.00 94.56 305 ASN A CA 1
ATOM 2462 C C . ASN A 1 305 ? -7.238 -0.275 15.191 1.00 94.56 305 ASN A C 1
ATOM 2464 O O . ASN A 1 305 ? -7.612 -0.186 16.363 1.00 94.56 305 ASN A O 1
ATOM 2468 N N . VAL A 1 306 ? -6.533 0.705 14.613 1.00 96.06 306 VAL A N 1
ATOM 2469 C CA . VAL A 1 306 ? -6.170 1.953 15.300 1.00 96.06 306 VAL A CA 1
ATOM 2470 C C . VAL A 1 306 ? -7.413 2.706 15.786 1.00 96.06 306 VAL A C 1
ATOM 2472 O O . VAL A 1 306 ? -8.407 2.834 15.073 1.00 96.06 306 VAL A O 1
ATOM 2475 N N . PHE A 1 307 ? -7.350 3.218 17.014 1.00 96.62 307 PHE A N 1
ATOM 2476 C CA . PHE A 1 307 ? -8.448 3.965 17.620 1.00 96.62 307 PHE A CA 1
ATOM 2477 C C . PHE A 1 307 ? -8.572 5.338 16.960 1.00 96.62 307 PHE A C 1
ATOM 2479 O O . PHE A 1 307 ? -7.568 6.026 16.778 1.00 96.62 307 PHE A O 1
ATOM 2486 N N . MET A 1 308 ? -9.798 5.780 16.691 1.00 95.31 308 MET A N 1
ATOM 2487 C CA . MET A 1 308 ? -10.062 7.194 16.422 1.00 95.31 308 MET A CA 1
ATOM 2488 C C . MET A 1 308 ? -10.140 7.973 17.739 1.00 95.31 308 MET A C 1
ATOM 2490 O O . MET A 1 308 ? -10.461 7.401 18.782 1.00 95.31 308 MET A O 1
ATOM 2494 N N . THR A 1 309 ? -9.900 9.283 17.704 1.00 97.38 309 THR A N 1
ATOM 2495 C CA . THR A 1 309 ? -9.969 10.138 18.898 1.00 97.38 309 THR A CA 1
ATOM 2496 C C . THR A 1 309 ? -10.967 11.272 18.702 1.00 97.38 309 THR A C 1
ATOM 2498 O O . THR A 1 309 ? -10.885 12.031 17.734 1.00 97.38 309 THR A O 1
ATOM 2501 N N . LEU A 1 310 ? -11.887 11.397 19.655 1.00 98.06 310 LEU A N 1
ATOM 2502 C CA . LEU A 1 310 ? -12.811 12.515 19.797 1.00 98.06 310 LEU A CA 1
ATOM 2503 C C . LEU A 1 310 ? -12.459 13.336 21.040 1.00 98.06 310 LEU A C 1
ATOM 2505 O O . LEU A 1 310 ? -11.940 12.795 22.012 1.00 98.06 310 LEU A O 1
ATOM 2509 N N . GLU A 1 311 ? -12.771 14.624 21.032 1.00 98.19 311 GLU A N 1
ATOM 2510 C CA . GLU A 1 311 ? -12.653 15.519 22.182 1.00 98.19 311 GLU A CA 1
ATOM 2511 C C . GLU A 1 311 ? -14.012 16.153 22.473 1.00 98.19 311 GLU A C 1
ATOM 2513 O O . GLU A 1 311 ? -14.661 16.685 21.576 1.00 98.19 311 GLU A O 1
ATOM 2518 N N . SER A 1 312 ? -14.452 16.061 23.727 1.00 98.25 312 SER A N 1
ATOM 2519 C CA . SER A 1 312 ? -15.680 16.693 24.206 1.00 98.25 312 SER A CA 1
ATOM 2520 C C . SER A 1 312 ? -15.387 18.098 24.729 1.00 98.25 312 SER A C 1
ATOM 2522 O O . SER A 1 312 ? -14.426 18.303 25.470 1.00 98.25 312 SER A O 1
ATOM 2524 N N . ASN A 1 313 ? -16.248 19.064 24.408 1.00 97.94 313 ASN A N 1
ATOM 2525 C CA . ASN A 1 313 ? -16.181 20.407 25.004 1.00 97.94 313 ASN A CA 1
ATOM 2526 C C . ASN A 1 313 ? -16.608 20.436 26.486 1.00 97.94 313 ASN A C 1
ATOM 2528 O O . ASN A 1 313 ? -16.304 21.388 27.197 1.00 97.94 313 ASN A O 1
ATOM 2532 N N . GLU A 1 314 ? -17.312 19.403 26.948 1.00 97.62 314 GLU A N 1
ATOM 2533 C CA . GLU A 1 314 ? -17.757 19.233 28.333 1.00 97.62 314 GLU A CA 1
ATOM 2534 C C . GLU A 1 314 ? -16.976 18.095 29.021 1.00 97.62 314 GLU A C 1
ATOM 2536 O O . GLU A 1 314 ? -16.616 17.123 28.343 1.00 97.62 314 GLU A O 1
ATOM 2541 N N . PRO A 1 315 ? -16.754 18.153 30.351 1.00 96.94 315 PRO A N 1
ATOM 2542 C CA . PRO A 1 315 ? -16.053 17.105 31.089 1.00 96.94 315 PRO A CA 1
ATOM 2543 C C . PRO A 1 315 ? -16.725 15.734 30.990 1.00 96.94 315 PRO A C 1
ATOM 2545 O O . PRO A 1 315 ? -17.855 15.544 31.448 1.00 96.94 315 PRO A O 1
ATOM 2548 N N . VAL A 1 316 ? -16.009 14.766 30.418 1.00 97.69 316 VAL A N 1
ATOM 2549 C CA . VAL A 1 316 ? -16.505 13.398 30.226 1.00 97.69 316 VAL A CA 1
ATOM 2550 C C . VAL A 1 316 ? -16.333 12.605 31.517 1.00 97.69 316 VAL A C 1
ATOM 2552 O O . VAL A 1 316 ? -15.218 12.463 32.013 1.00 97.69 316 VAL A O 1
ATOM 2555 N N . LYS A 1 317 ? -17.422 12.038 32.051 1.00 97.19 317 LYS A N 1
ATOM 2556 C CA . LYS A 1 317 ? -17.340 11.079 33.167 1.00 97.19 317 LYS A CA 1
ATOM 2557 C C . LYS A 1 317 ? -17.085 9.662 32.681 1.00 97.19 317 LYS A C 1
ATOM 2559 O O . LYS A 1 317 ? -16.281 8.937 33.259 1.00 97.19 317 LYS A O 1
ATOM 2564 N N . LYS A 1 318 ? -17.806 9.256 31.638 1.00 97.44 318 LYS A N 1
ATOM 2565 C CA . LYS A 1 318 ? -17.746 7.908 31.075 1.00 97.44 318 LYS A CA 1
ATOM 2566 C C . LYS A 1 318 ? -18.168 7.944 29.615 1.00 97.44 318 LYS A C 1
ATOM 2568 O O . LYS A 1 318 ? -18.944 8.806 29.215 1.00 97.44 318 LYS A O 1
ATOM 2573 N N . ALA A 1 319 ? -17.690 6.992 28.829 1.00 98.00 319 ALA A N 1
ATOM 2574 C CA . ALA A 1 319 ? -18.156 6.783 27.469 1.00 98.00 319 ALA A CA 1
ATOM 2575 C C . ALA A 1 319 ? -18.244 5.284 27.152 1.00 98.00 319 ALA A C 1
ATOM 2577 O O . ALA A 1 319 ? -17.525 4.476 27.741 1.00 98.00 319 ALA A O 1
ATOM 2578 N N . SER A 1 320 ? -19.137 4.911 26.238 1.00 97.75 320 SER A N 1
ATOM 2579 C CA . SER A 1 320 ? -19.297 3.536 25.743 1.00 97.75 320 SER A CA 1
ATOM 2580 C C . SER A 1 320 ? -19.817 3.538 24.308 1.00 97.75 320 SER A C 1
ATOM 2582 O O . SER A 1 320 ? -20.543 4.454 23.934 1.00 97.75 320 SER A O 1
ATOM 2584 N N . ALA A 1 321 ? -19.453 2.538 23.503 1.00 96.06 321 ALA A N 1
ATOM 2585 C CA . ALA A 1 321 ? -19.841 2.464 22.095 1.00 96.06 321 ALA A CA 1
ATOM 2586 C C . ALA A 1 321 ? -20.168 1.021 21.673 1.00 96.06 321 ALA A C 1
ATOM 2588 O O . ALA A 1 321 ? -19.391 0.369 20.979 1.00 96.06 321 ALA A O 1
ATOM 2589 N N . GLY A 1 322 ? -21.313 0.496 22.118 1.00 91.31 322 GLY A N 1
ATOM 2590 C CA . GLY A 1 322 ? -21.684 -0.900 21.860 1.00 91.31 322 GLY A CA 1
ATOM 2591 C C . GLY A 1 322 ? -20.628 -1.875 22.395 1.00 91.31 322 GLY A C 1
ATOM 2592 O O . GLY A 1 322 ? -20.263 -1.799 23.567 1.00 91.31 322 GLY A O 1
ATOM 2593 N N . LYS A 1 323 ? -20.133 -2.776 21.535 1.00 92.50 323 LYS A N 1
ATOM 2594 C CA . LYS A 1 323 ? -19.039 -3.709 21.861 1.00 92.50 323 LYS A CA 1
ATOM 2595 C C . LYS A 1 323 ? -17.644 -3.128 21.602 1.00 92.50 323 LYS A C 1
ATOM 2597 O O . LYS A 1 323 ? -16.652 -3.769 21.946 1.00 92.50 323 LYS A O 1
ATOM 2602 N N . ALA A 1 324 ? -17.548 -1.963 20.962 1.00 95.38 324 ALA A N 1
ATOM 2603 C CA . ALA A 1 324 ? -16.265 -1.366 20.633 1.00 95.38 324 ALA A CA 1
ATOM 2604 C C . ALA A 1 324 ? -15.533 -0.911 21.910 1.00 95.38 324 ALA A C 1
ATOM 2606 O O . ALA A 1 324 ? -16.164 -0.369 22.826 1.00 95.38 324 ALA A O 1
ATOM 2607 N N . PRO A 1 325 ? -14.203 -1.087 21.986 1.00 96.50 325 PRO A N 1
ATOM 2608 C CA . PRO A 1 325 ? -13.432 -0.618 23.125 1.00 96.50 325 PRO A CA 1
ATOM 2609 C C . PRO A 1 325 ? -13.397 0.915 23.147 1.00 96.50 325 PRO A C 1
ATOM 2611 O O . PRO A 1 325 ? -13.180 1.562 22.119 1.00 96.50 325 PRO A O 1
ATOM 2614 N N . VAL A 1 326 ? -13.588 1.494 24.334 1.00 97.81 326 VAL A N 1
ATOM 2615 C CA . VAL A 1 326 ? -13.575 2.944 24.559 1.00 97.81 326 VAL A CA 1
ATOM 2616 C C . VAL A 1 326 ? -12.640 3.280 25.714 1.00 97.81 326 VAL A C 1
ATOM 2618 O O . VAL A 1 326 ? -12.725 2.678 26.783 1.00 97.81 326 VAL A O 1
ATOM 2621 N N . ILE A 1 327 ? -11.763 4.259 25.501 1.00 97.88 327 ILE A N 1
ATOM 2622 C CA . ILE A 1 327 ? -10.821 4.768 26.503 1.00 97.88 327 ILE A CA 1
ATOM 2623 C C . ILE A 1 327 ? -11.087 6.260 26.694 1.00 97.88 327 ILE A C 1
ATOM 2625 O O . ILE A 1 327 ? -11.055 7.022 25.729 1.00 97.88 327 ILE A O 1
ATOM 2629 N N . VAL A 1 328 ? -11.332 6.681 27.935 1.00 97.50 328 VAL A N 1
ATOM 2630 C CA . VAL A 1 328 ? -11.511 8.095 28.297 1.00 97.50 328 VAL A CA 1
ATOM 2631 C C . VAL A 1 328 ? -10.232 8.613 28.952 1.00 97.50 328 VAL A C 1
ATOM 2633 O O . VAL A 1 328 ? -9.691 7.983 29.859 1.00 97.50 328 VAL A O 1
ATOM 2636 N N . THR A 1 329 ? -9.726 9.756 28.494 1.00 95.25 329 THR A N 1
ATOM 2637 C CA . THR A 1 329 ? -8.540 10.421 29.058 1.00 95.25 329 THR A CA 1
ATOM 2638 C C . THR A 1 329 ? -8.787 11.923 29.110 1.00 95.25 329 THR A C 1
ATOM 2640 O O . THR A 1 329 ? -8.735 12.607 28.086 1.00 95.25 329 THR A O 1
ATOM 2643 N N . GLY A 1 330 ? -9.103 12.440 30.301 1.00 93.94 330 GLY A N 1
ATOM 2644 C CA . GLY A 1 330 ? -9.644 13.793 30.439 1.00 93.94 330 GLY A CA 1
ATOM 2645 C C . GLY A 1 330 ? -10.934 13.929 29.626 1.00 93.94 330 GLY A C 1
ATOM 2646 O O . GLY A 1 330 ? -11.845 13.119 29.770 1.00 93.94 330 GLY A O 1
ATOM 2647 N N . ASN A 1 331 ? -10.980 14.905 28.719 1.00 96.19 331 ASN A N 1
ATOM 2648 C CA . ASN A 1 331 ? -12.122 15.113 27.821 1.00 96.19 331 ASN A CA 1
ATOM 2649 C C . ASN A 1 331 ? -12.012 14.349 26.491 1.00 96.19 331 ASN A C 1
ATOM 2651 O O . ASN A 1 331 ? -12.909 14.442 25.651 1.00 96.19 331 ASN A O 1
ATOM 2655 N N . CYS A 1 332 ? -10.918 13.615 26.274 1.00 97.88 332 CYS A N 1
ATOM 2656 C CA . CYS A 1 332 ? -10.729 12.823 25.068 1.00 97.88 332 CYS A CA 1
ATOM 2657 C C . CYS A 1 332 ? -11.365 11.438 25.206 1.00 97.88 332 CYS A C 1
ATOM 2659 O O . CYS A 1 332 ? -11.251 10.782 26.242 1.00 97.88 332 CYS A O 1
ATOM 2661 N N . ILE A 1 333 ? -11.972 10.972 24.119 1.00 98.38 333 ILE A N 1
ATOM 2662 C CA . ILE A 1 333 ? -12.604 9.664 23.982 1.00 98.38 333 ILE A CA 1
ATOM 2663 C C . ILE A 1 333 ? -11.935 8.965 22.798 1.00 98.38 333 ILE A C 1
ATOM 2665 O O . ILE A 1 333 ? -12.110 9.368 21.649 1.00 98.38 333 ILE A O 1
ATOM 2669 N N . SER A 1 334 ? -11.155 7.924 23.071 1.00 98.00 334 SER A N 1
ATOM 2670 C CA . SER A 1 334 ? -10.586 7.064 22.033 1.00 98.00 334 SER A CA 1
ATOM 2671 C C . SER A 1 334 ? -11.509 5.875 21.801 1.00 98.00 334 SER A C 1
ATOM 2673 O O . SER A 1 334 ? -11.877 5.194 22.756 1.00 98.00 334 SER A O 1
ATOM 2675 N N . ILE A 1 335 ? -11.876 5.621 20.546 1.00 96.88 335 ILE A N 1
ATOM 2676 C CA . ILE A 1 335 ? -12.883 4.623 20.163 1.00 96.88 335 ILE A CA 1
ATOM 2677 C C . ILE A 1 335 ? -12.254 3.652 19.166 1.00 96.88 335 ILE A C 1
ATOM 2679 O O . ILE A 1 335 ? -11.796 4.068 18.102 1.00 96.88 335 ILE A O 1
ATOM 2683 N N . GLY A 1 336 ? -12.223 2.365 19.510 1.00 96.06 336 GLY A N 1
ATOM 2684 C CA . GLY A 1 336 ? -11.771 1.305 18.609 1.00 96.06 336 GLY A CA 1
ATOM 2685 C C . GLY A 1 336 ? -12.899 0.754 17.738 1.00 96.06 336 GLY A C 1
ATOM 2686 O O . GLY A 1 336 ? -14.008 1.291 17.698 1.00 96.06 336 GLY A O 1
ATOM 2687 N N . HIS A 1 337 ? -12.624 -0.337 17.029 1.00 94.56 337 HIS A N 1
ATOM 2688 C CA . HIS A 1 337 ? -13.611 -1.000 16.175 1.00 94.56 337 HIS A CA 1
ATOM 2689 C C . HIS A 1 337 ? -14.483 -1.983 16.963 1.00 94.56 337 HIS A C 1
ATOM 2691 O O . HIS A 1 337 ? -14.037 -2.561 17.954 1.00 94.56 337 HIS A O 1
ATOM 2697 N N . ASP A 1 338 ? -15.727 -2.175 16.518 1.00 93.06 338 ASP A N 1
ATOM 2698 C CA . ASP A 1 338 ? -16.554 -3.276 17.022 1.00 93.06 338 ASP A CA 1
ATOM 2699 C C . ASP A 1 338 ? -15.870 -4.616 16.673 1.00 93.06 338 ASP A C 1
ATOM 2701 O O . ASP A 1 338 ? -15.391 -4.751 15.543 1.00 93.06 338 ASP A O 1
ATOM 2705 N N . PRO A 1 339 ? -15.802 -5.599 17.593 1.00 91.19 339 PRO A N 1
ATOM 2706 C CA . PRO A 1 339 ? -15.254 -6.926 17.312 1.00 91.19 339 PRO A CA 1
ATOM 2707 C C . PRO A 1 339 ? -15.822 -7.600 16.056 1.00 91.19 339 PRO A C 1
ATOM 2709 O O . PRO A 1 339 ? -15.087 -8.301 15.364 1.00 91.19 339 PRO A O 1
ATOM 2712 N N . ASP A 1 340 ? -17.090 -7.351 15.715 1.00 91.12 340 ASP A N 1
ATOM 2713 C CA . ASP A 1 340 ? -17.715 -7.912 14.509 1.00 91.12 340 ASP A CA 1
ATOM 2714 C C . ASP A 1 340 ? -17.164 -7.278 13.205 1.00 91.12 340 ASP A C 1
ATOM 2716 O O . ASP A 1 340 ? -17.391 -7.801 12.114 1.00 91.12 340 ASP A O 1
ATOM 2720 N N . HIS A 1 341 ? -16.414 -6.176 13.324 1.00 91.38 341 HIS A N 1
ATOM 2721 C CA . HIS A 1 341 ? -15.768 -5.404 12.256 1.00 91.38 341 HIS A CA 1
ATOM 2722 C C . HIS A 1 341 ? -14.260 -5.197 12.505 1.00 91.38 341 HIS A C 1
ATOM 2724 O O . HIS A 1 341 ? -13.674 -4.239 11.985 1.00 91.38 341 HIS A O 1
ATOM 2730 N N . ALA A 1 342 ? -13.638 -6.054 13.320 1.00 88.31 342 ALA A N 1
ATOM 2731 C CA . ALA A 1 342 ? -12.207 -6.028 13.607 1.00 88.31 342 ALA A CA 1
ATOM 2732 C C . ALA A 1 342 ? -11.381 -6.664 12.475 1.00 88.31 342 ALA A C 1
ATOM 2734 O O . ALA A 1 342 ? -11.910 -7.361 11.608 1.00 88.31 342 ALA A O 1
ATOM 2735 N N . LEU A 1 343 ? -10.065 -6.429 12.485 1.00 94.88 343 LEU A N 1
ATOM 2736 C CA . LEU A 1 343 ? -9.146 -7.095 11.560 1.00 94.88 343 LEU A CA 1
ATOM 2737 C C . LEU A 1 343 ? -9.246 -8.631 11.626 1.00 94.88 343 LEU A C 1
ATOM 2739 O O . LEU A 1 343 ? -9.410 -9.186 12.714 1.00 94.88 343 LEU A O 1
ATOM 2743 N N . PRO A 1 344 ? -9.061 -9.326 10.489 1.00 96.25 344 PRO A N 1
ATOM 2744 C CA . PRO A 1 344 ? -8.996 -10.779 10.469 1.00 96.25 344 PRO A CA 1
ATOM 2745 C C . PRO A 1 344 ? -7.785 -11.297 11.259 1.00 96.25 344 PRO A C 1
ATOM 2747 O O . PRO A 1 344 ? -6.657 -10.852 11.056 1.00 96.25 344 PRO A O 1
ATOM 2750 N N . GLU A 1 345 ? -8.014 -12.294 12.112 1.00 96.06 345 GLU A N 1
ATOM 2751 C CA . GLU A 1 345 ? -6.969 -13.010 12.861 1.00 96.06 345 GLU A CA 1
ATOM 2752 C C . GLU A 1 345 ? -6.295 -14.098 12.012 1.00 96.06 345 GLU A C 1
ATOM 2754 O O . GLU A 1 345 ? -5.183 -14.541 12.296 1.00 96.06 345 GLU A O 1
ATOM 2759 N N . PHE A 1 346 ? -6.989 -14.555 10.970 1.00 97.62 346 PHE A N 1
ATOM 2760 C CA . PHE A 1 346 ? -6.504 -15.557 10.035 1.00 97.62 346 PHE A CA 1
ATOM 2761 C C . PHE A 1 346 ? -6.801 -15.111 8.611 1.00 97.62 346 PHE A C 1
ATOM 2763 O O . PHE A 1 346 ? -7.949 -14.838 8.260 1.00 97.62 346 PHE A O 1
ATOM 2770 N N . ILE A 1 347 ? -5.757 -15.068 7.790 1.00 98.38 347 ILE A N 1
ATOM 2771 C CA . ILE A 1 347 ? -5.839 -14.690 6.382 1.00 98.38 347 ILE A CA 1
ATOM 2772 C C . ILE A 1 347 ? -5.217 -15.801 5.552 1.00 98.38 347 ILE A C 1
ATOM 2774 O O . ILE A 1 347 ? -4.090 -16.211 5.827 1.00 98.38 347 ILE A O 1
ATOM 2778 N N . GLU A 1 348 ? -5.912 -16.263 4.519 1.00 97.62 348 GLU A N 1
ATOM 2779 C CA . GLU A 1 348 ? -5.376 -17.264 3.602 1.00 97.62 348 GLU A CA 1
ATOM 2780 C C . GLU A 1 348 ? -5.600 -16.906 2.134 1.00 97.62 348 GLU A C 1
ATOM 2782 O O . GLU A 1 348 ? -6.527 -16.181 1.777 1.00 97.62 348 GLU A O 1
ATOM 2787 N N . LEU A 1 349 ? -4.740 -17.455 1.278 1.00 97.88 349 LEU A N 1
ATOM 2788 C CA . LEU A 1 349 ? -4.898 -17.438 -0.168 1.00 97.88 349 LEU A CA 1
ATOM 2789 C C . LEU A 1 349 ? -5.397 -18.811 -0.625 1.00 97.88 349 LEU A C 1
ATOM 2791 O O . LEU A 1 349 ? -4.673 -19.803 -0.540 1.00 97.88 349 LEU A O 1
ATOM 2795 N N . VAL A 1 350 ? -6.628 -18.862 -1.125 1.00 97.69 350 VAL A N 1
ATOM 2796 C CA . VAL A 1 350 ? -7.272 -20.076 -1.629 1.00 97.69 350 VAL A CA 1
ATOM 2797 C C . VAL A 1 350 ? -7.180 -20.089 -3.155 1.00 97.69 350 VAL A C 1
ATOM 2799 O O . VAL A 1 350 ? -7.708 -19.180 -3.809 1.00 97.69 350 VAL A O 1
ATOM 2802 N N . PRO A 1 351 ? -6.529 -21.100 -3.764 1.00 96.00 351 PRO A N 1
ATOM 2803 C CA . PRO A 1 351 ? -6.530 -21.239 -5.214 1.00 96.00 351 PRO A CA 1
ATOM 2804 C C . PRO A 1 351 ? -7.962 -21.317 -5.750 1.00 96.00 351 PRO A C 1
ATOM 2806 O O . PRO A 1 351 ? -8.825 -21.940 -5.132 1.00 96.00 351 PRO A O 1
ATOM 2809 N N . ASN A 1 352 ? -8.217 -20.703 -6.904 1.00 94.62 352 ASN A N 1
ATOM 2810 C CA . ASN A 1 352 ? -9.544 -20.738 -7.514 1.00 94.62 352 ASN A CA 1
ATOM 2811 C C . ASN A 1 352 ? -10.016 -22.194 -7.720 1.00 94.62 352 ASN A C 1
ATOM 2813 O O . ASN A 1 352 ? -9.221 -23.055 -8.106 1.00 94.62 352 ASN A O 1
ATOM 2817 N N . HIS A 1 353 ? -11.298 -22.463 -7.470 1.00 93.62 353 HIS A N 1
ATOM 2818 C CA . HIS A 1 353 ? -11.917 -23.797 -7.491 1.00 93.62 353 HIS A CA 1
ATOM 2819 C C . HIS A 1 353 ? -11.408 -24.767 -6.408 1.00 93.62 353 HIS A C 1
ATOM 2821 O O . HIS A 1 353 ? -11.497 -25.989 -6.570 1.00 93.62 353 HIS A O 1
ATOM 2827 N N . ARG A 1 354 ? -10.855 -24.256 -5.301 1.00 95.69 354 ARG A N 1
ATOM 2828 C CA . ARG A 1 354 ? -10.409 -25.063 -4.153 1.00 95.69 354 ARG A CA 1
ATOM 2829 C C . ARG A 1 354 ? -11.084 -24.627 -2.856 1.00 95.69 354 ARG A C 1
ATOM 2831 O O . ARG A 1 354 ? -11.720 -23.579 -2.778 1.00 95.69 354 ARG A O 1
ATOM 2838 N N . ILE A 1 355 ? -10.934 -25.481 -1.847 1.00 95.81 355 ILE A N 1
ATOM 2839 C CA . ILE A 1 355 ? -11.375 -25.251 -0.471 1.00 95.81 355 ILE A CA 1
ATOM 2840 C C . ILE A 1 355 ? -10.150 -24.843 0.345 1.00 95.81 355 ILE A C 1
ATOM 2842 O O . ILE A 1 355 ? -9.110 -25.502 0.271 1.00 95.81 355 ILE A O 1
ATOM 2846 N N . GLY A 1 356 ? -10.271 -23.743 1.084 1.00 94.06 356 GLY A N 1
ATOM 2847 C CA . GLY A 1 356 ? -9.238 -23.254 1.991 1.00 94.06 356 GLY A CA 1
ATOM 2848 C C . GLY A 1 356 ? -9.185 -24.008 3.318 1.00 94.06 356 GLY A C 1
ATOM 2849 O O . GLY A 1 356 ? -10.068 -24.801 3.649 1.00 94.06 356 GLY A O 1
ATOM 2850 N N . LYS A 1 357 ? -8.168 -23.714 4.132 1.00 95.06 357 LYS A N 1
ATOM 2851 C CA . LYS A 1 357 ? -8.065 -24.226 5.509 1.00 95.06 357 LYS A CA 1
ATOM 2852 C C . LYS A 1 357 ? -9.133 -23.625 6.421 1.00 95.06 357 LYS A C 1
ATOM 2854 O O . LYS A 1 357 ? -9.466 -24.233 7.434 1.00 95.06 357 LYS A O 1
ATOM 2859 N N . SER A 1 358 ? -9.696 -22.469 6.065 1.00 94.12 358 SER A N 1
ATOM 2860 C CA . SER A 1 358 ? -10.880 -21.916 6.736 1.00 94.12 358 SER A CA 1
ATOM 2861 C C . SER A 1 358 ? -12.138 -22.771 6.549 1.00 94.12 358 SER A C 1
ATOM 2863 O O . SER A 1 358 ? -13.116 -22.566 7.261 1.00 94.12 358 SER A O 1
ATOM 2865 N N . GLY A 1 359 ? -12.132 -23.715 5.601 1.00 95.19 359 GLY A N 1
ATOM 2866 C CA . GLY A 1 359 ? -13.321 -24.448 5.180 1.00 95.19 359 GLY A CA 1
ATOM 2867 C C . GLY A 1 359 ? -14.168 -23.692 4.154 1.00 95.19 359 GLY A C 1
ATOM 2868 O O . GLY A 1 359 ? -15.193 -24.214 3.734 1.00 95.19 359 GLY A O 1
ATOM 2869 N N . LEU A 1 360 ? -13.770 -22.499 3.705 1.00 97.75 360 LEU A N 1
ATOM 2870 C CA . LEU A 1 360 ? -14.475 -21.796 2.635 1.00 97.75 360 LEU A CA 1
ATOM 2871 C C . LEU A 1 360 ? -13.952 -22.233 1.258 1.00 97.75 360 LEU A C 1
ATOM 2873 O O . LEU A 1 360 ? -12.755 -22.155 0.972 1.00 97.75 360 LEU A O 1
ATOM 2877 N N . GLY A 1 361 ? -14.857 -22.704 0.402 1.00 98.00 361 GLY A N 1
ATOM 2878 C CA . GLY A 1 361 ? -14.608 -22.954 -1.016 1.00 98.00 361 GLY A CA 1
ATOM 2879 C C . GLY A 1 361 ? -14.943 -21.733 -1.865 1.00 98.00 361 GLY A C 1
ATOM 2880 O O . GLY A 1 361 ? -15.984 -21.111 -1.648 1.00 98.00 361 GLY A O 1
ATOM 2881 N N . VAL A 1 362 ? -14.080 -21.409 -2.834 1.00 98.19 362 VAL A N 1
ATOM 2882 C CA . VAL A 1 362 ? -14.247 -20.248 -3.725 1.00 98.19 362 VAL A CA 1
ATOM 2883 C C . VAL A 1 362 ? -14.098 -20.665 -5.192 1.00 98.19 362 VAL A C 1
ATOM 2885 O O . VAL A 1 362 ? -13.101 -21.278 -5.574 1.00 98.19 362 VAL A O 1
ATOM 2888 N N . ASP A 1 363 ? -15.078 -20.307 -6.025 1.00 98.12 363 ASP A N 1
ATOM 2889 C CA . ASP A 1 363 ? -15.046 -20.448 -7.490 1.00 98.12 363 ASP A CA 1
ATOM 2890 C C . ASP A 1 363 ? -15.368 -19.097 -8.143 1.00 98.12 363 ASP A C 1
ATOM 2892 O O . ASP A 1 363 ? -16.456 -18.554 -7.950 1.00 98.12 363 ASP A O 1
ATOM 2896 N N . ILE A 1 364 ? -14.424 -18.564 -8.918 1.00 98.31 364 ILE A N 1
ATOM 2897 C CA . ILE A 1 364 ? -14.548 -17.319 -9.678 1.00 98.31 364 ILE A CA 1
ATOM 2898 C C . ILE A 1 364 ? -14.533 -17.641 -11.171 1.00 98.31 364 ILE A C 1
ATOM 2900 O O . ILE A 1 364 ? -13.582 -18.240 -11.683 1.00 98.31 364 ILE A O 1
ATOM 2904 N N . ARG A 1 365 ? -15.544 -17.156 -11.899 1.00 97.25 365 ARG A N 1
ATOM 2905 C CA . ARG A 1 365 ? -15.641 -17.272 -13.361 1.00 97.25 365 ARG A CA 1
ATOM 2906 C C . ARG A 1 365 ? -15.923 -15.922 -13.995 1.00 97.25 365 ARG A C 1
ATOM 2908 O O . ARG A 1 365 ? -16.804 -15.199 -13.539 1.00 97.25 365 ARG A O 1
ATOM 2915 N N . TYR A 1 366 ? -15.224 -15.612 -15.081 1.00 95.81 366 TYR A N 1
ATOM 2916 C CA . TYR A 1 366 ? -15.507 -14.437 -15.902 1.00 95.81 366 TYR A CA 1
ATOM 2917 C C . TYR A 1 366 ? -16.331 -14.826 -17.132 1.00 95.81 366 TYR A C 1
ATOM 2919 O O . TYR A 1 366 ? -15.867 -15.569 -17.997 1.00 95.81 366 TYR A O 1
ATOM 2927 N N . GLU A 1 367 ? -17.554 -14.310 -17.232 1.00 94.88 367 GLU A N 1
ATOM 2928 C CA . GLU A 1 367 ? -18.444 -14.522 -18.375 1.00 94.88 367 GLU A CA 1
ATOM 2929 C C . GLU A 1 367 ? -18.293 -13.340 -19.352 1.00 94.88 367 GLU A C 1
ATOM 2931 O O . GLU A 1 367 ? -19.135 -12.443 -19.385 1.00 94.88 367 GLU A O 1
ATOM 2936 N N . LYS A 1 368 ? -17.216 -13.321 -20.159 1.00 89.44 368 LYS A N 1
ATOM 2937 C CA . LYS A 1 368 ? -16.864 -12.185 -21.047 1.00 89.44 368 LYS A CA 1
ATOM 2938 C C . LYS A 1 368 ? -18.029 -11.693 -21.915 1.00 89.44 368 LYS A C 1
ATOM 2940 O O . LYS A 1 368 ? -18.260 -10.490 -22.003 1.00 89.44 368 LYS A O 1
ATOM 2945 N N . GLY A 1 369 ? -18.794 -12.609 -22.517 1.00 90.50 369 GLY A N 1
ATOM 2946 C CA . GLY A 1 369 ? -19.957 -12.266 -23.350 1.00 90.50 369 GLY A CA 1
ATOM 2947 C C . GLY A 1 369 ? -21.080 -11.549 -22.590 1.00 90.50 369 GLY A C 1
ATOM 2948 O O . GLY A 1 369 ? -21.840 -10.800 -23.193 1.00 90.50 369 GLY A O 1
ATOM 2949 N N . LYS A 1 370 ? -21.150 -11.728 -21.266 1.00 92.94 370 LYS A N 1
ATOM 2950 C CA . LYS A 1 370 ? -22.125 -11.081 -20.377 1.00 92.94 370 LYS A CA 1
ATOM 2951 C C . LYS A 1 370 ? -21.531 -9.953 -19.533 1.00 92.94 370 LYS A C 1
ATOM 2953 O O . LYS A 1 370 ? -22.270 -9.327 -18.782 1.00 92.94 370 LYS A O 1
ATOM 2958 N N . ARG A 1 371 ? -20.222 -9.688 -19.651 1.00 93.94 371 ARG A N 1
ATOM 2959 C CA . ARG A 1 371 ? -19.507 -8.615 -18.934 1.00 93.94 371 ARG A CA 1
ATOM 2960 C C . ARG A 1 371 ? -19.718 -8.672 -17.414 1.00 93.94 371 ARG A C 1
ATOM 2962 O O . ARG A 1 371 ? -20.043 -7.671 -16.775 1.00 93.94 371 ARG A O 1
ATOM 2969 N N . LEU A 1 372 ? -19.577 -9.866 -16.842 1.00 95.44 372 LEU A N 1
ATOM 2970 C CA . LEU A 1 372 ? -19.727 -10.085 -15.405 1.00 95.44 372 LEU A CA 1
ATOM 2971 C C . LEU A 1 372 ? -18.779 -11.162 -14.884 1.00 95.44 372 LEU A C 1
ATOM 2973 O O . LEU A 1 372 ? -18.387 -12.077 -15.614 1.00 95.44 372 LEU A O 1
ATOM 2977 N N . PHE A 1 373 ? -18.464 -11.066 -13.597 1.00 97.44 373 PHE A N 1
ATOM 2978 C CA . PHE A 1 373 ? -17.866 -12.139 -12.817 1.00 97.44 373 PHE A CA 1
ATOM 2979 C C . PHE A 1 373 ? -18.946 -12.836 -11.995 1.00 97.44 373 PHE A C 1
ATOM 2981 O O . PHE A 1 373 ? -19.782 -12.191 -11.362 1.00 97.44 373 PHE A O 1
ATOM 2988 N N . ARG A 1 374 ? -18.913 -14.166 -11.986 1.00 98.12 374 ARG A N 1
ATOM 2989 C CA . ARG A 1 374 ? -19.708 -15.000 -11.090 1.00 98.12 374 ARG A CA 1
ATOM 2990 C C . ARG A 1 374 ? -18.788 -15.570 -10.025 1.00 98.12 374 ARG A C 1
ATOM 2992 O O . ARG A 1 374 ? -17.800 -16.218 -10.366 1.00 98.12 374 ARG A O 1
ATOM 2999 N N . ILE A 1 375 ? -19.134 -15.347 -8.764 1.00 98.50 375 ILE A N 1
ATOM 3000 C CA . ILE A 1 375 ? -18.407 -15.891 -7.617 1.00 98.50 375 ILE A CA 1
ATOM 3001 C C . ILE A 1 375 ? -19.329 -16.844 -6.876 1.00 98.50 375 ILE A C 1
ATOM 3003 O O . ILE A 1 375 ? -20.465 -16.495 -6.569 1.00 98.50 375 ILE A O 1
ATOM 3007 N N . THR A 1 376 ? -18.857 -18.055 -6.614 1.00 98.44 376 THR A N 1
ATOM 3008 C CA . THR A 1 376 ? -19.570 -19.049 -5.813 1.00 98.44 376 THR A CA 1
ATOM 3009 C C . THR A 1 376 ? -18.784 -19.295 -4.538 1.00 98.44 376 THR A C 1
ATOM 3011 O O . THR A 1 376 ? -17.597 -19.615 -4.598 1.00 98.44 376 THR A O 1
ATOM 3014 N N . LEU A 1 377 ? -19.456 -19.136 -3.403 1.00 98.50 377 LEU A N 1
ATOM 3015 C CA . LEU A 1 377 ? -18.939 -19.479 -2.088 1.00 98.50 377 LEU A CA 1
ATOM 3016 C C . LEU A 1 377 ? -19.636 -20.728 -1.580 1.00 98.50 377 LEU A C 1
ATOM 3018 O O . LEU A 1 377 ? -20.860 -20.825 -1.668 1.00 98.50 377 LEU A O 1
ATOM 3022 N N . LYS A 1 378 ? -18.865 -21.657 -1.019 1.00 98.25 378 LYS A N 1
ATOM 3023 C CA . LYS A 1 378 ? -19.401 -22.858 -0.380 1.00 98.25 378 LYS A CA 1
ATOM 3024 C C . LYS A 1 378 ? -18.790 -23.060 0.995 1.00 98.25 378 LYS A C 1
ATOM 3026 O O . LYS A 1 378 ? -17.568 -23.129 1.123 1.00 98.25 378 LYS A O 1
ATOM 3031 N N . ASN A 1 379 ? -19.629 -23.162 2.019 1.00 98.38 379 ASN A N 1
ATOM 3032 C CA . ASN A 1 379 ? -19.173 -23.366 3.388 1.00 98.38 379 ASN A CA 1
ATOM 3033 C C . ASN A 1 379 ? -18.982 -24.864 3.670 1.00 98.38 379 ASN A C 1
ATOM 3035 O O . ASN A 1 379 ? -19.946 -25.612 3.798 1.00 98.38 379 ASN A O 1
ATOM 3039 N N . HIS A 1 380 ? -17.732 -25.303 3.788 1.00 97.12 380 HIS A N 1
ATOM 3040 C CA . HIS A 1 380 ? -17.361 -26.655 4.220 1.00 97.12 380 HIS A CA 1
ATOM 3041 C C . HIS A 1 380 ? -16.935 -26.713 5.695 1.00 97.12 380 HIS A C 1
ATOM 3043 O O . HIS A 1 380 ? -16.509 -27.766 6.171 1.00 97.12 380 HIS A O 1
ATOM 3049 N N . SER A 1 381 ? -17.013 -25.596 6.422 1.00 94.81 381 SER A N 1
ATOM 3050 C CA . SER A 1 381 ? -16.768 -25.576 7.860 1.00 94.81 381 SER A CA 1
ATOM 3051 C C . SER A 1 381 ? -17.956 -26.174 8.627 1.00 94.81 381 SER A C 1
ATOM 3053 O O . SER A 1 381 ? -19.039 -26.393 8.083 1.00 94.81 381 SER A O 1
ATOM 3055 N N . LYS A 1 382 ? -17.750 -26.442 9.919 1.00 94.38 382 LYS A N 1
ATOM 3056 C CA . LYS A 1 382 ? -18.812 -26.919 10.820 1.00 94.38 382 LYS A CA 1
ATOM 3057 C C . LYS A 1 382 ? -19.682 -25.786 11.371 1.00 94.38 382 LYS A C 1
ATOM 3059 O O . LYS A 1 382 ? -20.718 -26.062 11.967 1.00 94.38 382 LYS A O 1
ATOM 3064 N N . ASN A 1 383 ? -19.255 -24.537 11.201 1.00 96.75 383 ASN A N 1
ATOM 3065 C CA . ASN A 1 383 ? -19.898 -23.369 11.785 1.00 96.75 383 ASN A CA 1
ATOM 3066 C C . ASN A 1 383 ? -20.669 -22.593 10.720 1.00 96.75 383 ASN A C 1
ATOM 3068 O O . ASN A 1 383 ? -20.324 -22.605 9.537 1.00 96.75 383 ASN A O 1
ATOM 3072 N N . SER A 1 384 ? -21.697 -21.870 11.155 1.00 97.00 384 SER A N 1
ATOM 3073 C CA . SER A 1 384 ? -22.281 -20.827 10.320 1.00 97.00 384 SER A CA 1
ATOM 3074 C C . SER A 1 384 ? -21.302 -19.659 10.190 1.00 97.00 384 SER A C 1
ATOM 3076 O O . SER A 1 384 ? -20.774 -19.177 11.199 1.00 97.00 384 SER A O 1
ATOM 3078 N N . LEU A 1 385 ? -21.055 -19.218 8.957 1.00 97.75 385 LEU A N 1
ATOM 3079 C CA . LEU A 1 385 ? -20.234 -18.042 8.678 1.00 97.75 385 LEU A CA 1
ATOM 3080 C C . LEU A 1 385 ? -21.133 -16.811 8.691 1.00 97.75 385 LEU A C 1
ATOM 3082 O O . LEU A 1 385 ? -22.179 -16.818 8.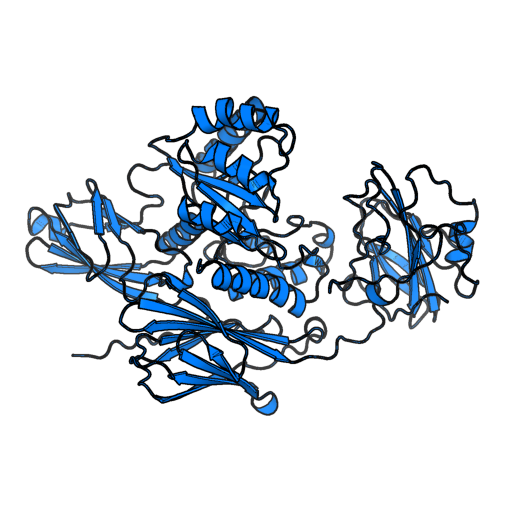049 1.00 97.75 385 LEU A O 1
ATOM 3086 N N . ARG A 1 386 ? -20.741 -15.755 9.406 1.00 96.38 386 ARG A N 1
ATOM 3087 C CA . ARG A 1 386 ? -21.565 -14.546 9.593 1.00 96.38 386 ARG A CA 1
ATOM 3088 C C . ARG A 1 386 ? -20.837 -13.284 9.151 1.00 96.38 386 ARG A C 1
ATOM 3090 O O . ARG A 1 386 ? -19.612 -13.281 9.083 1.00 96.38 386 ARG A O 1
ATOM 3097 N N . ASN A 1 387 ? -21.597 -12.214 8.915 1.00 93.44 387 ASN A N 1
ATOM 3098 C CA . ASN A 1 387 ? -21.093 -10.892 8.520 1.00 93.44 387 ASN A CA 1
ATOM 3099 C C . ASN A 1 387 ? -20.109 -10.975 7.341 1.00 93.44 387 ASN A C 1
ATOM 3101 O O . ASN A 1 387 ? -18.949 -10.589 7.452 1.00 93.44 387 ASN A O 1
ATOM 3105 N N . ILE A 1 388 ? -20.558 -11.573 6.237 1.00 95.50 388 ILE A N 1
ATOM 3106 C CA . ILE A 1 388 ? -19.694 -11.900 5.106 1.00 95.50 388 ILE A CA 1
ATOM 3107 C C . ILE A 1 388 ? -19.658 -10.704 4.155 1.00 95.50 388 ILE A C 1
ATOM 3109 O O . ILE A 1 388 ? -20.646 -10.418 3.469 1.00 95.50 388 ILE A O 1
ATOM 3113 N N . SER A 1 389 ? -18.515 -10.025 4.092 1.00 95.19 389 SER A N 1
ATOM 3114 C CA . SER A 1 389 ? -18.237 -8.999 3.090 1.00 95.19 389 SER A CA 1
ATOM 3115 C C . SER A 1 389 ? -17.545 -9.618 1.878 1.00 95.19 389 SER A C 1
ATOM 3117 O O . SER A 1 389 ? -16.792 -10.591 1.985 1.00 95.19 389 SER A O 1
ATOM 3119 N N . LEU A 1 390 ? -17.827 -9.073 0.698 1.00 96.06 390 LEU A N 1
ATOM 3120 C CA . LEU A 1 390 ? -17.309 -9.560 -0.572 1.00 96.06 390 LEU A CA 1
ATOM 3121 C C . LEU A 1 390 ? -16.760 -8.386 -1.362 1.00 96.06 390 LEU A C 1
ATOM 3123 O O . LEU A 1 390 ? -17.452 -7.387 -1.559 1.00 96.06 390 LEU A O 1
ATOM 3127 N N . LEU A 1 391 ? -15.536 -8.527 -1.854 1.00 95.94 391 LEU A N 1
ATOM 3128 C CA . LEU A 1 391 ? -14.873 -7.486 -2.617 1.00 95.94 391 LEU A CA 1
ATOM 3129 C C . LEU A 1 391 ? -14.112 -8.101 -3.794 1.00 95.94 391 LEU A C 1
ATOM 3131 O O . LEU A 1 391 ? -13.260 -8.969 -3.619 1.00 95.94 391 LEU A O 1
ATOM 3135 N N . LEU A 1 392 ? -14.412 -7.637 -5.006 1.00 97.38 392 LEU A N 1
ATOM 3136 C CA . LEU A 1 392 ? -13.727 -8.020 -6.237 1.00 97.38 392 LEU A CA 1
ATOM 3137 C C . LEU A 1 392 ? -12.977 -6.817 -6.820 1.00 97.38 392 LEU A C 1
ATOM 3139 O O . LEU A 1 392 ? -13.586 -5.844 -7.260 1.00 97.38 392 LEU A O 1
ATOM 3143 N N . ARG A 1 393 ? -11.646 -6.899 -6.853 1.00 97.19 393 ARG A N 1
ATOM 3144 C CA . ARG A 1 393 ? -10.762 -5.881 -7.437 1.00 97.19 393 ARG A CA 1
ATOM 3145 C C . ARG A 1 393 ? -10.473 -6.228 -8.885 1.00 97.19 393 ARG A C 1
ATOM 3147 O O . ARG A 1 393 ? -9.931 -7.298 -9.184 1.00 97.19 393 ARG A O 1
ATOM 3154 N N . LEU A 1 394 ? -10.828 -5.308 -9.770 1.00 96.25 394 LEU A N 1
ATOM 3155 C CA . LEU A 1 394 ? -10.677 -5.446 -11.207 1.00 96.25 394 LEU A CA 1
ATOM 3156 C C . LEU A 1 394 ? -9.430 -4.702 -11.702 1.00 96.25 394 LEU A C 1
ATOM 3158 O O . LEU A 1 394 ? -9.154 -3.594 -11.235 1.00 96.25 394 LEU A O 1
ATOM 3162 N N . PRO A 1 395 ? -8.701 -5.259 -12.684 1.00 94.00 395 PRO A N 1
ATOM 3163 C CA . PRO A 1 395 ? -7.528 -4.605 -13.247 1.00 94.00 395 PRO A CA 1
ATOM 3164 C C . PRO A 1 395 ? -7.909 -3.296 -13.958 1.00 94.00 395 PRO A C 1
ATOM 3166 O O . PRO A 1 395 ? -9.066 -3.145 -14.368 1.00 94.00 395 PRO A O 1
ATOM 3169 N N . PRO A 1 396 ? -6.950 -2.377 -14.195 1.00 90.81 396 PRO A N 1
ATOM 3170 C CA . PRO A 1 396 ? -7.190 -1.083 -14.852 1.00 90.81 396 PRO A CA 1
ATOM 3171 C C . PRO A 1 396 ? -7.862 -1.155 -16.230 1.00 90.81 396 PRO A C 1
ATOM 3173 O O . PRO A 1 396 ? -8.399 -0.159 -16.710 1.00 90.81 396 PRO A O 1
ATOM 3176 N N . LEU A 1 397 ? -7.865 -2.334 -16.862 1.00 89.50 397 LEU A N 1
ATOM 3177 C CA . LEU A 1 397 ? -8.658 -2.630 -18.054 1.00 89.50 397 LEU A CA 1
ATOM 3178 C C . LEU A 1 397 ? -10.154 -2.298 -17.876 1.00 89.50 397 LEU A C 1
ATOM 3180 O O . LEU A 1 397 ? -10.799 -1.890 -18.840 1.00 89.50 397 LEU A O 1
ATOM 3184 N N . PHE A 1 398 ? -10.711 -2.462 -16.674 1.00 91.81 398 PHE A N 1
ATOM 3185 C CA . PHE A 1 398 ? -12.098 -2.114 -16.357 1.00 91.81 398 PHE A CA 1
ATOM 3186 C C . PHE A 1 398 ? -12.146 -0.691 -15.787 1.00 91.81 398 PHE A C 1
ATOM 3188 O O . PHE A 1 398 ? -11.762 -0.444 -14.641 1.00 91.81 398 PHE A O 1
ATOM 3195 N N . ARG A 1 399 ? -12.570 0.266 -16.620 1.00 83.00 399 ARG A N 1
ATOM 3196 C CA . ARG A 1 399 ? -12.452 1.710 -16.335 1.00 83.00 399 ARG A CA 1
ATOM 3197 C C . ARG A 1 399 ? -13.613 2.301 -15.536 1.00 83.00 399 ARG A C 1
ATOM 3199 O O . ARG A 1 399 ? -13.421 3.353 -14.945 1.00 83.00 399 ARG A O 1
ATOM 3206 N N . GLN A 1 400 ? -14.783 1.661 -15.544 1.00 77.81 400 GLN A N 1
ATOM 3207 C CA . GLN A 1 400 ? -15.985 2.189 -14.884 1.00 77.81 400 GLN A CA 1
ATOM 3208 C C . GLN A 1 400 ? -15.906 2.041 -13.364 1.00 77.81 400 GLN A C 1
ATOM 3210 O O . GLN A 1 400 ? -15.971 3.031 -12.648 1.00 77.81 400 GLN A O 1
ATOM 3215 N N . GLU A 1 401 ? -15.706 0.815 -12.881 1.00 81.19 401 GLU A N 1
ATOM 3216 C CA . GLU A 1 401 ? -15.554 0.525 -11.458 1.00 81.19 401 GLU A CA 1
ATOM 3217 C C . GLU A 1 401 ? -14.389 -0.438 -11.252 1.00 81.19 401 GLU A C 1
ATOM 3219 O O . GLU A 1 401 ? -14.311 -1.496 -11.879 1.00 81.19 401 GLU A O 1
ATOM 3224 N N . GLY A 1 402 ? -13.459 -0.060 -10.375 1.00 89.19 402 GLY A N 1
ATOM 3225 C CA . GLY A 1 402 ? -12.284 -0.875 -10.086 1.00 89.19 402 GLY A CA 1
ATOM 3226 C C . GLY A 1 402 ? -12.404 -1.815 -8.907 1.00 89.19 402 GLY A C 1
ATOM 3227 O O . GLY A 1 402 ? -11.612 -2.749 -8.785 1.00 89.19 402 GLY A O 1
ATOM 3228 N N . VAL A 1 403 ? -13.394 -1.580 -8.053 1.00 93.25 403 VAL A N 1
ATOM 3229 C CA . VAL A 1 403 ? -13.656 -2.380 -6.866 1.00 93.25 403 VAL A CA 1
ATOM 3230 C C . VAL A 1 403 ? -15.156 -2.583 -6.755 1.00 93.25 403 VAL A C 1
ATOM 3232 O O . VAL A 1 403 ? -15.891 -1.638 -6.483 1.00 93.25 403 VAL A O 1
ATOM 3235 N N . LEU A 1 404 ? -15.593 -3.821 -6.951 1.00 94.31 404 LEU A N 1
ATOM 3236 C CA . LEU A 1 404 ? -16.989 -4.221 -6.841 1.00 94.31 404 LEU A CA 1
ATOM 3237 C C . LEU A 1 404 ? -17.225 -4.867 -5.479 1.00 94.31 404 LEU A C 1
ATOM 3239 O O . LEU A 1 404 ? -16.362 -5.592 -4.983 1.00 94.31 404 LEU A O 1
ATOM 3243 N N . ARG A 1 405 ? -18.383 -4.605 -4.871 1.00 93.00 405 ARG A N 1
ATOM 3244 C CA . ARG A 1 405 ? -18.686 -5.019 -3.496 1.00 93.00 405 ARG A CA 1
ATOM 3245 C C . ARG A 1 405 ? -20.054 -5.674 -3.397 1.00 93.00 405 ARG A C 1
ATOM 3247 O O . ARG A 1 405 ? -20.979 -5.286 -4.106 1.00 93.00 405 ARG A O 1
ATOM 3254 N N . ASP A 1 406 ? -20.162 -6.646 -2.504 1.00 94.44 406 ASP A N 1
ATOM 3255 C CA . ASP A 1 406 ? -21.416 -7.302 -2.136 1.00 94.44 406 ASP A CA 1
ATOM 3256 C C . ASP A 1 406 ? -21.339 -7.770 -0.670 1.00 94.44 406 ASP A C 1
ATOM 3258 O O . ASP A 1 406 ? -20.275 -7.715 -0.046 1.00 94.44 406 ASP A O 1
ATOM 3262 N N . HIS A 1 407 ? -22.457 -8.200 -0.094 1.00 93.62 407 HIS A N 1
ATOM 3263 C CA . HIS A 1 407 ? -22.502 -8.708 1.272 1.00 93.62 407 HIS A CA 1
ATOM 3264 C C . HIS A 1 407 ? -23.581 -9.777 1.449 1.00 93.62 407 HIS A C 1
ATOM 3266 O O . HIS A 1 407 ? -24.613 -9.796 0.780 1.00 93.62 407 HIS A O 1
ATOM 3272 N N . THR A 1 408 ? -23.369 -10.668 2.412 1.00 95.06 408 THR A N 1
ATOM 3273 C CA . THR A 1 408 ? -24.420 -11.553 2.913 1.00 95.06 408 THR A CA 1
ATOM 3274 C C . THR A 1 408 ? -24.304 -11.695 4.422 1.00 95.06 408 THR A C 1
ATOM 3276 O O . THR A 1 408 ? -23.210 -11.778 4.973 1.00 95.06 408 THR A O 1
ATOM 3279 N N . ALA A 1 409 ? -25.444 -11.727 5.108 1.00 94.62 409 ALA A N 1
ATOM 3280 C CA . ALA A 1 409 ? -25.459 -11.817 6.564 1.00 94.62 409 ALA A CA 1
ATOM 3281 C C . ALA A 1 409 ? -24.899 -13.154 7.069 1.00 94.62 409 ALA A C 1
ATOM 3283 O O . ALA A 1 409 ? -24.220 -13.183 8.096 1.00 94.62 409 ALA A O 1
ATOM 3284 N N . GLU A 1 410 ? -25.181 -14.241 6.347 1.00 96.62 410 GLU A N 1
ATOM 3285 C CA . GLU A 1 410 ? -24.878 -15.601 6.781 1.00 96.62 410 GLU A CA 1
ATOM 3286 C C . GLU A 1 410 ? -24.630 -16.550 5.594 1.00 96.62 410 GLU A C 1
ATOM 3288 O O . GLU A 1 410 ? -25.108 -16.289 4.481 1.00 96.62 410 GLU A O 1
ATOM 3293 N N . LEU A 1 411 ? -23.871 -17.621 5.851 1.00 97.94 411 LEU A N 1
ATOM 3294 C CA . LEU A 1 411 ? -23.718 -18.810 5.009 1.00 97.94 411 LEU A CA 1
ATOM 3295 C C . LEU A 1 411 ? -23.621 -20.059 5.909 1.00 97.94 411 LEU A C 1
ATOM 3297 O O . LEU A 1 411 ? -22.625 -20.260 6.614 1.00 97.94 411 LEU A O 1
ATOM 3301 N N . LEU A 1 412 ? -24.654 -20.901 5.889 1.00 98.12 412 LEU A N 1
ATOM 3302 C CA . LEU A 1 412 ? -24.792 -22.069 6.764 1.00 98.12 412 LEU A CA 1
ATOM 3303 C C . LEU A 1 412 ? -23.815 -23.200 6.391 1.00 98.12 412 LEU A C 1
ATOM 3305 O O . LEU A 1 412 ? -23.350 -23.260 5.250 1.00 98.12 412 LEU A O 1
ATOM 3309 N N . PRO A 1 413 ? -23.498 -24.131 7.314 1.00 98.19 413 PRO A N 1
ATOM 3310 C CA . PRO A 1 413 ? -22.702 -25.315 6.990 1.00 98.19 413 PRO A CA 1
ATOM 3311 C C . PRO A 1 413 ? -23.282 -26.095 5.802 1.00 98.19 413 PRO A C 1
ATOM 3313 O O . PRO A 1 413 ? -24.463 -26.438 5.787 1.00 98.19 413 PRO A O 1
ATOM 3316 N N . GLY A 1 414 ? -22.449 -26.386 4.803 1.00 97.75 414 GLY A N 1
ATOM 3317 C CA . GLY A 1 414 ? -22.833 -27.086 3.574 1.00 97.75 414 GLY A CA 1
ATOM 3318 C C . GLY A 1 414 ? -23.509 -26.213 2.511 1.00 97.75 414 GLY A C 1
ATOM 3319 O O . GLY A 1 414 ? -23.650 -26.667 1.372 1.00 97.75 414 GLY A O 1
ATOM 3320 N N . GLU A 1 415 ? -23.893 -24.977 2.842 1.00 98.19 415 GLU A N 1
ATOM 3321 C CA . GLU A 1 415 ? -24.570 -24.066 1.921 1.00 98.19 415 GLU A CA 1
ATOM 3322 C C . GLU A 1 415 ? -23.627 -23.577 0.813 1.00 98.19 415 GLU A C 1
ATOM 3324 O O . GLU A 1 415 ? -22.436 -23.324 1.029 1.00 98.19 415 GLU A O 1
ATOM 3329 N N . GLU A 1 416 ? -24.189 -23.422 -0.385 1.00 98.06 416 GLU A N 1
ATOM 3330 C CA . GLU A 1 416 ? -23.556 -22.780 -1.531 1.00 98.06 416 GLU A CA 1
ATOM 3331 C C . GLU A 1 416 ? -24.345 -21.527 -1.916 1.00 98.06 416 GLU A C 1
ATOM 3333 O O . GLU A 1 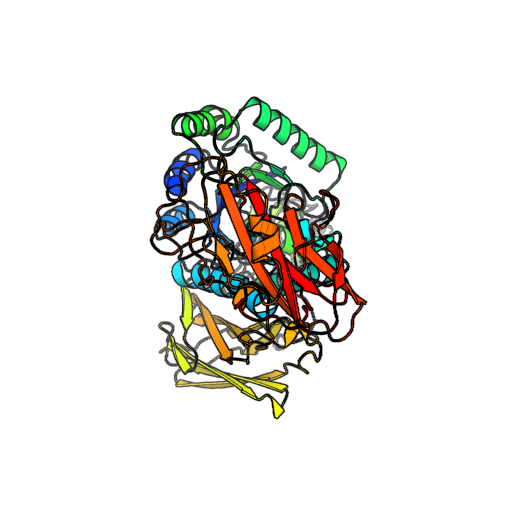416 ? -25.563 -21.581 -2.095 1.00 98.06 416 GLU A O 1
ATOM 3338 N N . LYS A 1 417 ? -23.645 -20.409 -2.120 1.00 98.31 417 LYS A N 1
ATOM 3339 C CA . LYS A 1 417 ? -24.243 -19.146 -2.553 1.00 98.31 417 LYS A CA 1
ATOM 3340 C C . LYS A 1 417 ? -23.481 -18.535 -3.720 1.00 98.31 417 LYS A C 1
ATOM 3342 O O . LYS A 1 417 ? -22.255 -18.600 -3.789 1.00 98.31 417 LYS A O 1
ATOM 3347 N N . LYS A 1 418 ? -24.227 -17.939 -4.654 1.00 98.12 418 LYS A N 1
ATOM 3348 C CA . LYS A 1 418 ? -23.709 -17.359 -5.900 1.00 98.12 418 LYS A CA 1
ATOM 3349 C C . LYS A 1 418 ? -23.921 -15.854 -5.913 1.00 98.12 418 LYS A C 1
ATOM 3351 O O . LYS A 1 418 ? -25.017 -15.383 -5.629 1.00 98.12 418 LYS A O 1
ATOM 3356 N N . PHE A 1 419 ? -22.887 -15.138 -6.327 1.00 98.25 419 PHE A N 1
ATOM 3357 C CA . PHE A 1 419 ? -22.831 -13.686 -6.412 1.00 98.25 419 PHE A CA 1
ATOM 3358 C C . PHE A 1 419 ? -22.474 -13.272 -7.837 1.00 98.25 419 PHE A C 1
ATOM 3360 O O . PHE A 1 419 ? -21.716 -13.963 -8.530 1.00 98.25 419 PHE A O 1
ATOM 3367 N N . ILE A 1 420 ? -23.046 -12.157 -8.286 1.00 97.50 420 ILE A N 1
ATOM 3368 C CA . ILE A 1 420 ? -22.847 -11.617 -9.631 1.00 97.50 420 ILE A CA 1
ATOM 3369 C C . ILE A 1 420 ? -22.272 -10.214 -9.493 1.00 97.50 420 ILE A C 1
ATOM 3371 O O . ILE A 1 420 ? -22.904 -9.333 -8.921 1.00 97.50 420 ILE A O 1
ATOM 3375 N N . PHE A 1 421 ? -21.100 -10.014 -10.082 1.00 96.69 421 PHE A N 1
ATOM 3376 C CA . PHE A 1 421 ? -20.372 -8.754 -10.093 1.00 96.69 421 PHE A CA 1
ATOM 3377 C C . PHE A 1 421 ? -20.303 -8.230 -11.534 1.00 96.69 421 PHE A C 1
ATOM 3379 O O . PHE A 1 421 ? -19.503 -8.739 -12.327 1.00 96.69 421 PHE A O 1
ATOM 3386 N N . PRO A 1 422 ? -21.151 -7.259 -11.921 1.00 95.12 422 PRO A N 1
ATOM 3387 C CA . PRO A 1 422 ? -21.093 -6.651 -13.247 1.00 95.12 422 PRO A CA 1
ATOM 3388 C C . PRO A 1 422 ? -19.756 -5.926 -13.429 1.00 95.12 422 PRO A C 1
ATOM 3390 O O . PRO A 1 422 ? -19.455 -5.002 -12.686 1.00 95.12 422 PRO A O 1
ATOM 3393 N N . SER A 1 423 ? -18.942 -6.333 -14.405 1.00 91.81 423 SER A N 1
ATOM 3394 C CA . SER A 1 423 ? -17.612 -5.740 -14.619 1.00 91.81 423 SER A CA 1
ATOM 3395 C C . SER A 1 423 ? -17.637 -4.494 -15.500 1.00 91.81 423 SER A C 1
ATOM 3397 O O . SER A 1 423 ? -16.633 -3.795 -15.614 1.00 91.81 423 SER A O 1
ATOM 3399 N N . GLY A 1 424 ? -18.750 -4.266 -16.200 1.00 90.00 424 GLY A N 1
ATOM 3400 C CA . GLY A 1 424 ? -18.802 -3.303 -17.292 1.00 90.00 424 GLY A CA 1
ATOM 3401 C C . GLY A 1 424 ? -17.944 -3.736 -18.493 1.00 90.00 424 GLY A C 1
ATOM 3402 O O . GLY A 1 424 ? -17.414 -4.856 -18.531 1.00 90.00 424 GLY A O 1
ATOM 3403 N N . PRO A 1 425 ? -17.850 -2.884 -19.527 1.00 90.00 425 PRO A N 1
ATOM 3404 C CA . PRO A 1 425 ? -17.022 -3.147 -20.693 1.00 90.00 425 PRO A CA 1
ATOM 3405 C C . PRO A 1 425 ? -15.527 -3.044 -20.359 1.00 90.00 425 PRO A C 1
ATOM 3407 O O . PRO A 1 425 ? -15.091 -2.203 -19.574 1.00 90.00 425 PRO A O 1
ATOM 3410 N N . GLU A 1 426 ? -14.736 -3.881 -21.023 1.00 90.62 426 GLU A N 1
ATOM 3411 C CA . GLU A 1 426 ? -13.282 -3.731 -21.073 1.00 90.62 426 GLU A CA 1
ATOM 3412 C C . GLU A 1 426 ? -12.910 -2.478 -21.880 1.00 90.62 426 GLU A C 1
ATOM 3414 O O . GLU A 1 426 ? -13.588 -2.139 -22.855 1.00 90.62 426 GLU A O 1
ATOM 3419 N N . SER A 1 427 ? -11.823 -1.805 -21.500 1.00 87.50 427 SER A N 1
ATOM 3420 C CA . SER A 1 427 ? -11.265 -0.702 -22.283 1.00 87.50 427 SER A CA 1
ATOM 3421 C C . SER A 1 427 ? -10.888 -1.168 -23.692 1.00 87.50 427 SER A C 1
ATOM 3423 O O . SER A 1 427 ? -10.230 -2.195 -23.856 1.00 87.50 427 SER A O 1
ATOM 3425 N N . ALA A 1 428 ? -11.269 -0.385 -24.703 1.00 85.88 428 ALA A N 1
ATOM 3426 C CA . ALA A 1 428 ? -10.854 -0.597 -26.091 1.00 85.88 428 ALA A CA 1
ATOM 3427 C C . ALA A 1 428 ? -9.445 -0.046 -26.386 1.00 85.88 428 ALA A C 1
ATOM 3429 O O . ALA A 1 428 ? -8.918 -0.259 -27.474 1.00 85.88 428 ALA A O 1
ATOM 3430 N N . ASP A 1 429 ? -8.842 0.676 -25.438 1.00 80.94 429 ASP A N 1
ATOM 3431 C CA . ASP A 1 429 ? -7.507 1.250 -25.589 1.00 80.94 429 ASP A CA 1
ATOM 3432 C C . ASP A 1 429 ? -6.443 0.130 -25.637 1.00 80.94 429 ASP A C 1
ATOM 3434 O O . ASP A 1 429 ? -6.317 -0.625 -24.662 1.00 80.94 429 ASP A O 1
ATOM 3438 N N . PRO A 1 430 ? -5.652 0.029 -26.730 1.00 74.31 430 PRO A N 1
ATOM 3439 C CA . PRO A 1 430 ? -4.610 -0.988 -26.891 1.00 74.31 430 PRO A CA 1
ATOM 3440 C C . PRO A 1 430 ? -3.609 -1.043 -25.735 1.00 74.31 430 PRO A C 1
ATOM 3442 O O . PRO A 1 430 ? -3.041 -2.099 -25.470 1.00 74.31 430 PRO A O 1
ATOM 3445 N N . PHE A 1 431 ? -3.439 0.063 -25.006 1.00 75.38 431 PHE A N 1
ATOM 3446 C CA . PHE A 1 431 ? -2.589 0.147 -23.823 1.00 75.38 431 PHE A CA 1
ATOM 3447 C C . PHE A 1 431 ? -2.946 -0.866 -22.719 1.00 75.38 431 PHE A C 1
ATOM 3449 O O . PHE A 1 431 ? -2.077 -1.261 -21.947 1.00 75.38 431 PHE A O 1
ATOM 3456 N N . PHE A 1 432 ? -4.206 -1.311 -22.642 1.00 81.06 432 PHE A N 1
ATOM 3457 C CA . PHE A 1 432 ? -4.669 -2.299 -21.656 1.00 81.06 432 PHE A CA 1
ATOM 3458 C C . PHE A 1 432 ? -4.866 -3.705 -22.248 1.00 81.06 432 PHE A C 1
ATOM 3460 O O . PHE A 1 432 ? -5.311 -4.614 -21.543 1.00 81.06 432 PHE A O 1
ATOM 3467 N N . ALA A 1 433 ? -4.585 -3.898 -23.541 1.00 75.19 433 ALA A N 1
ATOM 3468 C CA . ALA A 1 433 ? -4.934 -5.125 -24.255 1.00 75.19 433 ALA A CA 1
ATOM 3469 C C . ALA A 1 433 ? -4.020 -6.319 -23.922 1.00 75.19 433 ALA A C 1
ATOM 3471 O O . ALA A 1 433 ? -4.433 -7.468 -24.102 1.00 75.19 433 ALA A O 1
ATOM 3472 N N . SER A 1 434 ? -2.804 -6.062 -23.437 1.00 76.06 434 SER A N 1
ATOM 3473 C CA . SER A 1 434 ? -1.764 -7.060 -23.179 1.00 76.06 434 SER A CA 1
ATOM 3474 C C . SER A 1 434 ? -1.624 -7.428 -21.696 1.00 76.06 434 SER A C 1
ATOM 3476 O O . SER A 1 434 ? -2.155 -6.768 -20.800 1.00 76.06 434 SER A O 1
ATOM 3478 N N . GLY A 1 435 ? -0.914 -8.527 -21.436 1.00 77.19 435 GLY A N 1
ATOM 3479 C CA . GLY A 1 435 ? -0.632 -9.020 -20.090 1.00 77.19 435 GLY A CA 1
ATOM 3480 C C . GLY A 1 435 ? -1.741 -9.907 -19.517 1.00 77.19 435 GLY A C 1
ATOM 3481 O O . GLY A 1 435 ? -2.923 -9.776 -19.839 1.00 77.19 435 GLY A O 1
ATOM 3482 N N . THR A 1 436 ? -1.351 -10.853 -18.661 1.00 86.44 436 THR A N 1
ATOM 3483 C CA . THR A 1 436 ? -2.290 -11.782 -18.016 1.00 86.44 436 THR A CA 1
ATOM 3484 C C . THR A 1 436 ? -3.306 -11.010 -17.183 1.00 86.44 436 THR A C 1
ATOM 3486 O O . THR A 1 436 ? -2.936 -10.295 -16.255 1.00 86.44 436 THR A O 1
ATOM 3489 N N . MET A 1 437 ? -4.594 -11.191 -17.475 1.00 91.50 437 MET A N 1
ATOM 3490 C CA . MET A 1 437 ? -5.645 -10.550 -16.697 1.00 91.50 437 MET A CA 1
ATOM 3491 C C . MET A 1 437 ? -5.823 -11.282 -15.376 1.00 91.50 437 MET A C 1
ATOM 3493 O O . MET A 1 437 ? -6.026 -12.500 -15.353 1.00 91.50 437 MET A O 1
ATOM 3497 N N . ARG A 1 438 ? -5.808 -10.516 -14.288 1.00 95.69 438 ARG A N 1
ATOM 3498 C CA . ARG A 1 438 ? -6.095 -11.006 -12.946 1.00 95.69 438 ARG A CA 1
ATOM 3499 C C . ARG A 1 438 ? -7.204 -10.194 -12.317 1.00 95.69 438 ARG A C 1
ATOM 3501 O O . ARG A 1 438 ? -7.199 -8.978 -12.451 1.00 95.69 438 ARG A O 1
ATOM 3508 N N . ALA A 1 439 ? -8.125 -10.865 -11.639 1.00 97.44 439 ALA A N 1
ATOM 3509 C CA . ALA A 1 439 ? -9.085 -10.229 -10.747 1.00 97.44 439 ALA A CA 1
ATOM 3510 C C . ALA A 1 439 ? -8.925 -10.841 -9.356 1.00 97.44 439 ALA A C 1
ATOM 3512 O O . ALA A 1 439 ? -8.767 -12.059 -9.228 1.00 97.44 439 ALA A O 1
ATOM 3513 N N . TYR A 1 440 ? -8.933 -9.994 -8.332 1.00 98.25 440 TYR A N 1
ATOM 3514 C CA . TYR A 1 440 ? -8.616 -10.392 -6.964 1.00 98.25 440 TYR A CA 1
ATOM 3515 C C . TYR A 1 440 ? -9.866 -10.315 -6.111 1.00 98.25 440 TYR A C 1
ATOM 3517 O O . TYR A 1 440 ? -10.423 -9.238 -5.909 1.00 98.25 440 TYR A O 1
ATOM 3525 N N . PHE A 1 441 ? -10.299 -11.464 -5.623 1.00 98.38 441 PHE A N 1
ATOM 3526 C CA . PHE A 1 441 ? -11.426 -11.582 -4.724 1.00 98.38 441 PHE A CA 1
ATOM 3527 C C . PHE A 1 441 ? -10.936 -11.648 -3.280 1.00 98.38 441 PHE A C 1
ATOM 3529 O O . PHE A 1 441 ? -10.016 -12.403 -2.969 1.00 98.38 441 PHE A O 1
ATOM 3536 N N . GLN A 1 442 ? -11.579 -10.875 -2.418 1.00 97.62 442 GLN A N 1
ATOM 3537 C CA . GLN A 1 442 ? -11.415 -10.882 -0.975 1.00 97.62 442 GLN A CA 1
ATOM 3538 C C . GLN A 1 442 ? -12.789 -11.109 -0.349 1.00 97.62 442 GLN A C 1
ATOM 3540 O O . GLN A 1 442 ? -13.778 -10.506 -0.769 1.00 97.62 442 GLN A O 1
ATOM 3545 N N . THR A 1 443 ? -12.839 -11.941 0.682 1.00 97.19 443 THR A N 1
ATOM 3546 C CA . THR A 1 443 ? -13.997 -12.031 1.564 1.00 97.19 443 THR A CA 1
ATOM 3547 C C . THR A 1 443 ? -13.556 -12.048 3.014 1.00 97.19 443 THR A C 1
ATOM 3549 O O . THR A 1 443 ? -12.672 -12.825 3.381 1.00 97.19 443 THR A O 1
ATOM 3552 N N . ASP A 1 444 ? -14.152 -11.169 3.816 1.00 96.94 444 ASP A N 1
ATOM 3553 C CA . ASP A 1 444 ? -14.003 -11.144 5.268 1.00 96.94 444 ASP A CA 1
ATOM 3554 C C . ASP A 1 444 ? -15.281 -11.692 5.905 1.00 96.94 444 ASP A C 1
ATOM 3556 O O . ASP A 1 444 ? -16.382 -11.430 5.421 1.00 96.94 444 ASP A O 1
ATOM 3560 N N . PHE A 1 445 ? -15.141 -12.488 6.962 1.00 96.44 445 PHE A N 1
ATOM 3561 C CA . PHE A 1 445 ? -16.268 -13.130 7.637 1.00 96.44 445 PHE A CA 1
ATOM 3562 C C . PHE A 1 445 ? -15.925 -13.528 9.073 1.00 96.44 445 PHE A C 1
ATOM 3564 O O . PHE A 1 445 ? -14.759 -13.643 9.454 1.00 96.44 445 PHE A O 1
ATOM 3571 N N . LEU A 1 446 ? -16.960 -13.795 9.866 1.00 96.50 446 LEU A N 1
ATOM 3572 C CA . LEU A 1 446 ? -16.856 -14.356 11.208 1.00 96.50 446 LEU A CA 1
ATOM 3573 C C . LEU A 1 446 ? -17.108 -15.865 11.171 1.00 96.50 446 LEU A C 1
ATOM 3575 O O . LEU A 1 446 ? -18.179 -16.308 10.759 1.00 96.50 446 LEU A O 1
ATOM 3579 N N . ASP A 1 447 ? -16.158 -16.645 11.679 1.00 95.44 447 ASP A N 1
ATOM 3580 C CA . ASP A 1 447 ? -16.278 -18.091 11.889 1.00 95.44 447 ASP A CA 1
ATOM 3581 C C . ASP A 1 447 ? -16.139 -18.395 13.386 1.00 95.44 447 ASP A C 1
ATOM 3583 O O . ASP A 1 447 ? -15.076 -18.192 13.978 1.00 95.44 447 ASP A O 1
ATOM 3587 N N . GLY A 1 448 ? -17.236 -18.812 14.027 1.00 92.12 448 GLY A N 1
ATOM 3588 C CA . GLY A 1 448 ? -17.260 -19.030 15.478 1.00 92.12 448 GLY A CA 1
ATOM 3589 C C . GLY A 1 448 ? -16.929 -17.768 16.289 1.00 92.12 448 GLY A C 1
ATOM 3590 O O . GLY A 1 448 ? -16.361 -17.865 17.371 1.00 92.12 448 GLY A O 1
ATOM 3591 N N . GLY A 1 449 ? -17.234 -16.582 15.745 1.00 91.12 449 GLY A N 1
ATOM 3592 C CA . GLY A 1 449 ? -16.922 -15.282 16.356 1.00 91.12 449 GLY A CA 1
ATOM 3593 C C . GLY A 1 449 ? -15.506 -14.764 16.089 1.00 91.12 449 GLY A C 1
ATOM 3594 O O . GLY A 1 449 ? -15.197 -13.656 16.506 1.00 91.12 449 GLY A O 1
ATOM 3595 N N . LYS A 1 450 ? -14.663 -15.521 15.378 1.00 93.75 450 LYS A N 1
ATOM 3596 C CA . LYS A 1 450 ? -13.321 -15.077 14.980 1.00 93.75 450 LYS A CA 1
ATOM 3597 C C . LYS A 1 450 ? -13.347 -14.488 13.579 1.00 93.75 450 LYS A C 1
ATOM 3599 O O . LYS A 1 450 ? -13.857 -15.132 12.660 1.00 93.75 450 LYS A O 1
ATOM 3604 N N . ALA A 1 451 ? -12.769 -13.303 13.413 1.00 95.62 451 ALA A N 1
ATOM 3605 C CA . ALA A 1 451 ? -12.638 -12.662 12.112 1.00 95.62 451 ALA A CA 1
ATOM 3606 C C . ALA A 1 451 ? -11.604 -13.397 11.247 1.00 95.62 451 ALA A C 1
ATOM 3608 O O . ALA A 1 451 ? -10.478 -13.661 11.677 1.00 95.62 451 ALA A O 1
ATOM 3609 N N . LYS A 1 452 ? -11.986 -13.733 10.015 1.00 97.31 452 LYS A N 1
ATOM 3610 C CA . LYS A 1 452 ? -11.142 -14.408 9.027 1.00 97.31 452 LYS A CA 1
ATOM 3611 C C . LYS A 1 452 ? -11.261 -13.726 7.671 1.00 97.31 452 LYS A C 1
ATOM 3613 O O . LYS A 1 452 ? -12.289 -13.132 7.359 1.00 97.31 452 LYS A O 1
ATOM 3618 N N . ARG A 1 453 ? -10.218 -13.874 6.856 1.00 98.06 453 ARG A N 1
ATOM 3619 C CA . ARG A 1 453 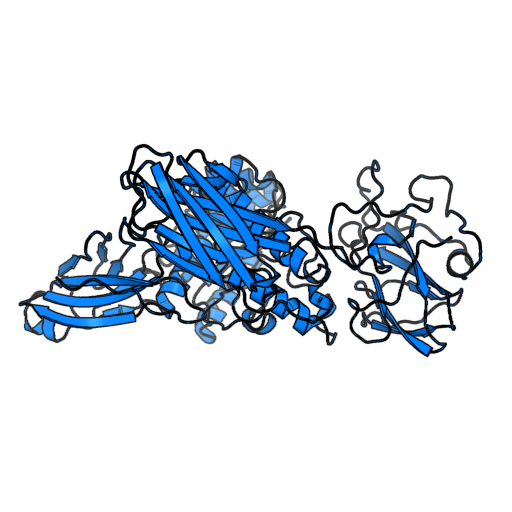? -10.173 -13.416 5.467 1.00 98.06 453 ARG A CA 1
ATOM 3620 C C . ARG A 1 453 ? -9.734 -14.534 4.536 1.00 98.06 453 ARG A C 1
ATOM 3622 O O . ARG A 1 453 ? -8.752 -15.229 4.796 1.00 98.06 453 ARG A O 1
ATOM 3629 N N . VAL A 1 454 ? -10.413 -14.637 3.402 1.00 98.31 454 VAL A N 1
ATOM 3630 C CA . VAL A 1 454 ? -9.990 -15.459 2.268 1.00 98.31 454 VAL A CA 1
ATOM 3631 C C . VAL A 1 454 ? -9.744 -14.564 1.064 1.00 98.31 454 VAL A C 1
ATOM 3633 O O . VAL A 1 454 ? -10.611 -13.790 0.661 1.00 98.31 454 VAL A O 1
ATOM 3636 N N . HIS A 1 455 ? -8.566 -14.713 0.468 1.00 98.44 455 HIS A N 1
ATOM 3637 C CA . HIS A 1 455 ? -8.255 -14.208 -0.862 1.00 98.44 455 HIS A CA 1
ATOM 3638 C C . HIS A 1 455 ? -8.371 -15.326 -1.891 1.00 98.44 455 HIS A C 1
ATOM 3640 O O . HIS A 1 455 ? -7.999 -16.467 -1.622 1.00 98.44 455 HIS A O 1
ATOM 3646 N N . SER A 1 456 ? -8.815 -15.000 -3.100 1.00 98.44 456 SER A N 1
ATOM 3647 C CA . SER A 1 456 ? -8.701 -15.883 -4.260 1.00 98.44 456 SER A CA 1
ATOM 3648 C C . SER A 1 456 ? -8.472 -15.071 -5.530 1.00 98.44 456 SER A C 1
ATOM 3650 O O . SER A 1 456 ? -8.883 -13.916 -5.632 1.00 98.44 456 SER A O 1
ATOM 3652 N N . VAL A 1 457 ? -7.776 -15.658 -6.502 1.00 98.31 457 VAL A N 1
ATOM 3653 C CA . VAL A 1 457 ? -7.349 -14.954 -7.715 1.00 98.31 457 VAL A CA 1
ATOM 3654 C C . VAL A 1 457 ? -7.903 -15.664 -8.935 1.00 98.31 457 VAL A C 1
ATOM 3656 O O . VAL A 1 457 ? -7.607 -16.834 -9.181 1.00 98.31 457 VAL A O 1
ATOM 3659 N N . PHE A 1 458 ? -8.673 -14.932 -9.732 1.00 97.75 458 PHE A N 1
ATOM 3660 C CA . PHE A 1 458 ? -9.005 -15.347 -11.083 1.00 97.75 458 PHE A CA 1
ATOM 3661 C C . PHE A 1 458 ? -7.854 -14.983 -12.015 1.00 97.75 458 PHE A C 1
ATOM 3663 O O . PHE A 1 458 ? -7.389 -13.843 -12.007 1.00 97.75 458 PHE A O 1
ATOM 3670 N N . ILE A 1 459 ? -7.424 -15.932 -12.844 1.00 95.81 459 ILE A N 1
ATOM 3671 C CA . ILE A 1 459 ? -6.346 -15.740 -13.813 1.00 95.81 459 ILE A CA 1
ATOM 3672 C C . ILE A 1 459 ? -6.870 -16.125 -15.191 1.00 95.81 459 ILE A C 1
ATOM 3674 O O . ILE A 1 459 ? -7.273 -17.263 -15.416 1.00 95.81 459 ILE A O 1
ATOM 3678 N N . SER A 1 460 ? -6.823 -15.182 -16.126 1.00 90.94 460 SER A N 1
ATOM 3679 C CA . SER A 1 460 ? -7.080 -15.432 -17.541 1.00 90.94 460 SER A CA 1
ATOM 3680 C C . SER A 1 460 ? -5.861 -14.985 -18.334 1.00 90.94 460 SER A C 1
ATOM 3682 O O . SER A 1 460 ? -5.657 -13.775 -18.495 1.00 90.94 460 SER A O 1
ATOM 3684 N N . PRO A 1 461 ? -5.061 -15.926 -18.865 1.00 84.81 461 PRO A N 1
ATOM 3685 C CA . PRO A 1 461 ? -4.024 -15.595 -19.825 1.00 84.81 461 PRO A CA 1
ATOM 3686 C C . PRO A 1 461 ? -4.645 -14.792 -20.966 1.00 84.81 461 PRO A C 1
ATOM 3688 O O . PRO A 1 461 ? -5.649 -15.195 -21.559 1.00 84.81 461 PRO A O 1
ATOM 3691 N N . ARG A 1 462 ? -4.075 -13.627 -21.249 1.00 77.69 462 ARG A N 1
ATOM 3692 C CA . ARG A 1 462 ? -4.343 -12.900 -22.487 1.00 77.69 462 ARG A CA 1
ATOM 3693 C C . ARG A 1 462 ? -3.105 -13.027 -23.339 1.00 77.69 462 ARG A C 1
ATOM 3695 O O . ARG A 1 462 ? -2.004 -13.184 -22.810 1.00 77.69 462 ARG A O 1
ATOM 3702 N N . LYS A 1 463 ? -3.281 -12.965 -24.657 1.00 66.44 463 LYS A N 1
ATOM 3703 C CA . LYS A 1 463 ? -2.125 -12.814 -25.530 1.00 66.44 463 LYS A CA 1
ATOM 3704 C C . LYS A 1 463 ? -1.411 -11.546 -25.071 1.00 66.44 463 LYS A C 1
ATOM 3706 O O . LYS A 1 463 ? -1.993 -10.465 -25.124 1.00 66.44 463 LYS A O 1
ATOM 3711 N N . THR A 1 464 ? -0.168 -11.679 -24.617 1.00 58.44 464 THR A N 1
ATOM 3712 C CA . THR A 1 464 ? 0.772 -10.568 -24.732 1.00 58.44 464 THR A CA 1
ATOM 3713 C C . THR A 1 464 ? 0.664 -10.132 -26.181 1.00 58.44 464 THR A C 1
ATOM 3715 O O . THR A 1 464 ? 0.666 -11.002 -27.063 1.00 58.44 464 THR A O 1
ATOM 3718 N N . LEU A 1 465 ? 0.465 -8.838 -26.436 1.00 55.59 465 LEU A N 1
ATOM 3719 C CA . LEU A 1 465 ? 0.618 -8.345 -27.793 1.00 55.59 465 LEU A CA 1
ATOM 3720 C C . LEU A 1 465 ? 2.015 -8.808 -28.202 1.00 55.59 465 LEU A C 1
ATOM 3722 O O . LEU A 1 465 ? 3.018 -8.341 -27.676 1.00 55.59 465 LEU A O 1
ATOM 3726 N N . THR A 1 466 ? 2.077 -9.827 -29.058 1.00 47.62 466 THR A N 1
ATOM 3727 C CA . THR A 1 466 ? 3.310 -10.329 -29.666 1.00 47.62 466 THR A CA 1
ATOM 3728 C C . THR A 1 466 ? 3.666 -9.337 -30.757 1.00 47.62 466 THR A C 1
ATOM 3730 O O . THR A 1 466 ? 3.817 -9.661 -31.923 1.00 47.62 466 THR A O 1
ATOM 3733 N N . SER A 1 467 ? 3.721 -8.070 -30.383 1.00 49.09 467 SER A N 1
ATOM 3734 C CA . SER A 1 467 ? 4.321 -7.028 -31.163 1.00 49.09 467 SER A CA 1
ATOM 3735 C C . SER A 1 467 ? 5.712 -6.951 -30.591 1.00 49.09 467 SER A C 1
ATOM 3737 O O . SER A 1 467 ? 5.881 -6.383 -29.525 1.00 49.09 467 SER A O 1
ATOM 3739 N N . ALA A 1 468 ? 6.671 -7.632 -31.216 1.00 60.34 468 ALA A N 1
ATOM 3740 C CA . ALA A 1 468 ? 7.812 -6.907 -31.741 1.00 60.34 468 ALA A CA 1
ATOM 3741 C C . ALA A 1 468 ? 8.336 -5.798 -30.785 1.00 60.34 468 ALA A C 1
ATOM 3743 O O . ALA A 1 468 ? 8.473 -4.649 -31.190 1.00 60.34 468 ALA A O 1
ATOM 3744 N N . CYS A 1 469 ? 8.523 -6.103 -29.494 1.00 68.50 469 CYS A N 1
ATOM 3745 C CA . CYS A 1 469 ? 8.777 -5.091 -28.470 1.00 68.50 469 CYS A CA 1
ATOM 3746 C C . CYS A 1 469 ? 10.273 -5.012 -28.181 1.00 68.50 469 CYS A C 1
ATOM 3748 O O . CYS A 1 469 ? 10.961 -6.031 -28.320 1.00 68.50 469 CYS A O 1
ATOM 3750 N N . PRO A 1 470 ? 10.789 -3.843 -27.764 1.00 75.81 470 PRO A N 1
ATOM 3751 C CA . PRO A 1 470 ? 12.208 -3.669 -27.483 1.00 75.81 470 PRO A CA 1
ATOM 3752 C C . PRO A 1 470 ? 12.776 -4.703 -26.503 1.00 75.81 470 PRO A C 1
ATOM 3754 O O . PRO A 1 470 ? 13.805 -5.298 -26.809 1.00 75.81 470 PRO A O 1
ATOM 3757 N N . ARG A 1 471 ? 12.088 -4.983 -25.381 1.00 73.81 471 ARG A N 1
ATOM 3758 C CA . ARG A 1 471 ? 12.548 -5.957 -24.369 1.00 73.81 471 ARG A CA 1
ATOM 3759 C C . ARG A 1 471 ? 12.832 -7.334 -24.975 1.00 73.81 471 ARG A C 1
ATOM 3761 O O . ARG A 1 471 ? 13.897 -7.896 -24.743 1.00 73.81 471 ARG A O 1
ATOM 3768 N N . ASP A 1 472 ? 11.879 -7.879 -25.730 1.00 74.25 472 ASP A N 1
ATOM 3769 C CA . ASP A 1 472 ? 11.950 -9.261 -26.229 1.00 74.25 472 ASP A CA 1
ATOM 3770 C C . ASP A 1 472 ? 12.823 -9.398 -27.485 1.00 74.25 472 ASP A C 1
ATOM 3772 O O . ASP A 1 472 ? 13.078 -10.511 -27.941 1.00 74.25 472 ASP A O 1
ATOM 3776 N N . ASN A 1 473 ? 13.265 -8.272 -28.058 1.00 81.81 473 ASN A N 1
ATOM 3777 C CA . ASN A 1 473 ? 13.960 -8.221 -29.341 1.00 81.81 473 ASN A CA 1
ATOM 3778 C C . ASN A 1 473 ? 15.339 -7.548 -29.279 1.00 81.81 473 ASN A C 1
ATOM 3780 O O . ASN A 1 473 ? 15.920 -7.251 -30.321 1.00 81.81 473 ASN A O 1
ATOM 3784 N N . VAL A 1 474 ? 15.880 -7.313 -28.081 1.00 85.38 474 VAL A N 1
ATOM 3785 C CA . VAL A 1 474 ? 17.205 -6.710 -27.896 1.00 85.38 474 VAL A CA 1
ATOM 3786 C C . VAL A 1 474 ? 18.302 -7.777 -27.785 1.00 85.38 474 VAL A C 1
ATOM 3788 O O . VAL A 1 474 ? 18.150 -8.789 -27.094 1.00 85.38 474 VAL A O 1
ATOM 3791 N N . LYS A 1 475 ? 19.445 -7.538 -28.437 1.00 88.88 475 LYS A N 1
ATOM 3792 C CA . LYS A 1 475 ? 20.711 -8.235 -28.152 1.00 88.88 475 LYS A CA 1
ATOM 3793 C C . LYS A 1 475 ? 21.603 -7.362 -27.289 1.00 88.88 475 LYS A C 1
ATOM 3795 O O . LYS A 1 475 ? 21.625 -6.146 -27.465 1.00 88.88 475 LYS A O 1
ATOM 3800 N N . ILE A 1 476 ? 22.350 -7.986 -26.386 1.00 88.12 476 ILE A N 1
ATOM 3801 C CA . ILE A 1 476 ? 23.205 -7.274 -25.439 1.00 88.12 476 ILE A CA 1
ATOM 3802 C C . ILE A 1 476 ? 24.638 -7.783 -25.503 1.00 88.12 476 ILE A C 1
ATOM 3804 O O . ILE A 1 476 ? 24.862 -8.980 -25.672 1.00 88.12 476 ILE A O 1
ATOM 3808 N N . ILE A 1 477 ? 25.582 -6.863 -25.328 1.00 89.25 477 ILE A N 1
ATOM 3809 C CA . ILE A 1 477 ? 26.947 -7.127 -24.865 1.00 89.25 477 ILE A CA 1
ATOM 3810 C C . ILE A 1 477 ? 27.115 -6.418 -23.518 1.00 89.25 477 ILE A C 1
ATOM 3812 O O . ILE A 1 477 ? 26.696 -5.269 -23.357 1.00 89.25 477 ILE A O 1
ATOM 3816 N N . GLY A 1 478 ? 27.732 -7.094 -22.555 1.00 84.00 478 GLY A N 1
ATOM 3817 C CA . GLY A 1 478 ? 27.993 -6.579 -21.217 1.00 84.00 478 GLY A CA 1
ATOM 3818 C C . GLY A 1 478 ? 27.540 -7.514 -20.089 1.00 84.00 478 GLY A C 1
ATOM 3819 O O . GLY A 1 478 ? 26.957 -8.566 -20.350 1.00 84.00 478 GLY A O 1
ATOM 3820 N N . PRO A 1 479 ? 27.832 -7.144 -18.831 1.00 83.31 479 PRO A N 1
ATOM 3821 C CA . PRO A 1 479 ? 28.529 -5.918 -18.448 1.00 83.31 479 PRO A CA 1
ATOM 3822 C C . PRO A 1 479 ? 30.047 -6.029 -18.680 1.00 83.31 479 PRO A C 1
ATOM 3824 O O . PRO A 1 479 ? 30.694 -6.944 -18.178 1.00 83.31 479 PRO A O 1
ATOM 3827 N N . LEU A 1 480 ? 30.612 -5.100 -19.454 1.00 86.06 480 LEU A N 1
ATOM 3828 C CA . LEU A 1 480 ? 32.058 -4.972 -19.666 1.00 86.06 480 LEU A CA 1
ATOM 3829 C C . LEU A 1 480 ? 32.654 -4.029 -18.606 1.00 86.06 480 LEU A C 1
ATOM 3831 O O . LEU A 1 480 ? 31.936 -3.131 -18.158 1.00 86.06 480 LEU A O 1
ATOM 3835 N N . PRO A 1 481 ? 33.936 -4.176 -18.224 1.00 85.31 481 PRO A N 1
ATOM 3836 C CA . PRO A 1 481 ? 34.611 -3.229 -17.340 1.00 85.31 481 PRO A CA 1
ATOM 3837 C C . PRO A 1 481 ? 34.449 -1.777 -17.795 1.00 85.31 481 PRO A C 1
ATOM 3839 O O . PRO A 1 481 ? 34.488 -1.470 -18.987 1.00 85.31 481 PRO A O 1
ATOM 3842 N N . GLY A 1 482 ? 34.306 -0.847 -16.851 1.00 81.12 482 GLY A N 1
ATOM 3843 C CA . GLY A 1 482 ? 34.070 0.561 -17.175 1.00 81.12 482 GLY A CA 1
ATOM 3844 C C . GLY A 1 482 ? 35.170 1.145 -18.051 1.00 81.12 482 GLY A C 1
ATOM 3845 O O . GLY A 1 482 ? 34.890 1.953 -18.919 1.00 81.12 482 GLY A O 1
ATOM 3846 N N . LYS A 1 483 ? 36.421 0.701 -17.891 1.00 83.62 483 LYS A N 1
ATOM 3847 C CA . LYS A 1 483 ? 37.584 1.162 -18.674 1.00 83.62 483 LYS A CA 1
ATOM 3848 C C . LYS A 1 483 ? 37.682 0.559 -20.080 1.00 83.62 483 LYS A C 1
ATOM 3850 O O . LYS A 1 483 ? 38.637 0.865 -20.784 1.00 83.62 483 LYS A O 1
ATOM 3855 N N . THR A 1 484 ? 36.738 -0.283 -20.489 1.00 86.88 484 THR A N 1
ATOM 3856 C CA . THR A 1 484 ? 36.764 -0.919 -21.805 1.00 86.88 484 THR A CA 1
ATOM 3857 C C . THR A 1 484 ? 36.686 0.116 -22.932 1.00 86.88 484 THR A C 1
ATOM 3859 O O . THR A 1 484 ? 35.750 0.914 -23.007 1.00 86.88 484 THR A O 1
ATOM 3862 N N . GLU A 1 485 ? 37.658 0.075 -23.842 1.00 87.00 485 GLU A N 1
ATOM 3863 C CA . GLU A 1 485 ? 37.645 0.852 -25.080 1.00 87.00 485 GLU A CA 1
ATOM 3864 C C . GLU A 1 485 ? 37.059 0.008 -26.219 1.00 87.00 485 GLU A C 1
ATOM 3866 O O . GLU A 1 485 ? 37.481 -1.123 -26.477 1.00 87.00 485 GLU A O 1
ATOM 3871 N N . LEU A 1 486 ? 36.044 0.554 -26.891 1.00 86.44 486 LEU A N 1
ATOM 3872 C CA . LEU A 1 486 ? 35.474 -0.054 -28.091 1.00 86.44 486 LEU A CA 1
ATOM 3873 C C . LEU A 1 486 ? 36.328 0.342 -29.307 1.00 86.44 486 LEU A C 1
ATOM 3875 O O . LEU A 1 486 ? 36.689 1.518 -29.403 1.00 86.44 486 LEU A O 1
ATOM 3879 N N . PRO A 1 487 ? 36.605 -0.573 -30.258 1.00 89.31 487 PRO A N 1
ATOM 3880 C CA . PRO A 1 487 ? 37.286 -0.220 -31.499 1.00 89.31 487 PRO A CA 1
ATOM 3881 C C . PRO A 1 487 ? 36.576 0.928 -32.224 1.00 89.31 487 PRO A C 1
ATOM 3883 O O . PRO A 1 487 ? 35.345 1.015 -32.203 1.00 89.31 487 PRO A O 1
ATOM 3886 N N . SER A 1 488 ? 37.349 1.784 -32.893 1.00 78.69 488 SER A N 1
ATOM 3887 C CA . SER A 1 488 ? 36.908 3.082 -33.429 1.00 78.69 488 SER A CA 1
ATOM 3888 C C . SER A 1 488 ? 35.651 3.007 -34.302 1.00 78.69 488 SER A C 1
ATOM 3890 O O . SER A 1 488 ? 34.810 3.896 -34.244 1.00 78.69 488 SER A O 1
ATOM 3892 N N . ASN A 1 489 ? 35.501 1.927 -35.073 1.00 89.25 489 ASN A N 1
ATOM 3893 C CA . ASN A 1 489 ? 34.390 1.686 -35.996 1.00 89.25 489 ASN A CA 1
ATOM 3894 C C . ASN A 1 489 ? 33.394 0.619 -35.505 1.00 89.25 489 ASN A C 1
ATOM 3896 O O . ASN A 1 489 ? 32.422 0.327 -36.201 1.00 89.25 489 ASN A O 1
ATOM 3900 N N . PHE A 1 490 ? 33.603 0.021 -34.326 1.00 92.88 490 PHE A N 1
ATOM 3901 C CA . PHE A 1 490 ? 32.793 -1.107 -33.857 1.00 92.88 490 PHE A CA 1
ATOM 3902 C C . PHE A 1 490 ? 31.308 -0.740 -33.776 1.00 92.88 490 PHE A C 1
ATOM 3904 O O . PHE A 1 490 ? 30.456 -1.452 -34.302 1.00 92.88 490 PHE A O 1
ATOM 3911 N N . ALA A 1 491 ? 31.001 0.408 -33.165 1.00 92.38 491 ALA A N 1
ATOM 3912 C CA . ALA A 1 491 ? 29.634 0.889 -32.992 1.00 92.38 491 ALA A CA 1
ATOM 3913 C C . ALA A 1 491 ? 28.923 1.165 -34.330 1.00 92.38 491 ALA A C 1
ATOM 3915 O O . ALA A 1 491 ? 27.743 0.843 -34.487 1.00 92.38 491 ALA A O 1
ATOM 3916 N N . GLU A 1 492 ? 29.641 1.721 -35.305 1.00 94.25 492 GLU A N 1
ATOM 3917 C CA . GLU A 1 492 ? 29.128 2.000 -36.650 1.00 94.25 492 GLU A CA 1
ATOM 3918 C C . GLU A 1 492 ? 28.855 0.693 -37.407 1.00 94.25 492 GLU A C 1
ATOM 3920 O O . GLU A 1 492 ? 27.783 0.496 -37.982 1.00 94.25 492 GLU A O 1
ATOM 3925 N N . GLU A 1 493 ? 29.787 -0.261 -37.349 1.00 93.69 493 GLU A N 1
ATOM 3926 C CA . GLU A 1 493 ? 29.636 -1.555 -38.010 1.00 93.69 493 GLU A CA 1
ATOM 3927 C C . GLU A 1 493 ? 28.444 -2.347 -37.470 1.00 93.69 493 GLU A C 1
ATOM 3929 O O . GLU A 1 493 ? 27.591 -2.768 -38.255 1.00 93.69 493 GLU A O 1
ATOM 3934 N N . VAL A 1 494 ? 28.349 -2.526 -36.147 1.00 94.31 494 VAL A N 1
ATOM 3935 C CA . VAL A 1 494 ? 27.300 -3.370 -35.551 1.00 94.31 494 VAL A CA 1
ATOM 3936 C C . VAL A 1 494 ? 25.916 -2.722 -35.612 1.00 94.31 494 VAL A C 1
ATOM 3938 O O . VAL A 1 494 ? 24.918 -3.438 -35.679 1.00 94.31 494 VAL A O 1
ATOM 3941 N N . SER A 1 495 ? 25.835 -1.387 -35.646 1.00 94.50 495 SER A N 1
ATOM 3942 C CA . SER A 1 495 ? 24.567 -0.657 -35.799 1.00 94.50 495 SER A CA 1
ATOM 3943 C C . SER A 1 495 ? 24.094 -0.532 -37.249 1.00 94.50 495 SER A C 1
ATOM 3945 O O . SER A 1 495 ? 22.964 -0.110 -37.476 1.00 94.50 495 SER A O 1
ATOM 3947 N N . THR A 1 496 ? 24.899 -0.914 -38.245 1.00 94.62 496 THR A N 1
ATOM 3948 C CA . THR A 1 496 ? 24.473 -0.897 -39.651 1.00 94.62 496 THR A CA 1
ATOM 3949 C C . THR A 1 496 ? 23.520 -2.060 -39.935 1.00 94.62 496 THR A C 1
ATOM 3951 O O . THR A 1 496 ? 23.873 -3.225 -39.744 1.00 94.62 496 THR A O 1
ATOM 3954 N N . ILE A 1 497 ? 22.314 -1.768 -40.433 1.00 92.50 497 ILE A N 1
ATOM 3955 C CA . ILE A 1 497 ? 21.355 -2.807 -40.830 1.00 92.50 497 ILE A CA 1
ATOM 3956 C C . ILE A 1 497 ? 21.936 -3.699 -41.943 1.00 92.50 497 ILE A C 1
ATOM 3958 O O . ILE A 1 497 ? 22.539 -3.210 -42.896 1.00 92.50 497 ILE A O 1
ATOM 3962 N N . GLY A 1 498 ? 21.767 -5.018 -41.817 1.00 88.06 498 GLY A N 1
ATOM 3963 C CA . GLY A 1 498 ? 22.225 -5.999 -42.810 1.00 88.06 498 GLY A CA 1
ATOM 3964 C C . GLY A 1 498 ? 23.695 -6.424 -42.697 1.00 88.06 498 GLY A C 1
ATOM 3965 O O . GLY A 1 498 ? 24.076 -7.399 -43.341 1.00 88.06 498 GLY A O 1
ATOM 3966 N N . LYS A 1 499 ? 24.517 -5.767 -41.863 1.00 90.88 499 LYS A N 1
ATOM 3967 C CA . LYS A 1 499 ? 25.866 -6.266 -41.544 1.00 90.88 499 LYS A CA 1
ATOM 3968 C C . LYS A 1 499 ? 25.802 -7.380 -40.484 1.00 90.88 499 LYS A C 1
ATOM 3970 O O . LYS A 1 499 ? 25.039 -7.232 -39.527 1.00 90.88 499 LYS A O 1
ATOM 3975 N N . PRO A 1 500 ? 26.602 -8.459 -40.598 1.00 88.88 500 PRO A N 1
ATOM 3976 C CA . PRO A 1 500 ? 26.685 -9.492 -39.566 1.00 88.88 500 PRO A CA 1
ATOM 3977 C C . PRO A 1 500 ? 27.145 -8.932 -38.218 1.00 88.88 500 PRO A C 1
ATOM 3979 O O . PRO A 1 500 ? 28.015 -8.059 -38.163 1.00 88.88 500 PRO A O 1
ATOM 3982 N N . LEU A 1 501 ? 26.594 -9.463 -37.128 1.00 91.62 501 LEU A N 1
ATOM 3983 C CA . LEU A 1 501 ? 27.005 -9.079 -35.781 1.00 91.62 501 LEU A CA 1
ATOM 3984 C C . LEU A 1 501 ? 28.360 -9.689 -35.431 1.00 91.62 501 LEU A C 1
ATOM 3986 O O . LEU A 1 501 ? 28.504 -10.909 -35.366 1.00 91.62 501 LEU A O 1
ATOM 3990 N N . LYS A 1 502 ? 29.338 -8.828 -35.156 1.00 89.94 502 LYS A N 1
ATOM 3991 C CA . LYS A 1 502 ? 30.618 -9.220 -34.563 1.00 89.94 502 LYS A CA 1
ATOM 3992 C C . LYS A 1 502 ? 30.513 -9.131 -33.042 1.00 89.94 502 LYS A C 1
ATOM 3994 O O . LYS A 1 502 ? 29.984 -8.143 -32.529 1.00 89.94 502 LYS A O 1
ATOM 3999 N N . ASN A 1 503 ? 30.994 -10.152 -32.336 1.00 92.00 503 ASN A N 1
ATOM 4000 C CA . ASN A 1 503 ? 31.190 -10.069 -30.887 1.00 92.00 503 ASN A CA 1
ATOM 4001 C C . ASN A 1 503 ? 32.287 -9.041 -30.575 1.00 92.00 503 ASN A C 1
ATOM 4003 O O . ASN A 1 503 ? 33.125 -8.754 -31.431 1.00 92.00 503 ASN A O 1
ATOM 4007 N N . TYR A 1 504 ? 32.259 -8.479 -29.369 1.00 90.25 504 TYR A N 1
ATOM 4008 C CA . TYR A 1 504 ? 33.327 -7.598 -28.899 1.00 90.25 504 TYR A CA 1
ATOM 4009 C C . TYR A 1 504 ? 34.613 -8.396 -28.643 1.00 90.25 504 TYR A C 1
ATOM 4011 O O . TYR A 1 504 ? 35.673 -8.033 -29.145 1.00 90.25 504 TYR A O 1
ATOM 4019 N N . ASP A 1 505 ? 34.489 -9.510 -27.919 1.00 89.25 505 ASP A N 1
ATOM 4020 C CA . ASP A 1 505 ? 35.542 -10.497 -27.684 1.00 89.25 505 ASP A CA 1
ATOM 4021 C C . ASP A 1 505 ? 34.925 -11.895 -27.450 1.00 89.25 505 ASP A C 1
ATOM 4023 O O . ASP A 1 505 ? 33.703 -12.073 -27.537 1.00 89.25 505 ASP A O 1
ATOM 4027 N N . ASP A 1 506 ? 35.765 -12.894 -27.170 1.00 89.44 506 ASP A N 1
ATOM 4028 C CA . ASP A 1 506 ? 35.337 -14.282 -26.953 1.00 89.44 506 ASP A CA 1
ATOM 4029 C C . ASP A 1 506 ? 34.817 -14.562 -25.532 1.00 89.44 506 ASP A C 1
ATOM 4031 O O . ASP A 1 506 ? 34.341 -15.666 -25.252 1.00 89.44 506 ASP A O 1
ATOM 4035 N N . SER A 1 507 ? 34.875 -13.588 -24.619 1.00 86.56 507 SER A N 1
ATOM 4036 C CA . SER A 1 507 ? 34.365 -13.750 -23.260 1.00 86.56 507 SER A CA 1
ATOM 4037 C C . SER A 1 507 ? 32.831 -13.822 -23.245 1.00 86.56 507 SER A C 1
ATOM 4039 O O . SER A 1 507 ? 32.164 -13.198 -24.073 1.00 86.56 507 SER A O 1
ATOM 4041 N N . PRO A 1 508 ? 32.214 -14.502 -22.260 1.00 85.00 508 PRO A N 1
ATOM 4042 C CA . PRO A 1 508 ? 30.755 -14.589 -22.177 1.00 85.00 508 PRO A CA 1
ATOM 4043 C C . PRO A 1 508 ? 30.027 -13.233 -22.119 1.00 85.00 508 PRO A C 1
ATOM 4045 O O . PRO A 1 508 ? 28.883 -13.147 -22.558 1.00 85.00 508 PRO A O 1
ATOM 4048 N N . VAL A 1 509 ? 30.667 -12.179 -21.592 1.00 84.75 509 VAL A N 1
ATOM 4049 C CA . VAL A 1 509 ? 30.110 -10.811 -21.562 1.00 84.75 509 VAL A CA 1
ATOM 4050 C C . VAL A 1 509 ? 30.393 -10.013 -22.836 1.00 84.75 509 VAL A C 1
ATOM 4052 O O . VAL A 1 509 ? 29.651 -9.077 -23.122 1.00 84.75 509 VAL A O 1
ATOM 4055 N N . GLY A 1 510 ? 31.421 -10.373 -23.610 1.00 89.06 510 GLY A N 1
ATOM 4056 C CA . GLY A 1 510 ? 31.751 -9.768 -24.905 1.00 89.06 510 GLY A CA 1
ATOM 4057 C C . GLY A 1 510 ? 30.955 -10.332 -26.083 1.00 89.06 510 GLY A C 1
ATOM 4058 O O . GLY A 1 510 ? 30.978 -9.757 -27.174 1.00 89.06 510 GLY A O 1
ATOM 4059 N N . GLN A 1 511 ? 30.209 -11.418 -25.871 1.00 91.31 511 GLN A N 1
ATOM 4060 C CA . GLN A 1 511 ? 29.345 -12.029 -26.876 1.00 91.31 511 GLN A CA 1
ATOM 4061 C C . GLN A 1 511 ? 27.917 -11.477 -26.844 1.00 91.31 511 GLN A C 1
ATOM 4063 O O . GLN A 1 511 ? 27.336 -11.233 -25.779 1.00 91.31 511 GLN A O 1
ATOM 4068 N N . TRP A 1 512 ? 27.315 -11.349 -28.031 1.00 90.38 512 TRP A N 1
ATOM 4069 C CA . TRP A 1 512 ? 25.906 -10.991 -28.151 1.00 90.38 512 TRP A CA 1
ATOM 4070 C C . TRP A 1 512 ? 25.016 -12.084 -27.573 1.00 90.38 512 TRP A C 1
ATOM 4072 O O . TRP A 1 512 ? 24.946 -13.196 -28.098 1.00 90.38 512 TRP A O 1
ATOM 4082 N N . HIS A 1 513 ? 24.247 -11.742 -26.551 1.00 85.00 513 HIS A N 1
ATOM 4083 C CA . HIS A 1 513 ? 23.265 -12.639 -25.963 1.00 85.00 513 HIS A CA 1
ATOM 4084 C C . HIS A 1 513 ? 21.870 -12.022 -26.002 1.00 85.00 513 HIS A C 1
ATOM 4086 O O . HIS A 1 513 ? 21.684 -10.806 -26.061 1.00 85.00 513 HIS A O 1
ATOM 4092 N N . ILE A 1 514 ? 20.868 -12.898 -26.001 1.00 78.75 514 ILE A N 1
ATOM 4093 C CA . ILE A 1 514 ? 19.470 -12.497 -25.872 1.00 78.75 514 ILE A CA 1
ATOM 4094 C C . ILE A 1 514 ? 19.194 -12.267 -24.393 1.00 78.75 514 ILE A C 1
ATOM 4096 O O . ILE A 1 514 ? 19.548 -13.102 -23.553 1.00 78.75 514 ILE A O 1
ATOM 4100 N N . MET A 1 515 ? 18.515 -11.170 -24.082 1.00 68.81 515 MET A N 1
ATOM 4101 C CA . MET A 1 515 ? 17.990 -10.961 -22.744 1.00 68.81 515 MET A CA 1
ATOM 4102 C C . MET A 1 515 ? 17.016 -12.084 -22.377 1.00 68.81 515 MET A C 1
ATOM 4104 O O . MET A 1 515 ? 15.995 -12.277 -23.031 1.00 68.81 515 MET A O 1
ATOM 4108 N N . LYS A 1 516 ? 17.288 -12.807 -21.289 1.00 55.56 516 LYS A N 1
ATOM 4109 C CA . LYS A 1 516 ? 16.278 -13.642 -20.625 1.00 55.56 516 LYS A CA 1
ATOM 4110 C C . LYS A 1 516 ? 15.828 -12.918 -19.366 1.00 55.56 516 LYS A C 1
ATOM 4112 O O . LYS A 1 516 ? 16.325 -13.214 -18.283 1.00 55.56 516 LYS A O 1
ATOM 4117 N N . HIS A 1 517 ? 14.935 -11.941 -19.503 1.00 53.94 517 HIS A N 1
ATOM 4118 C CA . HIS A 1 517 ? 14.398 -11.253 -18.331 1.00 53.94 517 HIS A CA 1
ATOM 4119 C C . HIS A 1 517 ? 13.308 -12.113 -17.667 1.00 53.94 517 HIS A C 1
ATOM 4121 O O . HIS A 1 517 ? 12.403 -12.579 -18.358 1.00 53.94 517 HIS A O 1
ATOM 4127 N N . PRO A 1 518 ? 13.328 -12.293 -16.336 1.00 40.91 518 PRO A N 1
ATOM 4128 C CA . PRO A 1 518 ? 12.211 -12.878 -15.589 1.00 40.91 518 PRO A CA 1
ATOM 4129 C C . PRO A 1 518 ? 11.073 -11.878 -15.267 1.00 40.91 518 PRO A C 1
ATOM 4131 O O . PRO A 1 518 ? 10.251 -12.168 -14.410 1.00 40.91 518 PRO A O 1
ATOM 4134 N N . GLY A 1 519 ? 11.015 -10.698 -15.903 1.00 48.25 519 GLY A N 1
ATOM 4135 C CA . GLY A 1 519 ? 10.203 -9.554 -15.457 1.00 48.25 519 GLY A CA 1
ATOM 4136 C C . GLY A 1 519 ? 9.541 -8.810 -16.619 1.00 48.25 519 GLY A C 1
ATOM 4137 O O . GLY A 1 519 ? 10.109 -8.683 -17.700 1.00 48.25 519 GLY A O 1
ATOM 4138 N N . HIS A 1 520 ? 8.306 -8.362 -16.407 1.00 50.69 520 HIS A N 1
ATOM 4139 C CA . HIS A 1 520 ? 7.340 -8.055 -17.468 1.00 50.69 520 HIS A CA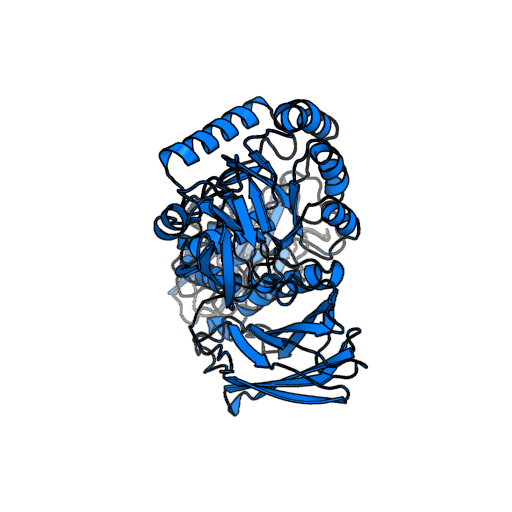 1
ATOM 4140 C C . HIS A 1 520 ? 7.283 -6.571 -17.907 1.00 50.69 520 HIS A C 1
ATOM 4142 O O . HIS A 1 520 ? 6.289 -6.149 -18.500 1.00 50.69 520 HIS A O 1
ATOM 4148 N N . GLY A 1 521 ? 8.328 -5.766 -17.675 1.00 56.28 521 GLY A N 1
ATOM 4149 C CA . GLY A 1 521 ? 8.404 -4.392 -18.203 1.00 56.28 521 GLY A CA 1
ATOM 4150 C C . GLY A 1 521 ? 8.518 -4.370 -19.734 1.00 56.28 521 GLY A C 1
ATOM 4151 O O . GLY A 1 521 ? 9.294 -5.139 -20.278 1.00 56.28 521 GLY A O 1
ATOM 4152 N N . VAL A 1 522 ? 7.775 -3.540 -20.468 1.00 59.19 522 VAL A N 1
ATOM 4153 C CA . VAL A 1 522 ? 7.793 -3.513 -21.954 1.00 59.19 522 VAL A CA 1
ATOM 4154 C C . VAL A 1 522 ? 9.109 -2.960 -22.506 1.00 59.19 522 VAL A C 1
ATOM 4156 O O . VAL A 1 522 ? 9.533 -3.328 -23.600 1.00 59.19 522 VAL A O 1
ATOM 4159 N N . LEU A 1 523 ? 9.745 -2.060 -21.749 1.00 65.62 523 LEU A N 1
ATOM 4160 C CA . LEU A 1 523 ? 10.927 -1.304 -22.184 1.00 65.62 523 LEU A CA 1
ATOM 4161 C C . LEU A 1 523 ? 12.197 -1.629 -21.398 1.00 65.62 523 LEU A C 1
ATOM 4163 O O . LEU A 1 523 ? 13.283 -1.272 -21.848 1.00 65.62 523 LEU A O 1
ATOM 4167 N N . GLY A 1 524 ? 12.051 -2.227 -20.211 1.00 70.00 524 GLY A N 1
ATOM 4168 C CA . GLY A 1 524 ? 13.150 -2.441 -19.275 1.00 70.00 524 GLY A CA 1
ATOM 4169 C C . GLY A 1 524 ? 14.205 -3.368 -19.864 1.00 70.00 524 GLY A C 1
ATOM 4170 O O . GLY A 1 524 ? 13.883 -4.462 -20.327 1.00 70.00 524 GLY A O 1
ATOM 4171 N N . VAL A 1 525 ? 15.456 -2.916 -19.844 1.00 67.81 525 VAL A N 1
ATOM 4172 C CA . VAL A 1 525 ? 16.614 -3.677 -20.287 1.00 67.81 525 VAL A CA 1
ATOM 4173 C C . VAL A 1 525 ? 17.697 -3.685 -19.206 1.00 67.81 525 VAL A C 1
ATOM 4175 O O . VAL A 1 525 ? 18.099 -2.629 -18.724 1.00 67.81 525 VAL A O 1
ATOM 4178 N N . HIS A 1 526 ? 18.171 -4.881 -18.844 1.00 71.12 526 HIS A N 1
ATOM 4179 C CA . HIS A 1 526 ? 19.242 -5.095 -17.867 1.00 71.12 526 HIS A CA 1
ATOM 4180 C C . HIS A 1 526 ? 20.371 -5.904 -18.521 1.00 71.12 526 HIS A C 1
ATOM 4182 O O . HIS A 1 526 ? 20.090 -6.937 -19.139 1.00 71.12 526 HIS A O 1
ATOM 4188 N N . PRO A 1 527 ? 21.653 -5.537 -18.351 1.00 65.69 527 PRO A N 1
ATOM 4189 C CA . PRO A 1 527 ? 22.747 -6.231 -19.024 1.00 65.69 527 PRO A CA 1
ATOM 4190 C C . PRO A 1 527 ? 23.173 -7.528 -18.314 1.00 65.69 527 PRO A C 1
ATOM 4192 O O . PRO A 1 527 ? 24.322 -7.931 -18.413 1.00 65.69 527 PRO A O 1
ATOM 4195 N N . TYR A 1 528 ? 22.299 -8.173 -17.528 1.00 67.19 528 TYR A N 1
ATOM 4196 C CA . TYR A 1 528 ? 22.711 -9.322 -16.713 1.00 67.19 528 TYR A CA 1
ATOM 4197 C C . TYR A 1 528 ? 22.758 -10.603 -17.543 1.00 67.19 528 TYR A C 1
ATOM 4199 O O . TYR A 1 528 ? 21.752 -11.036 -18.108 1.00 67.19 528 TYR A O 1
ATOM 4207 N N . VAL A 1 529 ? 23.912 -11.266 -17.516 1.00 61.44 529 VAL A N 1
ATOM 4208 C CA . VAL A 1 529 ? 24.107 -12.590 -18.106 1.00 61.44 529 VAL A CA 1
ATOM 4209 C C . VAL A 1 529 ? 24.000 -13.651 -17.015 1.00 61.44 529 VAL A C 1
ATOM 4211 O O . VAL A 1 529 ? 24.738 -13.644 -16.027 1.00 61.44 529 VAL A O 1
ATOM 4214 N N . LYS A 1 530 ? 23.081 -14.603 -17.196 1.00 58.84 530 LYS A N 1
ATOM 4215 C CA . LYS A 1 530 ? 22.859 -15.701 -16.246 1.00 58.84 530 LYS A CA 1
ATOM 4216 C C . LYS A 1 530 ? 24.155 -16.489 -16.006 1.00 58.84 530 LYS A C 1
ATOM 4218 O O . LYS A 1 530 ? 24.728 -17.027 -16.945 1.00 58.84 530 LYS A O 1
ATOM 4223 N N . GLY A 1 531 ? 24.554 -16.620 -14.740 1.00 54.62 531 GLY A N 1
ATOM 4224 C CA . GLY A 1 531 ? 25.725 -17.407 -14.326 1.00 54.62 531 GLY A CA 1
ATOM 4225 C C . GLY A 1 531 ? 27.001 -16.591 -14.109 1.00 54.62 531 GLY A C 1
ATOM 4226 O O . GLY A 1 531 ? 27.960 -17.120 -13.551 1.00 54.62 531 GLY A O 1
ATOM 4227 N N . LEU A 1 532 ? 27.007 -15.304 -14.462 1.00 55.91 532 LEU A N 1
ATOM 4228 C CA . LEU A 1 532 ? 28.095 -14.396 -14.110 1.00 55.91 532 LEU A CA 1
ATOM 4229 C C . LEU A 1 532 ? 27.865 -13.808 -12.709 1.00 55.91 532 LEU A C 1
ATOM 4231 O O . LEU A 1 532 ? 26.764 -13.363 -12.366 1.00 55.91 532 LEU A O 1
ATOM 4235 N N . LYS A 1 533 ? 28.908 -13.851 -11.867 1.00 52.22 533 LYS A N 1
ATOM 4236 C CA . LYS A 1 533 ? 28.912 -13.174 -10.560 1.00 52.22 533 LYS A CA 1
ATOM 4237 C C . LYS A 1 533 ? 28.776 -11.667 -10.793 1.00 52.22 533 LYS A C 1
ATOM 4239 O O . LYS A 1 533 ? 29.327 -11.145 -11.755 1.00 52.22 533 LYS A O 1
ATOM 4244 N N . SER A 1 534 ? 28.054 -10.980 -9.909 1.00 54.88 534 SER A N 1
ATOM 4245 C CA . SER A 1 534 ? 27.978 -9.515 -9.893 1.00 54.88 534 SER A CA 1
ATOM 4246 C C . SER A 1 534 ? 29.386 -8.917 -9.965 1.00 54.88 534 SER A C 1
ATOM 4248 O O . SER A 1 534 ? 30.238 -9.268 -9.141 1.00 54.88 534 SER A O 1
ATOM 4250 N N . TYR A 1 535 ? 29.632 -8.041 -10.938 1.00 54.00 535 TYR A N 1
ATOM 4251 C CA . TYR A 1 535 ? 30.896 -7.320 -11.029 1.00 54.00 535 TYR A CA 1
ATOM 4252 C C . TYR A 1 535 ? 31.024 -6.408 -9.807 1.00 54.00 535 TYR A C 1
ATOM 4254 O O . TYR A 1 535 ? 30.089 -5.712 -9.456 1.00 54.00 535 TYR A O 1
ATOM 4262 N N . LYS A 1 536 ? 32.167 -6.426 -9.120 1.00 54.84 536 LYS A N 1
ATOM 4263 C CA . LYS A 1 536 ? 32.433 -5.513 -7.993 1.00 54.84 536 LYS A CA 1
ATOM 4264 C C . LYS A 1 536 ? 32.948 -4.141 -8.457 1.00 54.84 536 LYS A C 1
ATOM 4266 O O . LYS A 1 536 ? 33.478 -3.398 -7.641 1.00 54.84 536 LYS A O 1
ATOM 4271 N N . GLU A 1 537 ? 32.879 -3.845 -9.753 1.00 58.66 537 GLU A N 1
ATOM 4272 C CA . GLU A 1 537 ? 33.404 -2.598 -10.309 1.00 58.66 537 GLU A CA 1
ATOM 4273 C C . GLU A 1 537 ? 32.384 -1.460 -10.210 1.00 58.66 537 GLU A C 1
ATOM 4275 O O . GLU A 1 537 ? 31.192 -1.646 -10.462 1.00 58.66 537 GLU A O 1
ATOM 4280 N N . ASP A 1 538 ? 32.887 -0.270 -9.880 1.00 64.94 538 ASP A N 1
ATOM 4281 C CA . ASP A 1 538 ? 32.095 0.951 -9.712 1.00 64.94 538 ASP A CA 1
ATOM 4282 C C . ASP A 1 538 ? 31.612 1.560 -11.040 1.00 64.94 538 ASP A C 1
ATOM 4284 O O . ASP A 1 538 ? 30.766 2.446 -11.015 1.00 64.94 538 ASP A O 1
ATOM 4288 N N . ASP A 1 539 ? 32.119 1.113 -12.195 1.00 80.44 539 ASP A N 1
ATOM 4289 C CA . ASP A 1 539 ? 31.706 1.569 -13.531 1.00 80.44 539 ASP A CA 1
ATOM 4290 C C . ASP A 1 539 ? 31.760 0.402 -14.523 1.00 80.44 539 ASP A C 1
ATOM 4292 O O . ASP A 1 539 ? 32.720 -0.368 -14.516 1.00 80.44 539 ASP A O 1
ATOM 4296 N N . ILE A 1 540 ? 30.744 0.271 -15.376 1.00 84.19 540 ILE A N 1
ATOM 4297 C CA . ILE A 1 540 ? 30.647 -0.762 -16.413 1.00 84.19 540 ILE A CA 1
ATOM 4298 C C . ILE A 1 540 ? 30.082 -0.194 -17.719 1.00 84.19 540 ILE A C 1
ATOM 4300 O O . ILE A 1 540 ? 29.419 0.842 -17.739 1.00 84.19 540 ILE A O 1
ATOM 4304 N N . ILE A 1 541 ? 30.332 -0.895 -18.826 1.00 87.38 541 ILE A N 1
ATOM 4305 C CA . ILE A 1 541 ? 29.809 -0.584 -20.161 1.00 87.38 541 ILE A CA 1
ATOM 4306 C C . ILE A 1 541 ? 28.844 -1.686 -20.607 1.00 87.38 541 ILE A C 1
ATOM 4308 O O . ILE A 1 541 ? 29.073 -2.878 -20.393 1.00 87.38 541 ILE A O 1
ATOM 4312 N N . SER A 1 542 ? 27.732 -1.309 -21.236 1.00 87.38 542 SER A N 1
ATOM 4313 C CA . SER A 1 542 ? 26.805 -2.252 -21.870 1.00 87.38 542 SER A CA 1
ATOM 4314 C C . SER A 1 542 ? 26.249 -1.705 -23.173 1.00 87.38 542 SER A C 1
ATOM 4316 O O . SER A 1 542 ? 25.991 -0.507 -23.312 1.00 87.38 542 SER A O 1
ATOM 4318 N N . LEU A 1 543 ? 26.088 -2.601 -24.138 1.00 90.50 543 LEU A N 1
ATOM 4319 C CA . LEU A 1 543 ? 25.639 -2.304 -25.486 1.00 90.50 543 LEU A CA 1
ATOM 4320 C C . LEU A 1 543 ? 24.306 -3.003 -25.717 1.00 90.50 543 LEU A C 1
ATOM 4322 O O . LEU A 1 543 ? 24.216 -4.210 -25.531 1.00 90.50 543 LEU A O 1
ATOM 4326 N N . TYR A 1 544 ? 23.301 -2.261 -26.167 1.00 89.44 544 TYR A N 1
ATOM 4327 C CA . TYR A 1 544 ? 21.969 -2.775 -26.472 1.00 89.44 544 TYR A CA 1
ATOM 4328 C C . TYR A 1 544 ? 21.675 -2.550 -27.944 1.00 89.44 544 TYR A C 1
ATOM 4330 O O . TYR A 1 544 ? 21.744 -1.418 -28.421 1.00 89.44 544 TYR A O 1
ATOM 4338 N N . LEU A 1 545 ? 21.337 -3.613 -28.659 1.00 92.12 545 LEU A N 1
ATOM 4339 C CA . LEU A 1 545 ? 21.101 -3.580 -30.092 1.00 92.12 545 LEU A CA 1
ATOM 4340 C C . LEU A 1 545 ? 19.678 -4.024 -30.407 1.00 92.12 545 LEU A C 1
ATOM 4342 O O . LEU A 1 545 ? 19.241 -5.080 -29.952 1.00 92.12 545 LEU A O 1
ATOM 4346 N N . LEU A 1 546 ? 18.980 -3.235 -31.217 1.00 91.50 546 LEU A N 1
ATOM 4347 C CA . LEU A 1 546 ? 17.585 -3.452 -31.583 1.00 91.50 546 LEU A CA 1
ATOM 4348 C C . LEU A 1 546 ? 17.392 -3.207 -33.082 1.00 91.50 546 LEU A C 1
ATOM 4350 O O . LEU A 1 546 ? 17.925 -2.239 -33.626 1.00 91.50 546 LEU A O 1
ATOM 4354 N N . GLU A 1 547 ? 16.606 -4.053 -33.747 1.00 93.25 547 GLU A N 1
ATOM 4355 C CA . GLU A 1 547 ? 16.100 -3.767 -35.092 1.00 93.25 547 GLU A CA 1
ATOM 4356 C C . GLU A 1 547 ? 14.624 -3.401 -35.031 1.00 93.25 547 GLU A C 1
ATOM 4358 O O . GLU A 1 547 ? 13.859 -4.081 -34.349 1.00 93.25 547 GLU A O 1
ATOM 4363 N N . PHE A 1 548 ? 14.226 -2.363 -35.766 1.00 92.69 548 PHE A N 1
ATOM 4364 C CA . PHE A 1 548 ? 12.841 -1.902 -35.852 1.00 92.69 548 PHE A CA 1
ATOM 4365 C C . PHE A 1 548 ? 12.439 -1.574 -37.292 1.00 92.69 548 PHE A C 1
ATOM 4367 O O . PHE A 1 548 ? 13.274 -1.184 -38.109 1.00 92.69 548 PHE A O 1
ATOM 4374 N N . GLU A 1 549 ? 11.157 -1.720 -37.601 1.00 92.38 549 GLU A N 1
ATOM 4375 C CA . GLU A 1 549 ? 10.581 -1.429 -38.909 1.00 92.38 549 GLU A CA 1
ATOM 4376 C C . GLU A 1 549 ? 9.855 -0.083 -38.891 1.00 92.38 549 GLU A C 1
ATOM 4378 O O . GLU A 1 549 ? 8.922 0.135 -38.115 1.00 92.38 549 GLU A O 1
ATOM 4383 N N . ALA A 1 550 ? 10.283 0.831 -39.759 1.00 91.31 550 ALA A N 1
ATOM 4384 C CA . ALA A 1 550 ? 9.575 2.073 -40.022 1.00 91.31 550 ALA A CA 1
ATOM 4385 C C . ALA A 1 550 ? 8.703 1.895 -41.280 1.00 91.31 550 ALA A C 1
ATOM 4387 O O . ALA A 1 550 ? 9.236 1.534 -42.331 1.00 91.31 550 ALA A O 1
ATOM 4388 N N . PRO A 1 551 ? 7.384 2.166 -41.213 1.00 85.12 551 PRO A N 1
ATOM 4389 C CA . PRO A 1 551 ? 6.462 1.927 -42.332 1.00 85.12 551 PRO A CA 1
ATOM 4390 C C . PRO A 1 551 ? 6.701 2.857 -43.532 1.00 85.12 551 PRO A C 1
ATOM 4392 O O . PRO A 1 551 ? 6.243 2.585 -44.637 1.00 85.12 551 PRO A O 1
ATOM 4395 N N . SER A 1 552 ? 7.396 3.971 -43.307 1.00 88.19 552 SER A N 1
ATOM 4396 C CA . SER A 1 552 ? 7.846 4.910 -44.326 1.00 88.19 552 SER A CA 1
ATOM 4397 C C . SER A 1 552 ? 9.135 5.576 -43.854 1.00 88.19 552 SER A C 1
ATOM 4399 O O . SER A 1 552 ? 9.382 5.678 -42.650 1.00 88.19 552 SER A O 1
ATOM 4401 N N . ALA A 1 553 ? 9.945 6.088 -44.785 1.00 88.38 553 ALA A N 1
ATOM 4402 C CA . ALA A 1 553 ? 11.042 6.978 -44.413 1.00 88.38 553 ALA A CA 1
ATOM 4403 C C . ALA A 1 553 ? 10.458 8.223 -43.731 1.00 88.38 553 ALA A C 1
ATOM 4405 O O . ALA A 1 553 ? 9.516 8.831 -44.242 1.00 88.38 553 ALA A O 1
ATOM 4406 N N . GLY A 1 554 ? 10.969 8.586 -42.557 1.00 89.31 554 GLY A N 1
ATOM 4407 C CA . GLY A 1 554 ? 10.307 9.601 -41.746 1.00 89.31 554 GLY A CA 1
ATOM 4408 C C . GLY A 1 554 ? 10.919 9.803 -40.371 1.00 89.31 554 GLY A C 1
ATOM 4409 O O . GLY A 1 554 ? 11.826 9.082 -39.951 1.00 89.31 554 GLY A O 1
ATOM 4410 N N . LYS A 1 555 ? 10.390 10.804 -39.667 1.00 91.31 555 LYS A N 1
ATOM 4411 C CA . LYS A 1 555 ? 10.747 11.072 -38.276 1.00 91.31 555 LYS A CA 1
ATOM 4412 C C . LYS A 1 555 ? 10.182 9.979 -37.375 1.00 91.31 555 LYS A C 1
ATOM 4414 O O . LYS A 1 555 ? 8.989 9.688 -37.425 1.00 91.31 555 LYS A O 1
ATOM 4419 N N . VAL A 1 556 ? 11.036 9.428 -36.526 1.00 92.31 556 VAL A N 1
ATOM 4420 C CA . VAL A 1 556 ? 10.674 8.532 -35.422 1.00 92.31 556 VAL A CA 1
ATOM 4421 C C . VAL A 1 556 ? 11.348 9.033 -34.147 1.00 92.31 556 VAL A C 1
ATOM 4423 O O . VAL A 1 556 ? 12.275 9.839 -34.206 1.00 92.31 556 VAL A O 1
ATOM 4426 N N . ASN A 1 557 ? 10.904 8.562 -32.988 1.00 90.25 557 ASN A N 1
ATOM 4427 C CA . ASN A 1 557 ? 11.505 8.903 -31.706 1.00 90.25 557 ASN A CA 1
ATOM 4428 C C . ASN A 1 557 ? 12.155 7.679 -31.076 1.00 90.25 557 ASN A C 1
ATOM 4430 O O . ASN A 1 557 ? 11.502 6.655 -30.865 1.00 90.25 557 ASN A O 1
ATOM 4434 N N . ILE A 1 558 ? 13.426 7.823 -30.719 1.00 89.88 558 ILE A N 1
ATOM 4435 C CA . ILE A 1 558 ? 14.144 6.891 -29.860 1.00 89.88 558 ILE A CA 1
ATOM 4436 C C . ILE A 1 558 ? 13.952 7.339 -28.410 1.00 89.88 558 ILE A C 1
ATOM 4438 O O . ILE A 1 558 ? 14.238 8.482 -28.061 1.00 89.88 558 ILE A O 1
ATOM 4442 N N . PHE A 1 559 ? 13.486 6.437 -27.556 1.00 85.06 559 PHE A N 1
ATOM 4443 C CA . PHE A 1 559 ? 13.425 6.643 -26.116 1.00 85.06 559 PHE A CA 1
ATOM 4444 C C . PHE A 1 559 ? 14.626 5.996 -25.429 1.00 85.06 559 PHE A C 1
ATOM 4446 O O . PHE A 1 559 ? 14.953 4.840 -25.701 1.00 85.06 559 PHE A O 1
ATOM 4453 N N . ARG A 1 560 ? 15.235 6.736 -24.503 1.00 81.44 560 ARG A N 1
ATOM 4454 C CA . ARG A 1 560 ? 16.282 6.286 -23.586 1.00 81.44 560 ARG A CA 1
ATOM 4455 C C . ARG A 1 560 ? 16.034 6.872 -22.198 1.00 81.44 560 ARG A C 1
ATOM 4457 O O . ARG A 1 560 ? 16.110 8.077 -21.999 1.00 81.44 560 ARG A O 1
ATOM 4464 N N . TRP A 1 561 ? 15.783 6.029 -21.206 1.00 67.12 561 TRP A N 1
ATOM 4465 C CA . TRP A 1 561 ? 15.603 6.510 -19.829 1.00 67.12 561 TRP A CA 1
ATOM 4466 C C . TRP A 1 561 ? 16.910 7.024 -19.193 1.00 67.12 561 TRP A C 1
ATOM 4468 O O . TRP A 1 561 ? 16.895 7.865 -18.296 1.00 67.12 561 TRP A O 1
ATOM 4478 N N . ARG A 1 562 ? 18.065 6.580 -19.704 1.00 65.94 562 ARG A N 1
ATOM 4479 C CA . ARG A 1 562 ? 19.388 7.069 -19.300 1.00 65.94 562 ARG A CA 1
ATOM 4480 C C . ARG A 1 562 ? 19.929 8.017 -20.359 1.00 65.94 562 ARG A C 1
ATOM 4482 O O . ARG A 1 562 ? 20.404 7.591 -21.411 1.00 65.94 562 ARG A O 1
ATOM 4489 N N . ASN A 1 563 ? 19.869 9.312 -20.071 1.00 59.84 563 ASN A N 1
ATOM 4490 C CA . ASN A 1 563 ? 20.236 10.344 -21.036 1.00 59.84 563 ASN A CA 1
ATOM 4491 C C . ASN A 1 563 ? 21.740 10.353 -21.412 1.00 59.84 563 ASN A C 1
ATOM 4493 O O . ASN A 1 563 ? 22.125 11.035 -22.357 1.00 59.84 563 ASN A O 1
ATOM 4497 N N . SER A 1 564 ? 22.584 9.582 -20.716 1.00 60.75 564 SER A N 1
ATOM 4498 C CA . SER A 1 564 ? 24.018 9.410 -20.997 1.00 60.75 564 SER A CA 1
ATOM 4499 C C . SER A 1 564 ? 24.338 8.376 -22.087 1.00 60.75 564 SER A C 1
ATOM 4501 O O . SER A 1 564 ? 25.506 8.206 -22.434 1.00 60.75 564 SER A O 1
ATOM 4503 N N . ALA A 1 565 ? 23.341 7.675 -22.640 1.00 71.38 565 ALA A N 1
ATOM 4504 C CA . ALA A 1 565 ? 23.587 6.646 -23.649 1.00 71.38 565 ALA A CA 1
ATOM 4505 C C . ALA A 1 565 ? 24.071 7.249 -24.982 1.00 71.38 565 ALA A C 1
ATOM 4507 O O . ALA A 1 565 ? 23.379 8.094 -25.550 1.00 71.38 565 ALA A O 1
ATOM 4508 N N . ARG A 1 566 ? 25.192 6.784 -25.548 1.00 88.38 566 ARG A N 1
ATOM 4509 C CA . ARG A 1 566 ? 25.541 7.093 -26.951 1.00 88.38 566 ARG A CA 1
ATOM 4510 C C . ARG A 1 566 ? 24.654 6.262 -27.875 1.00 88.38 566 ARG A C 1
ATOM 4512 O O . ARG A 1 566 ? 24.493 5.067 -27.638 1.00 88.38 566 ARG A O 1
ATOM 4519 N N . ILE A 1 567 ? 24.092 6.884 -28.910 1.00 91.94 567 ILE A N 1
ATOM 4520 C CA . ILE A 1 567 ? 23.177 6.227 -29.850 1.00 91.94 567 ILE A CA 1
ATOM 4521 C C . ILE A 1 567 ? 23.819 6.184 -31.233 1.00 91.94 567 ILE A C 1
ATOM 4523 O O . ILE A 1 567 ? 24.346 7.193 -31.700 1.00 91.94 567 ILE A O 1
ATOM 4527 N N . PHE A 1 568 ? 23.729 5.033 -31.892 1.00 94.56 568 PHE A N 1
ATOM 4528 C CA . PHE A 1 568 ? 24.021 4.891 -33.314 1.00 94.56 568 PHE A CA 1
ATOM 4529 C C . PHE A 1 568 ? 22.804 4.314 -34.028 1.00 94.56 568 PHE A C 1
ATOM 4531 O O . PHE A 1 568 ? 22.200 3.361 -33.536 1.00 94.56 568 PHE A O 1
ATOM 4538 N N . LEU A 1 569 ? 22.446 4.873 -35.179 1.00 95.81 569 LEU A N 1
ATOM 4539 C CA . LEU A 1 569 ? 21.341 4.418 -36.016 1.00 95.81 569 LEU A CA 1
ATOM 4540 C C . LEU A 1 569 ? 21.874 4.148 -37.421 1.00 95.81 569 LEU A C 1
ATOM 4542 O O . LEU A 1 569 ? 22.367 5.054 -38.081 1.00 95.81 569 LEU A O 1
ATOM 4546 N N . ASN A 1 570 ? 21.753 2.908 -37.891 1.00 95.56 570 ASN A N 1
ATOM 4547 C CA . ASN A 1 570 ? 22.191 2.491 -39.225 1.00 95.56 570 ASN A CA 1
ATOM 4548 C C . ASN A 1 570 ? 23.652 2.858 -39.556 1.00 95.56 570 ASN A C 1
ATOM 4550 O O . ASN A 1 570 ? 23.950 3.183 -40.703 1.00 95.56 570 ASN A O 1
ATOM 4554 N N . GLY A 1 571 ? 24.547 2.791 -38.568 1.00 94.19 571 GLY A N 1
ATOM 4555 C CA . GLY A 1 571 ? 25.961 3.137 -38.719 1.00 94.19 571 GLY A CA 1
ATOM 4556 C C . GLY A 1 571 ? 26.309 4.594 -38.423 1.00 94.19 571 GLY A C 1
ATOM 4557 O O . GLY A 1 571 ? 27.486 4.910 -38.314 1.00 94.19 571 GLY A O 1
ATOM 4558 N N . GLU A 1 572 ? 25.324 5.471 -38.229 1.00 94.56 572 GLU A N 1
ATOM 4559 C CA . GLU A 1 572 ? 25.558 6.894 -37.979 1.00 94.56 572 GLU A CA 1
ATOM 4560 C C . GLU A 1 572 ? 25.398 7.231 -36.497 1.00 94.56 572 GLU A C 1
ATOM 4562 O O . GLU A 1 572 ? 24.434 6.816 -35.847 1.00 94.56 572 GLU A O 1
ATOM 4567 N N . TYR A 1 573 ? 26.334 8.009 -35.952 1.00 94.25 573 TYR A N 1
ATOM 4568 C CA . TYR A 1 573 ? 26.216 8.538 -34.598 1.00 94.25 573 TYR A CA 1
ATOM 4569 C C . TYR A 1 573 ? 25.093 9.575 -34.522 1.00 94.25 573 TYR A C 1
ATOM 4571 O O . TYR A 1 573 ? 25.063 10.536 -35.288 1.00 94.25 573 TYR A O 1
ATOM 4579 N N . ILE A 1 574 ? 24.199 9.408 -33.548 1.00 92.62 574 ILE A N 1
ATOM 4580 C CA . ILE A 1 574 ? 23.095 10.331 -33.306 1.00 92.62 574 ILE A CA 1
ATOM 4581 C C . ILE A 1 574 ? 23.461 11.254 -32.137 1.00 92.62 574 ILE A C 1
ATOM 4583 O O . ILE A 1 574 ? 23.471 10.805 -30.983 1.00 92.62 574 ILE A O 1
ATOM 4587 N N . PRO A 1 575 ? 23.737 12.550 -32.388 1.00 87.75 575 PRO A N 1
ATOM 4588 C CA . PRO A 1 575 ? 23.930 13.514 -31.319 1.00 87.75 575 PRO A CA 1
ATOM 4589 C C . PRO A 1 575 ? 22.603 13.712 -30.589 1.00 87.75 575 PRO A C 1
ATOM 4591 O O . PRO A 1 575 ? 21.569 13.982 -31.198 1.00 87.75 575 PRO A O 1
ATOM 4594 N N . ALA A 1 576 ? 22.621 13.571 -29.269 1.00 82.62 576 ALA A N 1
ATOM 4595 C CA . ALA A 1 576 ? 21.400 13.601 -28.488 1.00 82.62 576 ALA A CA 1
ATOM 4596 C C . ALA A 1 576 ? 21.623 14.314 -27.156 1.00 82.62 576 ALA A C 1
ATOM 4598 O O . ALA A 1 576 ? 22.556 13.993 -26.421 1.00 82.62 576 ALA A O 1
ATOM 4599 N N . ASP A 1 577 ? 20.727 15.248 -26.838 1.00 81.12 577 ASP A N 1
ATOM 4600 C CA . ASP A 1 577 ? 20.772 16.056 -25.620 1.00 81.12 577 ASP A CA 1
ATOM 4601 C C . ASP A 1 577 ? 20.769 15.156 -24.365 1.00 81.12 577 ASP A C 1
ATOM 4603 O O . ASP A 1 577 ? 19.815 14.391 -24.164 1.00 81.12 577 ASP A O 1
ATOM 4607 N N . PRO A 1 578 ? 21.803 15.231 -23.506 1.00 72.56 578 PRO A N 1
ATOM 4608 C CA . PRO A 1 578 ? 21.904 14.429 -22.291 1.00 72.56 578 PRO A CA 1
ATOM 4609 C C . PRO A 1 578 ? 20.898 14.834 -21.202 1.00 72.56 578 PRO A C 1
ATOM 4611 O O . PRO A 1 578 ? 20.918 14.282 -20.104 1.00 72.56 578 PRO A O 1
ATOM 4614 N N . LYS A 1 579 ? 19.993 15.778 -21.466 1.00 73.19 579 LYS A N 1
ATOM 4615 C CA . LYS A 1 579 ? 18.853 16.098 -20.599 1.00 73.19 579 LYS A CA 1
ATOM 4616 C C . LYS A 1 579 ? 17.524 15.558 -21.130 1.00 73.19 579 LYS A C 1
ATOM 4618 O O . LYS A 1 579 ? 16.529 15.624 -20.414 1.00 73.19 579 LYS A O 1
ATOM 4623 N N . LYS A 1 580 ? 17.489 15.010 -22.352 1.00 77.50 580 LYS A N 1
ATOM 4624 C CA . LYS A 1 580 ? 16.261 14.524 -22.995 1.00 77.50 580 LYS A CA 1
ATOM 4625 C C . LYS A 1 580 ? 16.272 13.012 -23.193 1.00 77.50 580 LYS A C 1
ATOM 4627 O O . LYS A 1 580 ? 17.180 12.444 -23.804 1.00 77.50 580 LYS A O 1
ATOM 4632 N N . SER A 1 581 ? 15.195 12.385 -22.726 1.00 78.69 581 SER A N 1
ATOM 4633 C CA . SER A 1 581 ? 14.963 10.947 -22.876 1.00 78.69 581 SER A CA 1
ATOM 4634 C C . SER A 1 581 ? 14.363 10.574 -24.233 1.00 78.69 581 SER A C 1
ATOM 4636 O O . SER A 1 581 ? 14.540 9.448 -24.680 1.00 78.69 581 SER A O 1
ATOM 4638 N N . LEU A 1 582 ? 13.680 11.503 -24.911 1.00 84.69 582 LEU A N 1
ATOM 4639 C CA . LEU A 1 582 ? 13.181 11.328 -26.278 1.00 84.69 582 LEU A CA 1
ATOM 4640 C C . LEU A 1 582 ? 14.123 12.010 -27.275 1.00 84.69 582 LEU A C 1
ATOM 4642 O O . LEU A 1 582 ? 14.413 13.202 -27.150 1.00 84.69 582 LEU A O 1
ATOM 4646 N N . VAL A 1 583 ? 14.574 11.248 -28.267 1.00 89.12 583 VAL A N 1
ATOM 4647 C CA . VAL A 1 583 ? 15.520 11.669 -29.302 1.00 89.12 583 VAL A CA 1
ATOM 4648 C C . VAL A 1 583 ? 14.852 11.502 -30.671 1.00 89.12 583 VAL A C 1
ATOM 4650 O O . VAL A 1 583 ? 14.692 10.366 -31.127 1.00 89.12 583 VAL A O 1
ATOM 4653 N N . PRO A 1 584 ? 14.435 12.597 -31.331 1.00 90.69 584 PRO A N 1
ATOM 4654 C CA . PRO A 1 584 ? 13.885 12.521 -32.676 1.00 90.69 584 PRO A CA 1
ATOM 4655 C C . PRO A 1 584 ? 14.995 12.183 -33.674 1.00 90.69 584 PRO A C 1
ATOM 4657 O O . PRO A 1 584 ? 16.055 12.809 -33.669 1.00 90.69 584 PRO A O 1
ATOM 4660 N N . VAL A 1 585 ? 14.745 11.210 -34.545 1.00 93.06 585 VAL A N 1
ATOM 4661 C CA . VAL A 1 585 ? 15.690 10.747 -35.570 1.00 93.06 585 VAL A CA 1
ATOM 4662 C C . VAL A 1 585 ? 14.984 10.505 -36.897 1.00 93.06 585 VAL A C 1
ATOM 4664 O O . VAL A 1 585 ? 13.767 10.321 -36.946 1.00 93.06 585 VAL A O 1
ATOM 4667 N N . GLN A 1 586 ? 15.755 10.484 -37.980 1.00 93.94 586 GLN A N 1
ATOM 4668 C CA . GLN A 1 586 ? 15.254 10.150 -39.307 1.00 93.94 586 GLN A CA 1
ATOM 4669 C C . GLN A 1 586 ? 15.492 8.660 -39.589 1.00 93.94 586 GLN A C 1
ATOM 4671 O O . GLN A 1 586 ? 16.634 8.221 -39.707 1.00 93.94 586 GLN A O 1
ATOM 4676 N N . ALA A 1 587 ? 14.419 7.879 -39.702 1.00 93.50 587 ALA A N 1
ATOM 4677 C CA . ALA A 1 587 ? 14.489 6.471 -40.079 1.00 93.50 587 ALA A CA 1
ATOM 4678 C C . ALA A 1 587 ? 14.370 6.291 -41.599 1.00 93.50 587 ALA A C 1
ATOM 4680 O O . ALA A 1 587 ? 13.698 7.065 -42.291 1.00 93.50 587 ALA A O 1
ATOM 4681 N N . LYS A 1 588 ? 15.003 5.233 -42.115 1.00 93.56 588 LYS A N 1
ATOM 4682 C CA . LYS A 1 588 ? 14.819 4.765 -43.494 1.00 93.56 588 LYS A CA 1
ATOM 4683 C C . LYS A 1 588 ? 13.525 3.958 -43.587 1.00 93.56 588 LYS A C 1
ATOM 4685 O O . LYS A 1 588 ? 13.090 3.383 -42.593 1.00 93.56 588 LYS A O 1
ATOM 4690 N N . ASN A 1 589 ? 12.932 3.896 -44.777 1.00 93.94 589 ASN A N 1
ATOM 4691 C CA . ASN A 1 589 ? 11.799 3.005 -45.027 1.00 93.94 589 ASN A CA 1
ATOM 4692 C C . ASN A 1 589 ? 12.216 1.538 -44.806 1.00 93.94 589 ASN A C 1
ATOM 4694 O O . ASN A 1 589 ? 13.273 1.130 -45.291 1.00 93.94 589 ASN A O 1
ATOM 4698 N N . GLY A 1 590 ? 11.391 0.756 -44.108 1.00 93.50 590 GLY A N 1
ATOM 4699 C CA . GLY A 1 590 ? 11.669 -0.640 -43.775 1.00 93.50 590 GLY A CA 1
ATOM 4700 C C . GLY A 1 590 ? 12.515 -0.806 -42.510 1.00 93.50 590 GLY A C 1
ATOM 4701 O O . GLY A 1 590 ? 12.352 -0.082 -41.526 1.00 93.50 590 GLY A O 1
ATOM 4702 N N . TRP A 1 591 ? 13.403 -1.803 -42.506 1.00 94.69 591 TRP A N 1
ATOM 4703 C CA . TRP A 1 591 ? 14.178 -2.176 -41.321 1.00 94.69 591 TRP A CA 1
ATOM 4704 C C . TRP A 1 591 ? 15.352 -1.233 -41.061 1.00 94.69 591 TRP A C 1
ATOM 4706 O O . TRP A 1 591 ? 16.149 -0.923 -41.944 1.00 94.69 591 TRP A O 1
ATOM 4716 N N . ASN A 1 592 ? 15.474 -0.838 -39.803 1.00 95.81 592 ASN A N 1
ATOM 4717 C CA . ASN A 1 592 ? 16.534 -0.014 -39.253 1.00 95.81 592 ASN A CA 1
ATOM 4718 C C . ASN A 1 592 ? 17.167 -0.755 -38.073 1.00 95.81 592 ASN A C 1
ATOM 4720 O O . ASN A 1 592 ? 16.525 -1.602 -37.447 1.00 95.81 592 ASN A O 1
ATOM 4724 N N . ARG A 1 593 ? 18.413 -0.420 -37.743 1.00 95.69 593 ARG A N 1
ATOM 4725 C CA . ARG A 1 593 ? 19.128 -0.986 -36.597 1.00 95.69 593 ARG A CA 1
ATOM 4726 C C . ARG A 1 593 ? 19.692 0.131 -35.729 1.00 95.69 593 ARG A C 1
ATOM 4728 O O . ARG A 1 593 ? 20.333 1.049 -36.233 1.00 95.69 593 ARG A O 1
ATOM 4735 N N . VAL A 1 594 ? 19.432 0.057 -34.428 1.00 94.31 594 VAL A N 1
ATOM 4736 C CA . VAL A 1 594 ? 19.878 1.035 -33.433 1.00 94.31 594 VAL A CA 1
ATOM 4737 C C . VAL A 1 594 ? 20.722 0.355 -32.363 1.00 94.31 594 VAL A C 1
ATOM 4739 O O . VAL A 1 594 ? 20.373 -0.718 -31.872 1.00 94.31 594 VAL A O 1
ATOM 4742 N N . LEU A 1 595 ? 21.831 0.996 -32.008 1.00 93.62 595 LEU A N 1
ATOM 4743 C CA . LEU A 1 595 ? 22.723 0.618 -30.920 1.00 93.62 595 LEU A CA 1
ATOM 4744 C C . LEU A 1 595 ? 22.690 1.698 -29.837 1.00 93.62 595 LEU A C 1
ATOM 4746 O O . LEU A 1 595 ? 22.876 2.880 -30.126 1.00 93.62 595 LEU A O 1
ATOM 4750 N N . PHE A 1 596 ? 22.534 1.274 -28.589 1.00 90.75 596 PHE A N 1
ATOM 4751 C CA . PHE A 1 596 ? 22.699 2.101 -27.401 1.00 90.75 596 PHE A CA 1
ATOM 4752 C C . PHE A 1 596 ? 23.943 1.646 -26.651 1.00 90.75 596 PHE A C 1
ATOM 4754 O O . PHE A 1 596 ? 24.076 0.464 -26.350 1.00 90.75 596 PHE A O 1
ATOM 4761 N N . ILE A 1 597 ? 24.825 2.577 -26.309 1.00 89.75 597 ILE A N 1
ATOM 4762 C CA . ILE A 1 597 ? 26.003 2.319 -25.480 1.00 89.75 597 ILE A CA 1
ATOM 4763 C C . ILE A 1 597 ? 25.811 3.070 -24.171 1.00 89.75 597 ILE A C 1
ATOM 4765 O O . ILE A 1 597 ? 25.770 4.301 -24.163 1.00 89.75 597 ILE A O 1
ATOM 4769 N N . ILE A 1 598 ? 25.682 2.330 -23.076 1.00 85.38 598 ILE A N 1
ATOM 4770 C CA . ILE A 1 598 ? 25.454 2.868 -21.735 1.00 85.38 598 ILE A CA 1
ATOM 4771 C C . ILE A 1 598 ? 26.698 2.606 -20.897 1.00 85.38 598 ILE A C 1
ATOM 4773 O O . ILE A 1 598 ? 27.209 1.488 -20.881 1.00 85.38 598 ILE A O 1
ATOM 4777 N N . ARG A 1 599 ? 27.170 3.648 -20.213 1.00 84.00 599 ARG A N 1
ATOM 4778 C CA . ARG A 1 599 ? 28.282 3.589 -19.265 1.00 84.00 599 ARG A CA 1
ATOM 4779 C C . ARG A 1 599 ? 27.834 4.166 -17.933 1.00 84.00 599 ARG A C 1
ATOM 4781 O O . ARG A 1 599 ? 27.186 5.219 -17.917 1.00 84.00 599 ARG A O 1
ATOM 4788 N N . GLY A 1 600 ? 28.147 3.476 -16.850 1.00 77.75 600 GLY A N 1
ATOM 4789 C CA . GLY A 1 600 ? 27.827 3.923 -15.507 1.00 77.75 600 GLY A CA 1
ATOM 4790 C C . GLY A 1 600 ? 27.992 2.829 -14.454 1.00 77.75 600 GLY A C 1
ATOM 4791 O O . GLY A 1 600 ? 28.293 1.676 -14.775 1.00 77.75 600 GLY A O 1
ATOM 4792 N N . PRO A 1 601 ? 27.746 3.173 -13.180 1.00 71.38 601 PRO A N 1
ATOM 4793 C CA . PRO A 1 601 ? 27.858 2.223 -12.085 1.00 71.38 601 PRO A CA 1
ATOM 4794 C C . PRO A 1 601 ? 26.861 1.079 -12.215 1.00 71.38 601 PRO A C 1
ATOM 4796 O O . PRO A 1 601 ? 25.722 1.290 -12.629 1.00 71.38 601 PRO A O 1
ATOM 4799 N N . GLN A 1 602 ? 27.262 -0.127 -11.800 1.00 65.56 602 GLN A N 1
ATOM 4800 C CA . GLN A 1 602 ? 26.480 -1.351 -12.004 1.00 65.56 602 GLN A CA 1
ATOM 4801 C C . GLN A 1 602 ? 25.050 -1.266 -11.450 1.00 65.56 602 GLN A C 1
ATOM 4803 O O . GLN A 1 602 ? 24.107 -1.684 -12.119 1.00 65.56 602 GLN A O 1
ATOM 4808 N N . TRP A 1 603 ? 24.871 -0.677 -10.264 1.00 58.53 603 TRP A N 1
ATOM 4809 C CA . TRP A 1 603 ? 23.557 -0.483 -9.633 1.00 58.53 603 TRP A CA 1
ATOM 4810 C C . TRP A 1 603 ? 22.630 0.467 -10.413 1.00 58.53 603 TRP A C 1
ATOM 4812 O O . TRP A 1 603 ? 21.461 0.615 -10.076 1.00 58.53 603 TRP A O 1
ATOM 4822 N N . ASN A 1 604 ? 23.143 1.116 -11.458 1.00 60.72 604 ASN A N 1
ATOM 4823 C CA . ASN A 1 604 ? 22.458 2.116 -12.264 1.00 60.72 604 ASN A CA 1
ATOM 4824 C C . ASN A 1 604 ? 22.274 1.682 -13.731 1.00 60.72 604 ASN A C 1
ATOM 4826 O O . ASN A 1 604 ? 21.927 2.513 -14.572 1.00 60.72 604 ASN A O 1
ATOM 4830 N N . MET A 1 605 ? 22.536 0.408 -14.047 1.00 64.56 605 MET A N 1
ATOM 4831 C CA . MET A 1 605 ? 22.579 -0.100 -15.426 1.00 64.56 605 MET A CA 1
ATOM 4832 C C . MET A 1 605 ? 21.258 -0.635 -15.960 1.00 64.56 605 MET A C 1
ATOM 4834 O O . MET A 1 605 ? 21.167 -0.915 -17.157 1.00 64.56 605 MET A O 1
ATOM 4838 N N . ASP A 1 606 ? 20.230 -0.693 -15.115 1.00 65.56 606 ASP A N 1
ATOM 4839 C CA . ASP A 1 606 ? 18.861 -0.752 -15.599 1.00 65.56 606 ASP A CA 1
ATOM 4840 C C . ASP A 1 606 ? 18.584 0.459 -16.489 1.00 65.56 606 ASP A C 1
ATOM 4842 O O . ASP A 1 606 ? 18.719 1.627 -16.090 1.00 65.56 606 ASP A O 1
ATOM 4846 N N . ALA A 1 607 ? 18.208 0.162 -17.725 1.00 70.00 607 ALA A N 1
ATOM 4847 C CA . ALA A 1 607 ? 17.809 1.142 -18.710 1.00 70.00 607 ALA A CA 1
ATOM 4848 C C . ALA A 1 607 ? 16.424 0.797 -19.252 1.00 70.00 607 ALA A C 1
ATOM 4850 O O . ALA A 1 607 ? 15.885 -0.285 -19.045 1.00 70.00 607 ALA A O 1
ATOM 4851 N N . ALA A 1 608 ? 15.828 1.748 -19.956 1.00 76.38 608 ALA A N 1
ATOM 4852 C CA . ALA A 1 608 ? 14.640 1.497 -20.746 1.00 76.38 608 ALA A CA 1
ATOM 4853 C C . ALA A 1 608 ? 14.839 2.117 -22.119 1.00 76.38 608 ALA A C 1
ATOM 4855 O O . ALA A 1 608 ? 15.242 3.284 -22.217 1.00 76.38 608 ALA A O 1
ATOM 4856 N N . ILE A 1 609 ? 14.587 1.319 -23.155 1.00 81.31 609 ILE A N 1
ATOM 4857 C CA . ILE A 1 609 ? 14.780 1.709 -24.551 1.00 81.31 609 ILE A CA 1
ATOM 4858 C C . ILE A 1 609 ? 13.508 1.460 -25.352 1.00 81.3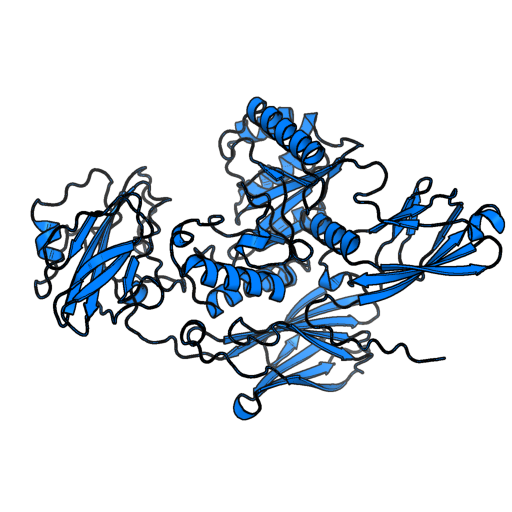1 609 ILE A C 1
ATOM 4860 O O . ILE A 1 609 ? 12.785 0.495 -25.112 1.00 81.31 609 ILE A O 1
ATOM 4864 N N . SER A 1 610 ? 13.226 2.343 -26.306 1.00 83.94 610 SER A N 1
ATOM 4865 C CA . SER A 1 610 ? 12.121 2.167 -27.250 1.00 83.94 610 SER A CA 1
ATOM 4866 C C . SER A 1 610 ? 12.372 2.911 -28.551 1.00 83.94 610 SER A C 1
ATOM 4868 O O . SER A 1 610 ? 13.150 3.862 -28.582 1.00 83.94 610 SER A O 1
ATOM 4870 N N . VAL A 1 611 ? 11.669 2.517 -29.609 1.00 87.56 611 VAL A N 1
ATOM 4871 C CA . VAL A 1 611 ? 11.549 3.302 -30.840 1.00 87.56 611 VAL A CA 1
ATOM 4872 C C . VAL A 1 611 ? 10.073 3.402 -31.186 1.00 87.56 611 VAL A C 1
ATOM 4874 O O . VAL A 1 611 ? 9.388 2.388 -31.236 1.00 87.56 611 VAL A O 1
ATOM 4877 N N . SER A 1 612 ? 9.565 4.612 -31.399 1.00 84.94 612 SER A N 1
ATOM 4878 C CA . SER A 1 612 ? 8.134 4.884 -31.582 1.00 84.94 612 SER A CA 1
ATOM 4879 C C . SER A 1 612 ? 7.900 5.919 -32.681 1.00 84.94 612 SER A C 1
ATOM 4881 O O . SER A 1 612 ? 8.765 6.747 -32.961 1.00 84.94 612 SER A O 1
ATOM 4883 N N . SER A 1 613 ? 6.727 5.894 -33.313 1.00 82.75 613 SER A N 1
ATOM 4884 C CA . SER A 1 613 ? 6.317 6.923 -34.283 1.00 82.75 613 SER A CA 1
ATOM 4885 C C . SER A 1 613 ? 5.847 8.225 -33.617 1.00 82.75 613 SER A C 1
ATOM 4887 O O . SER A 1 613 ? 5.755 9.255 -34.279 1.00 82.75 613 SER A O 1
ATOM 4889 N N . GLY A 1 614 ? 5.555 8.195 -32.312 1.00 80.19 614 GLY A N 1
ATOM 4890 C CA . GLY A 1 614 ? 5.096 9.341 -31.523 1.00 80.19 614 GLY A CA 1
ATOM 4891 C C . GLY A 1 614 ? 5.974 9.607 -30.302 1.00 80.19 614 GLY A C 1
ATOM 4892 O O . GLY A 1 614 ? 7.092 9.123 -30.211 1.00 80.19 614 GLY A O 1
ATOM 4893 N N . GLU A 1 615 ? 5.472 10.392 -29.350 1.00 76.19 615 GLU A N 1
ATOM 4894 C CA . GLU A 1 615 ? 6.180 10.695 -28.092 1.00 76.19 615 GLU A CA 1
ATOM 4895 C C . GLU A 1 615 ? 5.944 9.637 -27.001 1.00 76.19 615 GLU A C 1
ATOM 4897 O O . GLU A 1 615 ? 6.514 9.730 -25.916 1.00 76.19 615 GLU A O 1
ATOM 4902 N N . ASN A 1 616 ? 5.066 8.656 -27.244 1.00 72.88 616 ASN A N 1
ATOM 4903 C CA . ASN A 1 616 ? 4.755 7.605 -26.278 1.00 72.88 616 ASN A CA 1
ATOM 4904 C C . ASN A 1 616 ? 5.671 6.388 -26.479 1.00 72.88 616 ASN A C 1
ATOM 4906 O O . ASN A 1 616 ? 5.443 5.621 -27.417 1.00 72.88 616 ASN A O 1
ATOM 4910 N N . PRO A 1 617 ? 6.639 6.145 -25.576 1.00 74.19 617 PRO A N 1
ATOM 4911 C CA . PRO A 1 617 ? 7.585 5.049 -25.734 1.00 74.19 617 PRO A CA 1
ATOM 4912 C C . PRO A 1 617 ? 6.945 3.664 -25.559 1.00 74.19 617 PRO A C 1
ATOM 4914 O O . PRO A 1 617 ? 7.548 2.674 -25.962 1.00 74.19 617 PRO A O 1
ATOM 4917 N N . LEU A 1 618 ? 5.733 3.568 -25.000 1.00 72.06 618 LEU A N 1
ATOM 4918 C CA . LEU A 1 618 ? 4.996 2.307 -24.855 1.00 72.06 618 LEU A CA 1
ATOM 4919 C C . LEU A 1 618 ? 4.268 1.904 -26.151 1.00 72.06 618 LEU A C 1
ATOM 4921 O O . LEU A 1 618 ? 3.918 0.738 -26.305 1.00 72.06 618 LEU A O 1
ATOM 4925 N N . ILE A 1 619 ? 4.096 2.832 -27.103 1.00 74.25 619 ILE A N 1
ATOM 4926 C CA . ILE A 1 619 ? 3.563 2.566 -28.450 1.00 74.25 619 ILE A CA 1
ATOM 4927 C C . ILE A 1 619 ? 4.749 2.483 -29.418 1.00 74.25 619 ILE A C 1
ATOM 4929 O O . ILE A 1 619 ? 5.060 3.425 -30.149 1.00 74.25 619 ILE A O 1
ATOM 4933 N N . HIS A 1 620 ? 5.468 1.367 -29.360 1.00 79.62 620 HIS A N 1
ATOM 4934 C CA . HIS A 1 620 ? 6.680 1.158 -30.145 1.00 79.62 620 HIS A CA 1
ATOM 4935 C C . HIS A 1 620 ? 6.385 0.682 -31.573 1.00 79.62 620 HIS A C 1
ATOM 4937 O O . HIS A 1 620 ? 5.347 0.084 -31.857 1.00 79.62 620 HIS A O 1
ATOM 4943 N N . LEU A 1 621 ? 7.330 0.948 -32.474 1.00 85.50 621 LEU A N 1
ATOM 4944 C CA . LEU A 1 621 ? 7.369 0.361 -33.808 1.00 85.50 621 LEU A CA 1
ATOM 4945 C C . LEU A 1 621 ? 7.681 -1.140 -33.728 1.00 85.50 621 LEU A C 1
ATOM 4947 O O . LEU A 1 621 ? 8.319 -1.575 -32.764 1.00 85.50 621 LEU A O 1
ATOM 4951 N N . PRO A 1 622 ? 7.286 -1.938 -34.738 1.00 86.62 622 PRO A N 1
ATOM 4952 C CA . PRO A 1 622 ? 7.611 -3.354 -34.762 1.00 86.62 622 PRO A CA 1
ATOM 4953 C C . PRO A 1 622 ? 9.124 -3.590 -34.698 1.00 86.62 622 PRO A C 1
ATOM 4955 O O . PRO A 1 622 ? 9.863 -3.147 -35.568 1.00 86.62 622 PRO A O 1
ATOM 4958 N N . CYS A 1 623 ? 9.586 -4.297 -33.673 1.00 86.38 623 CYS A N 1
ATOM 4959 C CA . CYS A 1 623 ? 10.960 -4.734 -33.485 1.00 86.38 623 CYS A CA 1
ATOM 4960 C C . CYS A 1 623 ? 11.178 -6.222 -33.790 1.00 86.38 623 CYS A C 1
ATOM 4962 O O . CYS A 1 623 ? 10.285 -7.056 -33.646 1.00 86.38 623 CYS A O 1
ATOM 4964 N N . ARG A 1 624 ? 12.410 -6.585 -34.135 1.00 87.12 624 ARG A N 1
ATOM 4965 C CA . ARG A 1 624 ? 12.834 -7.985 -34.238 1.00 87.12 624 ARG A CA 1
ATOM 4966 C C . ARG A 1 624 ? 14.237 -8.166 -33.686 1.00 87.12 624 ARG A C 1
ATOM 4968 O O . ARG A 1 624 ? 15.014 -7.216 -33.627 1.00 87.12 624 ARG A O 1
ATOM 4975 N N . MET A 1 625 ? 14.565 -9.405 -33.342 1.00 85.75 625 MET A N 1
ATOM 4976 C CA . MET A 1 625 ? 15.921 -9.785 -32.962 1.00 85.75 625 MET A CA 1
ATOM 4977 C C . MET A 1 625 ? 16.929 -9.416 -34.068 1.00 85.75 625 MET A C 1
ATOM 4979 O O . MET A 1 625 ? 16.764 -9.888 -35.201 1.00 85.75 625 MET A O 1
ATOM 4983 N N . PRO A 1 626 ? 17.984 -8.635 -33.755 1.00 86.88 626 PRO A N 1
ATOM 4984 C CA . PRO A 1 626 ? 19.037 -8.324 -34.709 1.00 86.88 626 PRO A CA 1
ATOM 4985 C C . PRO A 1 626 ? 19.704 -9.588 -35.247 1.00 86.88 626 PRO A C 1
ATOM 4987 O O . PRO A 1 626 ? 20.047 -10.497 -34.476 1.00 86.88 626 PRO A O 1
ATOM 4990 N N . ARG A 1 627 ? 19.883 -9.636 -36.567 1.00 78.62 627 ARG A N 1
ATOM 4991 C CA . ARG A 1 627 ? 20.523 -10.755 -37.268 1.00 78.62 627 ARG A CA 1
ATOM 4992 C C . ARG A 1 627 ? 22.012 -10.526 -37.447 1.00 78.62 627 ARG A C 1
ATOM 4994 O O . ARG A 1 627 ? 22.385 -9.414 -37.890 1.00 78.62 627 ARG A O 1
#

pLDDT: mean 87.69, std 14.13, range [20.72, 98.56]

Foldseek 3Di:
DDDDDPDDPDFADFDKDKWKKKFFAPFLVQLVVKDKAFDLDPPLADAEEAEEAEEQDPLVVLLCVQQLVLPAEYEYAYEAQHDPCVLVNVVSAHAYEHAFHHLDQQLLFFLQQLLCRRQVRQQNRCQVNVAHYQEYAYRVAPQCLCVPFPCQQVSLLSNLLSSSLNLHAEYAGPDDLPVCVSNVHPLLRHDYALEDECDQAAGDLVSVVVSVVVLQVCQVPPVGSLHRYYYYDYHNNYDPVRSVCCNVRPSVVPGPDSNYHNHYPLLSSLQSNCNRFKDWAFDDGDTRMTMIMIMDHFCQSSSDQHWTKMFMPHFTPDMDIPQWDWDDDTRMITTTHRLQRHRAPHEHEAEAQGADPQQKHWHWDQPQVQQKIKIKIFHQDQFKKAFKKKWKAFGVQQPPHGIFIDTDGIAHHGGMDMDITRSPDGDPPPSNQADKTKMKMKMWIAGVSGIYMYIYMDTDHGPHPPFQFQLQAKWKADQAALPDDQPPQLQLQCQAAPHDDDFSDPDPRSDIDGDPDPGRRRFKDASDDPPDDPDPHQKGKMKIKWKFADQAFAKKKKFKSQLPKFKDKNSRTQDGDSVDRIGIDTDHHTMIMMMIMDMGGNVPRTMGIAIGRDSDRSHGGGIHHGD

Secondary structure (DSSP, 8-state):
----------TTPPPEEEEEEEEE-SSHHHHHH--EEE-SSSTT--EEEEEEEETT-TTHHHHHHHHGGGT--EEEEE-SSPPTTHHHHHHTT-EEEE--SS---GGGB-HHHHHHHHHHHHHHHHHHHT----BB--TTSS-TTTTTSTHHHHHHHHHHHHHHHTT--B---TT-TTHHHHTT--TTTSB--EEE-S-SSS--HHHHHHHHHHHHHHHHHH--TT-SEEEE-S-----HHHHHHHIIIIIHHHTT-TTEEE--HHHHHHHHHHHHH-EEEEEEEETTEEEEEEEEE-HHHHT--PPEEEEESS--SEEEBTTB-EEEETTEEEE---GGGSPPSEEEEPPTTEE-TTSEEEEEEEEGGGTEEEEEEEE-SSS-EEEEEEEEEPPTTB-S-SEEEEEEEEE-TT-EEEEEEE--PBP--GGGSSS-EEEEEEEEEEETTEEEEEEEEEEE---------TGGG-EEEEEEETTPPPPTTHHHHHHSTTSPPPPS-SSTTTS-EE---SS-BSSEE--PPTTPPPP--S-EEEEEEEEEEESSSEEEEEEESSTT-EEEETTEEE---TT-SEEEEEEPSEEEEEEEEEEE-GGG--EEEEEESSS-TTSBPPEE---

Sequence (627 aa):
MKKSSCTDRTSGGFPEYERILIVEYSSTLQAKRAQVTKRNLPPGKKIAFSLRWDDANPKHVRQYQAFHPYGFKANFYVCYKPKEFFRHFIQGGCALGSHTVDHPYMIFSEPNEIFRQVMDMRLAIESTFHHCVNAFVMPSGLTYGLSGTKSGPKIHHVMGDVLIRSGHIGSPEPTDLDLPSHFNIPGDQWFSSLTFSPGDSNPNPVRFQEMLNERLKQIQTNEPYFGPYITMGIHSWQSEDGFKLLEKEIYGKYGNNPEWWYCTANEYFAFRYQFLHTIVEKIGVQGNQALFRITGSSAPELGSNVFMTLESNEPVKKASAGKAPVIVTGNCISIGHDPDHALPEFIELVPNHRIGKSGLGVDIRYEKGKRLFRITLKNHSKNSLRNISLLLRLPPLFRQEGVLRDHTAELLPGEEKKFIFPSGPESADPFFASGTMRAYFQTDFLDGGKAKRVHSVFISPRKTLTSACPRDNVKIIGPLPGKTELPSNFAEEVSTIGKPLKNYDDSPVGQWHIMKHPGHGVLGVHPYVKGLKSYKEDDIISLYLLEFEAPSAGKVNIFRWRNSARIFLNGEYIPADPKKSLVPVQAKNGWNRVLFIIRGPQWNMDAAISVSSGENPLIHLPCRMPR

Radius of gyration: 27.55 Å; chains: 1; bounding box: 75×54×80 Å